Protein AF-A0A969PCF2-F1 (afdb_monomer_lite)

Radius of gyration: 27.13 Å; chains: 1; bounding box: 65×73×72 Å

Foldseek 3Di:
DWFKWKKKKFFQAWAAAFDPDPPPPPQEGDADADPQLLFHKAAQVLVLVQLLVLLLVVQVVVLVVVCVVVVHDQDDPPPPDPCVVVVVVVVVVCVVVPVPPDDDDDDDPDPPRVVVSVVVCVVVVPDRDPLSDSCAASWDQQDPPDPVSRTDDHLKTWGMWDFLWAWFDFVPADTATEDAQVSLVVVCVRQVPPADRDDALEAEPLATADQDPPQGGWTHHPVGIRGRPHYDHQVSCVSSDDALAPDGRRRYTYHYSVCSSVSNVSQKDKDWFFDADPVDRHGPPPPSGIHMYTTGGGRTMIMIMMIGNDPDHDSPDDPPPPPDPDDDDDDDDDDDDDDDDDDDDDDDDDDDDDDDPPDPDFDFDQRVNFTKTWTATHDPVVPPHRTIIMTMGGHDPPDD

Structure (mmCIF, N/CA/C/O backbone):
data_AF-A0A969PCF2-F1
#
_entry.id   AF-A0A969PCF2-F1
#
loop_
_atom_site.group_PDB
_atom_site.id
_atom_site.type_symbol
_atom_site.label_atom_id
_atom_site.label_alt_id
_atom_site.label_comp_id
_atom_site.label_asym_id
_atom_site.label_entity_id
_atom_site.label_seq_id
_atom_site.pdbx_PDB_ins_code
_atom_site.Cartn_x
_atom_site.Cartn_y
_atom_site.Cartn_z
_atom_site.occupancy
_atom_site.B_iso_or_equiv
_atom_site.auth_seq_id
_atom_site.auth_comp_id
_atom_site.auth_asym_id
_atom_site.auth_atom_id
_atom_site.pdbx_PDB_model_num
ATOM 1 N N . MET A 1 1 ? -12.867 10.859 -21.902 1.00 71.12 1 MET A N 1
ATOM 2 C CA . MET A 1 1 ? -13.531 10.529 -20.620 1.00 71.12 1 MET A CA 1
ATOM 3 C C . MET A 1 1 ? -12.805 9.313 -20.056 1.00 71.12 1 MET A C 1
ATOM 5 O O . MET A 1 1 ? -12.505 8.437 -20.852 1.00 71.12 1 MET A O 1
ATOM 9 N N . TYR A 1 2 ? -12.422 9.294 -18.775 1.00 83.25 2 TYR A N 1
ATOM 10 C CA . TYR A 1 2 ? -11.666 8.166 -18.201 1.00 83.25 2 TYR A CA 1
ATOM 11 C C . TYR A 1 2 ? -12.618 7.066 -17.725 1.00 83.25 2 TYR A C 1
ATOM 13 O O . TYR A 1 2 ? -13.633 7.374 -17.098 1.00 83.25 2 TYR A O 1
ATOM 21 N N . GLN A 1 3 ? -12.265 5.804 -17.963 1.00 88.81 3 GLN A N 1
ATOM 22 C CA . GLN A 1 3 ? -12.852 4.677 -17.244 1.00 88.81 3 GLN A CA 1
ATOM 23 C C . GLN A 1 3 ? -12.230 4.620 -15.844 1.00 88.81 3 GLN A C 1
ATOM 25 O O . GLN A 1 3 ? -11.012 4.747 -15.696 1.00 88.81 3 GLN A O 1
ATOM 30 N N . LYS A 1 4 ? -13.073 4.475 -14.819 1.00 90.81 4 LYS A N 1
ATOM 31 C CA . LYS A 1 4 ? -12.638 4.368 -13.424 1.00 90.81 4 LYS A CA 1
ATOM 32 C C . LYS A 1 4 ? -12.421 2.903 -13.064 1.00 90.81 4 LYS A C 1
ATOM 34 O O . LYS A 1 4 ? -13.279 2.060 -13.316 1.00 90.81 4 LYS A O 1
ATOM 39 N N . ALA A 1 5 ? -11.288 2.635 -12.446 1.00 92.81 5 ALA A N 1
ATOM 40 C CA . ALA A 1 5 ? -10.941 1.366 -11.835 1.00 92.81 5 ALA A CA 1
ATOM 41 C C . ALA A 1 5 ? -10.253 1.652 -10.495 1.00 92.81 5 ALA A C 1
ATOM 43 O O . ALA A 1 5 ? -9.959 2.803 -10.164 1.00 92.81 5 ALA A O 1
ATOM 44 N N . TYR A 1 6 ? -9.998 0.616 -9.713 1.00 95.56 6 TYR A N 1
ATOM 45 C CA . TYR A 1 6 ? -9.197 0.729 -8.506 1.00 95.56 6 TYR A CA 1
ATOM 46 C C . TYR A 1 6 ? -8.402 -0.542 -8.257 1.00 95.56 6 TYR A C 1
ATOM 48 O O . TYR A 1 6 ? -8.736 -1.609 -8.767 1.00 95.56 6 TYR A O 1
ATOM 56 N N . GLY A 1 7 ? -7.324 -0.414 -7.497 1.00 96.00 7 GLY A N 1
ATOM 57 C CA . GLY A 1 7 ? -6.547 -1.541 -7.018 1.00 96.00 7 GLY A CA 1
ATOM 58 C C . GLY A 1 7 ? -6.628 -1.664 -5.505 1.00 96.00 7 GLY A C 1
ATOM 59 O O . GLY A 1 7 ? -6.810 -0.671 -4.799 1.00 96.00 7 GLY A O 1
ATOM 60 N N . ILE A 1 8 ? -6.481 -2.894 -5.032 1.00 97.88 8 ILE A N 1
ATOM 61 C CA . ILE A 1 8 ? -6.312 -3.266 -3.629 1.00 97.88 8 ILE A CA 1
ATOM 62 C C . ILE A 1 8 ? -4.914 -3.858 -3.500 1.00 97.88 8 ILE A C 1
ATOM 64 O O . ILE A 1 8 ? -4.491 -4.611 -4.376 1.00 97.88 8 ILE A O 1
ATOM 68 N N . ILE A 1 9 ? -4.206 -3.490 -2.441 1.00 98.00 9 ILE A N 1
ATOM 69 C CA . ILE A 1 9 ? -2.883 -4.000 -2.095 1.00 98.00 9 ILE A CA 1
ATOM 70 C C . ILE A 1 9 ? -2.995 -4.619 -0.711 1.00 98.00 9 ILE A C 1
ATOM 72 O O . ILE A 1 9 ? -3.354 -3.924 0.234 1.00 98.00 9 ILE A O 1
ATOM 76 N N . GLU A 1 10 ? -2.666 -5.894 -0.603 1.00 98.00 10 GLU A N 1
ATOM 77 C CA . GLU A 1 10 ? -2.485 -6.602 0.659 1.00 98.00 10 GLU A CA 1
ATOM 78 C C . GLU A 1 10 ? -0.991 -6.855 0.851 1.00 98.00 10 GLU A C 1
ATOM 80 O O . GLU A 1 10 ? -0.334 -7.401 -0.039 1.00 98.00 10 GLU A O 1
ATOM 85 N N . THR A 1 11 ? -0.423 -6.416 1.973 1.00 98.00 11 THR A N 1
ATOM 86 C CA . THR A 1 11 ? 0.990 -6.667 2.274 1.00 98.00 11 THR A CA 1
ATOM 87 C C . THR A 1 11 ? 1.171 -8.110 2.745 1.00 98.00 11 THR A C 1
ATOM 89 O O . THR A 1 11 ? 0.604 -8.509 3.754 1.00 98.00 11 THR A O 1
ATOM 92 N N . LEU A 1 12 ? 1.983 -8.890 2.031 1.00 97.25 12 LEU A N 1
ATOM 93 C CA . LEU A 1 12 ? 2.349 -10.270 2.393 1.00 97.25 12 LEU A CA 1
ATOM 94 C C . LEU A 1 12 ? 3.708 -10.340 3.109 1.00 97.25 12 LEU A C 1
ATOM 96 O O . LEU A 1 12 ? 4.107 -11.376 3.622 1.00 97.25 12 LEU A O 1
ATOM 100 N N . ALA A 1 13 ? 4.426 -9.219 3.145 1.00 97.50 13 ALA A N 1
ATOM 101 C CA . ALA A 1 13 ? 5.626 -9.007 3.937 1.00 97.50 13 ALA A CA 1
ATOM 102 C C . ALA A 1 13 ? 5.688 -7.536 4.392 1.00 97.50 13 ALA A C 1
ATOM 104 O O . ALA A 1 13 ? 4.980 -6.692 3.827 1.00 97.50 13 ALA A O 1
ATOM 105 N N . PRO A 1 14 ? 6.548 -7.176 5.367 1.00 97.62 14 PRO A N 1
ATOM 106 C CA . PRO A 1 14 ? 6.712 -5.789 5.784 1.00 97.62 14 PRO A CA 1
ATOM 107 C C . PRO A 1 14 ? 7.012 -4.861 4.601 1.00 97.62 14 PRO A C 1
ATOM 109 O O . PRO A 1 14 ? 7.926 -5.105 3.811 1.00 97.62 14 PRO A O 1
ATOM 112 N N . LEU A 1 15 ? 6.254 -3.774 4.471 1.00 97.62 15 LEU A N 1
ATOM 113 C CA . LEU A 1 15 ? 6.334 -2.871 3.323 1.00 97.62 15 LEU A CA 1
ATOM 114 C C . LEU A 1 15 ? 7.005 -1.544 3.703 1.00 97.62 15 LEU A C 1
ATOM 116 O O . LEU A 1 15 ? 6.431 -0.719 4.417 1.00 97.62 15 LEU A O 1
ATOM 120 N N . HIS A 1 16 ? 8.211 -1.309 3.177 1.00 96.06 16 HIS A N 1
ATOM 121 C CA . HIS A 1 16 ? 8.941 -0.050 3.345 1.00 96.06 16 HIS A CA 1
ATOM 122 C C . HIS A 1 16 ? 8.883 0.802 2.072 1.00 96.06 16 HIS A C 1
ATOM 124 O O . HIS A 1 16 ? 9.672 0.617 1.143 1.00 96.06 16 HIS A O 1
ATOM 130 N N . VAL A 1 17 ? 7.986 1.787 2.039 1.00 93.44 17 VAL A N 1
ATOM 131 C CA . VAL A 1 17 ? 7.983 2.822 0.993 1.00 93.44 17 VAL A CA 1
ATOM 132 C C . VAL A 1 17 ? 8.642 4.075 1.545 1.00 93.44 17 VAL A C 1
ATOM 134 O O . VAL A 1 17 ? 7.987 4.884 2.199 1.00 93.44 17 VAL A O 1
ATOM 137 N N . GLY A 1 18 ? 9.947 4.202 1.306 1.00 84.75 18 GLY A N 1
ATOM 138 C CA . GLY A 1 18 ? 10.763 5.273 1.869 1.00 84.75 18 GLY A CA 1
ATOM 139 C C . GLY A 1 18 ? 10.246 6.664 1.509 1.00 84.75 18 GLY A C 1
ATOM 140 O O . GLY A 1 18 ? 10.034 6.982 0.335 1.00 84.75 18 GLY A O 1
ATOM 141 N N . ALA A 1 19 ? 10.064 7.503 2.525 1.00 77.69 19 ALA A N 1
ATOM 142 C CA . ALA A 1 19 ? 9.904 8.934 2.331 1.00 77.69 19 ALA A CA 1
ATOM 143 C C . ALA A 1 19 ? 11.278 9.574 2.125 1.00 77.69 19 ALA A C 1
ATOM 145 O O . ALA A 1 19 ? 12.226 9.261 2.843 1.00 77.69 19 ALA A O 1
ATOM 146 N N . SER A 1 20 ? 11.392 10.512 1.183 1.00 62.09 20 SER A N 1
ATOM 147 C CA . SER A 1 20 ? 12.516 11.449 1.185 1.00 62.09 20 SER A CA 1
ATOM 148 C C . SER A 1 20 ? 12.333 12.395 2.369 1.00 62.09 20 SER A C 1
ATOM 150 O O . SER A 1 20 ? 11.755 13.469 2.230 1.00 62.09 20 SER A O 1
ATOM 152 N N . ALA A 1 21 ? 12.741 11.965 3.557 1.00 51.62 21 ALA A N 1
ATOM 153 C CA . ALA A 1 21 ? 12.841 12.855 4.695 1.00 51.62 21 ALA A CA 1
ATOM 154 C C . ALA A 1 21 ? 14.102 13.715 4.534 1.00 51.62 21 ALA A C 1
ATOM 156 O O . ALA A 1 21 ? 15.166 13.205 4.179 1.00 51.62 21 ALA A O 1
ATOM 157 N N . GLY A 1 22 ? 13.968 15.027 4.747 1.00 50.69 22 GLY A N 1
ATOM 158 C CA . GLY A 1 22 ? 15.118 15.918 4.899 1.00 50.69 22 GLY A CA 1
ATOM 159 C C . GLY A 1 22 ? 15.973 15.519 6.106 1.00 50.69 22 GLY A C 1
ATOM 160 O O . GLY A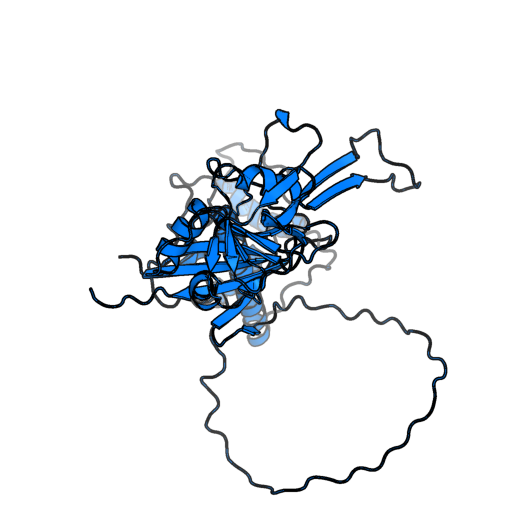 1 22 ? 15.618 14.613 6.855 1.00 50.69 22 GLY A O 1
ATOM 161 N N . GLU A 1 23 ? 17.083 16.222 6.319 1.00 44.00 23 GLU A N 1
ATOM 162 C CA . GLU A 1 23 ? 18.105 15.943 7.350 1.00 44.00 23 GLU A CA 1
ATOM 163 C C . GLU A 1 23 ? 17.573 15.821 8.805 1.00 44.00 23 GLU A C 1
ATOM 165 O O . GLU A 1 23 ? 18.310 15.422 9.704 1.00 44.00 23 GLU A O 1
ATOM 170 N N . GLU A 1 24 ? 16.294 16.119 9.054 1.00 50.03 24 GLU A N 1
ATOM 171 C CA . GLU A 1 24 ? 15.668 16.205 10.377 1.00 50.03 24 GLU A CA 1
ATOM 172 C C . GLU A 1 24 ? 15.258 14.859 11.011 1.00 50.03 24 GLU A C 1
ATOM 174 O O . GLU A 1 24 ? 14.998 14.818 12.212 1.00 50.03 24 GLU A O 1
ATOM 179 N N . THR A 1 25 ? 15.219 13.740 10.273 1.00 58.09 25 THR A N 1
ATOM 180 C CA . THR A 1 25 ? 14.770 12.435 10.825 1.00 58.09 25 THR A CA 1
ATOM 181 C C . THR A 1 25 ? 15.886 11.579 11.426 1.00 58.09 25 THR A C 1
ATOM 183 O O . THR A 1 25 ? 15.647 10.453 11.873 1.00 58.09 25 THR A O 1
ATOM 186 N N . GLY A 1 26 ? 17.113 12.105 11.480 1.00 68.75 26 GLY A N 1
ATOM 187 C CA . GLY A 1 26 ? 18.249 11.430 12.101 1.00 68.75 26 GLY A CA 1
ATOM 188 C C . GLY A 1 26 ? 18.544 10.067 11.465 1.00 68.75 26 GLY A C 1
ATOM 189 O O . GLY A 1 26 ? 18.739 9.965 10.259 1.00 68.75 26 GLY A O 1
ATOM 190 N N . ASN A 1 27 ? 18.602 9.008 12.282 1.00 75.88 27 ASN A N 1
ATOM 191 C CA . ASN A 1 27 ? 18.953 7.650 11.842 1.00 75.88 27 ASN A CA 1
ATOM 192 C C . ASN A 1 27 ? 17.745 6.772 11.463 1.00 75.88 27 ASN A C 1
ATOM 194 O O . ASN A 1 27 ? 17.910 5.559 11.316 1.00 75.88 27 ASN A O 1
ATOM 198 N N . LEU A 1 28 ? 16.544 7.348 11.370 1.00 81.12 28 LEU A N 1
ATOM 199 C CA . LEU A 1 28 ? 15.309 6.618 11.108 1.00 81.12 28 LEU A CA 1
ATOM 200 C C . LEU A 1 28 ? 14.849 6.823 9.661 1.00 81.12 28 LEU A C 1
ATOM 202 O O . LEU A 1 28 ? 14.496 7.927 9.247 1.00 81.12 28 LEU A O 1
ATOM 206 N N . ASN A 1 29 ? 14.800 5.723 8.914 1.00 86.50 29 ASN A N 1
ATOM 207 C CA . ASN A 1 29 ? 14.241 5.666 7.571 1.00 86.50 29 ASN A CA 1
ATOM 208 C C . ASN A 1 29 ? 12.726 5.467 7.665 1.00 86.50 29 ASN A C 1
ATOM 210 O O . ASN A 1 29 ? 12.238 4.341 7.813 1.00 86.50 29 ASN A O 1
ATOM 214 N N . LEU A 1 30 ? 12.001 6.581 7.592 1.00 90.50 30 LEU A N 1
ATOM 215 C CA . LEU A 1 30 ? 10.544 6.625 7.672 1.00 90.50 30 LEU A CA 1
ATOM 216 C C . LEU A 1 30 ? 9.871 6.116 6.393 1.00 90.50 30 LEU A C 1
ATOM 218 O O . LEU A 1 30 ? 10.401 6.240 5.283 1.00 90.50 30 LEU A O 1
ATOM 222 N N . ILE A 1 31 ? 8.646 5.622 6.555 1.00 93.25 31 ILE A N 1
ATOM 223 C CA . ILE A 1 31 ? 7.724 5.411 5.437 1.00 93.25 31 ILE A CA 1
ATOM 224 C C . ILE A 1 31 ? 7.018 6.711 5.033 1.00 93.25 31 ILE A C 1
ATOM 226 O O . ILE A 1 31 ? 6.886 7.644 5.826 1.00 93.25 31 ILE A O 1
ATOM 230 N N . PHE A 1 32 ? 6.520 6.761 3.800 1.00 92.81 32 PHE A N 1
ATOM 231 C CA . PHE A 1 32 ? 5.675 7.847 3.306 1.00 92.81 32 PHE A CA 1
ATOM 232 C C . PHE A 1 32 ? 4.315 7.856 4.020 1.00 92.81 32 PHE A C 1
ATOM 234 O O . PHE A 1 32 ? 3.691 6.805 4.155 1.00 92.81 32 PHE A O 1
ATOM 241 N N . ARG A 1 33 ? 3.841 9.032 4.460 1.00 93.12 33 ARG A N 1
ATOM 242 C CA . ARG A 1 33 ? 2.598 9.182 5.241 1.00 93.12 33 ARG A CA 1
ATOM 243 C C . ARG A 1 33 ? 1.642 10.212 4.640 1.00 93.12 33 ARG A C 1
ATOM 245 O O . ARG A 1 33 ? 2.066 11.204 4.048 1.00 93.12 33 ARG A O 1
ATOM 252 N N . ASP A 1 34 ? 0.348 9.969 4.807 1.00 91.31 34 ASP A N 1
ATOM 253 C CA . ASP A 1 34 ? -0.720 10.930 4.529 1.00 91.31 34 ASP A CA 1
ATOM 254 C C . ASP A 1 34 ? -0.709 12.043 5.584 1.00 91.31 34 ASP A C 1
ATOM 256 O O . ASP A 1 34 ? -0.636 11.772 6.780 1.00 91.31 34 ASP A O 1
ATOM 260 N N . GLN A 1 35 ? -0.794 13.305 5.161 1.00 89.25 35 GLN A N 1
ATOM 261 C CA . GLN A 1 35 ? -0.705 14.444 6.083 1.00 89.25 35 GLN A CA 1
ATOM 262 C C . GLN A 1 35 ? -1.914 14.586 7.019 1.00 89.25 35 GLN A C 1
ATOM 264 O O . GLN A 1 35 ? -1.790 15.204 8.074 1.00 89.25 35 GLN A O 1
ATOM 269 N N . PHE A 1 36 ? -3.075 14.042 6.658 1.00 88.88 36 PHE A N 1
ATOM 270 C CA . PHE A 1 36 ? -4.301 14.182 7.441 1.00 88.88 36 PHE A CA 1
ATOM 271 C C . PHE A 1 36 ? -4.467 13.034 8.431 1.00 88.88 36 PHE A C 1
ATOM 273 O O . PHE A 1 36 ? -4.750 13.276 9.598 1.00 88.88 36 PHE A O 1
ATOM 280 N N . THR A 1 37 ? -4.277 11.792 7.983 1.00 92.50 37 THR A N 1
ATOM 281 C CA . THR A 1 37 ? -4.427 10.606 8.843 1.00 92.50 37 THR A CA 1
ATOM 282 C C . THR A 1 37 ? -3.128 10.203 9.536 1.00 92.50 37 THR A C 1
ATOM 284 O O . THR A 1 37 ? -3.167 9.397 10.459 1.00 92.50 37 THR A O 1
ATOM 287 N N . GLN A 1 38 ? -1.975 10.729 9.100 1.00 94.56 38 GLN A N 1
ATOM 288 C CA . GLN A 1 38 ? -0.633 10.347 9.578 1.00 94.56 38 GLN A CA 1
ATOM 289 C C . GLN A 1 38 ? -0.306 8.851 9.382 1.00 94.56 38 GLN A C 1
ATOM 291 O O . GLN A 1 38 ? 0.649 8.319 9.960 1.00 94.56 38 GLN A O 1
ATOM 296 N N . THR A 1 39 ? -1.074 8.178 8.520 1.00 96.19 39 THR A N 1
ATOM 297 C CA . THR A 1 39 ? -0.927 6.760 8.176 1.00 96.19 39 THR A CA 1
ATOM 298 C C . THR A 1 39 ? -0.051 6.571 6.948 1.00 96.19 39 THR A C 1
ATOM 300 O O . THR A 1 39 ? -0.003 7.435 6.072 1.00 96.19 39 THR A O 1
ATOM 303 N N . GLY A 1 40 ? 0.592 5.412 6.844 1.00 95.75 40 GLY A N 1
ATOM 304 C CA . GLY A 1 40 ? 1.404 5.017 5.704 1.00 95.75 40 GLY A CA 1
ATOM 305 C C . GLY A 1 40 ? 0.611 4.998 4.399 1.00 95.75 40 GLY A C 1
ATOM 306 O O . GLY A 1 40 ? -0.556 4.602 4.370 1.00 95.75 40 GLY A O 1
ATOM 307 N N . ILE A 1 41 ? 1.253 5.438 3.320 1.00 96.25 41 ILE A N 1
ATOM 308 C CA . ILE A 1 41 ? 0.695 5.447 1.965 1.00 96.25 41 ILE A CA 1
ATOM 309 C C . ILE A 1 41 ? 1.744 5.021 0.941 1.00 96.25 41 ILE A C 1
ATOM 311 O O . ILE A 1 41 ? 2.947 5.149 1.164 1.00 96.25 41 ILE A O 1
ATOM 315 N N . ILE A 1 42 ? 1.282 4.577 -0.227 1.00 97.50 42 ILE A N 1
ATOM 316 C CA . ILE A 1 42 ? 2.151 4.333 -1.383 1.00 97.50 42 ILE A CA 1
ATOM 317 C C . ILE A 1 42 ? 1.877 5.424 -2.421 1.00 97.50 42 ILE A C 1
ATOM 319 O O . ILE A 1 42 ? 0.759 5.497 -2.938 1.00 97.50 42 ILE A O 1
ATOM 323 N N . PRO A 1 43 ? 2.863 6.270 -2.767 1.00 96.44 43 PRO A N 1
ATOM 324 C CA . PRO A 1 43 ? 2.686 7.268 -3.813 1.00 96.44 43 PRO A CA 1
ATOM 325 C C . PRO A 1 43 ? 2.327 6.629 -5.159 1.00 96.44 43 PRO A C 1
ATOM 327 O O . PRO A 1 43 ? 2.885 5.600 -5.546 1.00 96.44 43 PRO A O 1
ATOM 330 N N . GLY A 1 44 ? 1.457 7.289 -5.928 1.00 95.56 44 GLY A N 1
ATOM 331 C CA . GLY A 1 44 ? 1.048 6.810 -7.256 1.00 95.56 44 GLY A CA 1
ATOM 332 C C . GLY A 1 44 ? 2.220 6.668 -8.238 1.00 95.56 44 GLY A C 1
ATOM 333 O O . GLY A 1 44 ? 2.190 5.825 -9.133 1.00 95.56 44 GLY A O 1
ATOM 334 N N . SER A 1 45 ? 3.300 7.434 -8.042 1.00 93.25 45 SER A N 1
ATOM 335 C CA . SER A 1 45 ? 4.558 7.289 -8.784 1.00 93.25 45 SER A CA 1
ATOM 336 C C . SER A 1 45 ? 5.255 5.953 -8.511 1.00 93.25 45 SER A C 1
ATOM 338 O O . SER A 1 45 ? 5.740 5.332 -9.456 1.00 93.25 45 SER A O 1
ATOM 340 N N . SER A 1 46 ? 5.264 5.483 -7.260 1.00 95.00 46 SER A N 1
ATOM 341 C CA . SER A 1 46 ? 5.816 4.179 -6.875 1.00 95.00 46 SER A CA 1
ATOM 342 C C . SER A 1 46 ? 4.992 3.037 -7.469 1.00 95.00 46 SER A C 1
ATOM 344 O O . SER A 1 46 ? 5.558 2.103 -8.037 1.00 95.00 46 SER A O 1
ATOM 346 N N . ILE A 1 47 ? 3.658 3.156 -7.432 1.00 97.06 47 ILE A N 1
ATOM 347 C CA . ILE A 1 47 ? 2.742 2.187 -8.055 1.00 97.06 47 ILE A CA 1
ATOM 348 C C . ILE A 1 47 ? 2.989 2.131 -9.567 1.00 97.06 47 ILE A C 1
ATOM 350 O O . ILE A 1 47 ? 3.304 1.072 -10.109 1.00 97.06 47 ILE A O 1
ATOM 354 N N . ARG A 1 48 ? 2.954 3.285 -10.248 1.00 95.50 48 ARG A N 1
ATOM 355 C CA . ARG A 1 48 ? 3.249 3.389 -11.686 1.00 95.50 48 ARG A CA 1
ATOM 356 C C . ARG A 1 48 ? 4.615 2.803 -12.027 1.00 95.50 48 ARG A C 1
ATOM 358 O O . ARG A 1 48 ? 4.735 2.092 -13.021 1.00 95.50 48 ARG A O 1
ATOM 365 N N . GLY A 1 49 ? 5.639 3.113 -11.233 1.00 93.25 49 GLY A N 1
ATOM 366 C CA . GLY A 1 49 ? 7.001 2.625 -11.428 1.00 93.25 49 GLY A CA 1
ATOM 367 C C . GLY A 1 49 ? 7.068 1.100 -11.423 1.00 93.25 49 GLY A C 1
ATOM 368 O O . GLY A 1 49 ? 7.631 0.515 -12.350 1.00 93.25 49 GLY A O 1
ATOM 369 N N . ARG A 1 50 ? 6.423 0.457 -10.442 1.00 95.00 50 ARG A N 1
ATOM 370 C CA . ARG A 1 50 ? 6.386 -1.006 -10.328 1.00 95.00 50 ARG A CA 1
ATOM 371 C C . ARG A 1 50 ? 5.611 -1.667 -11.467 1.00 95.00 50 ARG A C 1
ATOM 373 O O . ARG A 1 50 ? 6.138 -2.587 -12.091 1.00 95.00 50 ARG A O 1
ATOM 380 N N . PHE A 1 51 ? 4.414 -1.169 -11.782 1.00 94.75 51 PHE A N 1
ATOM 381 C CA . PHE A 1 51 ? 3.588 -1.667 -12.891 1.00 94.75 51 PHE A CA 1
ATOM 382 C C . PHE A 1 51 ? 4.291 -1.521 -14.249 1.00 94.75 51 PHE A C 1
ATOM 384 O O . PHE A 1 51 ? 4.250 -2.420 -15.091 1.00 94.75 51 PHE A O 1
ATOM 391 N N . ARG A 1 52 ? 4.985 -0.397 -14.464 1.00 93.00 52 ARG A N 1
ATOM 392 C CA . ARG A 1 52 ? 5.802 -0.165 -15.660 1.00 93.00 52 ARG A CA 1
ATOM 393 C C . ARG A 1 52 ? 6.982 -1.134 -15.737 1.00 93.00 52 ARG A C 1
ATOM 395 O O . ARG A 1 52 ? 7.278 -1.633 -16.821 1.00 93.00 52 ARG A O 1
ATOM 402 N N . ALA A 1 53 ? 7.675 -1.365 -14.622 1.00 90.19 53 ALA A N 1
ATOM 403 C CA . ALA A 1 53 ? 8.823 -2.266 -14.566 1.00 90.19 53 ALA A CA 1
ATOM 404 C C . ALA A 1 53 ? 8.425 -3.717 -14.867 1.00 90.19 53 ALA A C 1
ATOM 406 O O . ALA A 1 53 ? 9.125 -4.387 -15.621 1.00 90.19 53 ALA A O 1
ATOM 407 N N . ASP A 1 54 ? 7.282 -4.167 -14.349 1.00 89.75 54 ASP A N 1
ATOM 408 C CA . ASP A 1 54 ? 6.738 -5.492 -14.654 1.00 89.75 54 ASP A CA 1
ATOM 409 C C . ASP A 1 54 ? 6.389 -5.662 -16.146 1.00 89.75 54 ASP A C 1
ATOM 411 O O . ASP A 1 54 ? 6.849 -6.587 -16.814 1.00 89.75 54 ASP A O 1
ATOM 415 N N . MET A 1 55 ? 5.654 -4.708 -16.728 1.00 88.62 55 MET A N 1
ATOM 416 C CA . MET A 1 55 ? 5.333 -4.749 -18.160 1.00 88.62 55 MET A CA 1
ATOM 417 C C . MET A 1 55 ? 6.595 -4.724 -19.036 1.00 88.62 55 MET A C 1
ATOM 419 O O . MET A 1 55 ? 6.679 -5.426 -20.044 1.00 88.62 55 MET A O 1
ATOM 423 N N . ARG A 1 56 ? 7.617 -3.962 -18.627 1.00 86.44 56 ARG A N 1
ATOM 424 C CA . ARG A 1 56 ? 8.921 -3.944 -19.299 1.00 86.44 56 ARG A CA 1
ATOM 425 C C . ARG A 1 56 ? 9.603 -5.314 -19.267 1.00 86.44 56 ARG A C 1
ATOM 427 O O . ARG A 1 56 ? 10.226 -5.668 -20.267 1.00 86.44 56 ARG A O 1
ATOM 434 N N . LEU A 1 57 ? 9.499 -6.062 -18.167 1.00 85.12 57 LEU A N 1
ATOM 435 C CA . LEU A 1 57 ? 10.060 -7.411 -18.057 1.00 85.12 57 LEU A CA 1
ATOM 436 C C . LEU A 1 57 ? 9.385 -8.367 -19.050 1.00 85.12 57 LEU A C 1
ATOM 438 O O . LEU A 1 57 ? 10.074 -9.021 -19.831 1.00 85.12 57 LEU A O 1
ATOM 442 N N . ARG A 1 58 ? 8.048 -8.363 -19.119 1.00 85.00 58 ARG A N 1
ATOM 443 C CA . ARG A 1 58 ? 7.297 -9.146 -20.122 1.00 85.00 58 ARG A CA 1
ATOM 444 C C . ARG A 1 58 ? 7.683 -8.781 -21.552 1.00 85.00 58 ARG A C 1
ATOM 446 O O . ARG A 1 58 ? 7.873 -9.657 -22.395 1.00 85.00 58 ARG A O 1
ATOM 453 N N . ARG A 1 59 ? 7.898 -7.492 -21.828 1.00 83.56 59 ARG A N 1
ATOM 454 C CA . ARG A 1 59 ? 8.412 -7.042 -23.127 1.00 83.56 59 ARG A CA 1
ATOM 455 C C . ARG A 1 59 ? 9.796 -7.606 -23.444 1.00 83.56 59 ARG A C 1
ATOM 457 O O . ARG A 1 59 ? 10.057 -7.975 -24.585 1.00 83.56 59 ARG A O 1
ATOM 464 N N . GLN A 1 60 ? 10.696 -7.658 -22.462 1.00 80.56 60 GLN A N 1
ATOM 465 C CA . GLN A 1 60 ? 12.034 -8.233 -22.638 1.00 80.56 60 GLN A CA 1
ATOM 466 C C . GLN A 1 60 ? 11.968 -9.736 -22.931 1.00 80.56 60 GLN A C 1
ATOM 468 O O . GLN A 1 60 ? 12.636 -10.200 -23.852 1.00 80.56 60 GLN A O 1
ATOM 473 N N . GLN A 1 61 ? 11.121 -10.475 -22.212 1.00 81.81 61 GLN A N 1
ATOM 474 C CA . GLN A 1 61 ? 10.879 -11.899 -22.467 1.00 81.81 61 GLN A CA 1
ATOM 475 C C . GLN A 1 61 ? 10.329 -12.132 -23.882 1.00 81.81 61 GLN A C 1
ATOM 477 O O . GLN A 1 61 ? 10.799 -13.019 -24.594 1.00 81.81 61 GLN A O 1
ATOM 482 N N . TRP A 1 62 ? 9.395 -11.289 -24.330 1.00 84.06 62 TRP A N 1
ATOM 483 C CA . TRP A 1 62 ? 8.872 -11.342 -25.694 1.00 84.06 62 TRP A CA 1
ATOM 484 C C . TRP A 1 62 ? 9.959 -11.115 -26.752 1.00 84.06 62 TRP A C 1
ATOM 486 O O . TRP A 1 62 ? 10.026 -11.866 -27.726 1.00 84.06 62 TRP A O 1
ATOM 496 N N . PHE A 1 63 ? 10.846 -10.132 -26.552 1.00 77.56 63 PHE A N 1
ATOM 497 C CA . PHE A 1 63 ? 11.981 -9.914 -27.454 1.00 77.56 63 PHE A CA 1
ATOM 498 C C . PHE A 1 63 ? 12.919 -11.114 -27.504 1.00 77.56 63 PHE A C 1
ATOM 500 O O . PHE A 1 63 ? 13.301 -11.524 -28.597 1.00 77.56 63 PHE A O 1
ATOM 507 N N . LYS A 1 64 ? 13.249 -11.697 -26.345 1.00 77.38 64 LYS A N 1
ATOM 508 C CA . LYS A 1 64 ? 14.096 -12.892 -26.268 1.00 77.38 64 LYS A CA 1
ATOM 509 C C . LYS A 1 64 ? 13.512 -14.025 -27.116 1.00 77.38 64 LYS A C 1
ATOM 511 O O . LYS A 1 64 ? 14.190 -14.516 -28.013 1.00 77.38 64 LYS A O 1
ATOM 516 N N . LYS A 1 65 ? 12.222 -14.326 -26.935 1.00 81.88 65 LYS A N 1
ATOM 517 C CA . LYS A 1 65 ? 11.507 -15.334 -27.729 1.00 81.88 65 LYS A CA 1
ATOM 518 C C . LYS A 1 65 ? 11.531 -15.021 -29.229 1.00 81.88 65 LYS A C 1
ATOM 520 O O . LYS A 1 65 ? 11.784 -15.899 -30.045 1.00 81.88 65 LYS A O 1
ATOM 525 N N . LYS A 1 66 ? 11.292 -13.763 -29.618 1.00 79.44 66 LYS A N 1
ATOM 526 C CA . LYS A 1 66 ? 11.311 -13.358 -31.033 1.00 79.44 66 LYS A CA 1
ATOM 527 C C . LYS A 1 66 ? 12.695 -13.472 -31.662 1.00 79.44 66 LYS A C 1
ATOM 529 O O . LYS A 1 66 ? 12.788 -13.812 -32.837 1.00 79.44 66 LYS A O 1
ATOM 534 N N . PHE A 1 67 ? 13.758 -13.188 -30.921 1.00 77.00 67 PHE A N 1
ATOM 535 C CA . PHE A 1 67 ? 15.119 -13.345 -31.426 1.00 77.00 67 PHE A CA 1
ATOM 536 C C . PHE A 1 67 ? 15.515 -14.814 -31.560 1.00 77.00 67 PHE A C 1
ATOM 538 O O . PHE A 1 67 ? 16.065 -15.173 -32.598 1.00 77.00 67 PHE A O 1
ATOM 545 N N . GLU A 1 68 ? 15.137 -15.663 -30.602 1.00 76.94 68 GLU A N 1
ATOM 546 C CA . GLU A 1 68 ? 15.289 -17.121 -30.703 1.00 76.94 68 GLU A CA 1
ATOM 547 C C . GLU A 1 68 ? 14.563 -17.676 -31.943 1.00 76.94 68 GLU A C 1
ATOM 549 O O . GLU A 1 68 ? 15.174 -18.369 -32.751 1.00 76.94 68 GLU A O 1
ATOM 554 N N . GLU A 1 69 ? 13.305 -17.281 -32.179 1.00 82.38 69 GLU A N 1
ATOM 555 C CA . GLU A 1 69 ? 12.528 -17.666 -33.375 1.00 82.38 69 GLU A CA 1
ATOM 556 C C . GLU A 1 69 ? 13.188 -17.236 -34.702 1.00 82.38 69 GLU A C 1
ATOM 558 O O . GLU A 1 69 ? 12.949 -17.850 -35.742 1.00 82.38 69 GLU A O 1
ATOM 563 N N . ASN A 1 70 ? 14.009 -16.181 -34.685 1.00 75.12 70 ASN A N 1
ATOM 564 C CA . ASN A 1 70 ? 14.707 -15.652 -35.861 1.00 75.12 70 ASN A CA 1
ATOM 565 C C . ASN A 1 70 ? 16.191 -16.066 -35.924 1.00 75.12 70 ASN A C 1
ATOM 567 O O . ASN A 1 70 ? 16.922 -15.531 -36.760 1.00 75.12 70 ASN A O 1
ATOM 571 N N . ASN A 1 71 ? 16.639 -17.002 -35.075 1.00 75.88 71 ASN A N 1
ATOM 572 C CA . ASN A 1 71 ? 18.039 -17.433 -34.951 1.00 75.88 71 ASN A CA 1
ATOM 573 C C . ASN A 1 71 ? 19.018 -16.263 -34.732 1.00 75.88 71 ASN A C 1
ATOM 575 O O . ASN A 1 71 ? 20.098 -16.211 -35.324 1.00 75.88 71 ASN A O 1
ATOM 579 N N . ILE A 1 72 ? 18.623 -15.287 -33.914 1.00 68.06 72 ILE A N 1
ATOM 580 C CA . ILE A 1 72 ? 19.470 -14.160 -33.519 1.00 68.06 72 ILE A CA 1
ATOM 581 C C . ILE A 1 72 ? 19.978 -14.429 -32.110 1.00 68.06 72 ILE A C 1
ATOM 583 O O . ILE A 1 72 ? 19.232 -14.323 -31.139 1.00 68.06 72 ILE A O 1
ATOM 587 N N . GLU A 1 73 ? 21.264 -14.741 -31.999 1.00 59.78 73 GLU A N 1
ATOM 588 C CA . GLU A 1 73 ? 21.937 -14.854 -30.710 1.00 59.78 73 GLU A CA 1
ATOM 589 C C . GLU A 1 73 ? 22.247 -13.456 -30.162 1.00 59.78 73 GLU A C 1
ATOM 591 O O . GLU A 1 73 ? 22.962 -12.661 -30.780 1.00 59.78 73 GLU A O 1
ATOM 596 N N . LEU A 1 74 ? 21.686 -13.138 -28.994 1.00 59.12 74 LEU A N 1
ATOM 597 C CA . LEU A 1 74 ? 22.111 -11.978 -28.218 1.00 59.12 74 LEU A CA 1
ATOM 598 C C . LEU A 1 74 ? 23.400 -12.334 -27.457 1.00 59.12 74 LEU A C 1
ATOM 600 O O . LEU A 1 74 ? 23.482 -13.433 -26.910 1.00 59.12 74 LEU A O 1
ATOM 604 N N . PRO A 1 75 ? 24.396 -11.434 -27.387 1.00 50.81 75 PRO A N 1
ATOM 605 C CA . PRO A 1 75 ? 25.636 -11.709 -26.669 1.00 50.81 75 PRO A CA 1
ATOM 606 C C . PRO A 1 75 ? 25.368 -11.979 -25.180 1.00 50.81 75 PRO A C 1
ATOM 608 O O . PRO A 1 75 ? 24.638 -11.232 -24.526 1.00 50.81 75 PRO A O 1
ATOM 611 N N . GLU A 1 76 ? 25.971 -13.038 -24.634 1.00 47.25 76 GLU A N 1
ATOM 612 C CA . GLU A 1 76 ? 25.836 -13.377 -23.216 1.00 47.25 76 GLU A CA 1
ATOM 613 C C . GLU A 1 76 ? 26.482 -12.318 -22.308 1.00 47.25 76 GLU A C 1
ATOM 615 O O . GLU A 1 76 ? 27.572 -11.805 -22.572 1.00 47.25 76 GLU A O 1
ATOM 620 N N . ARG A 1 77 ? 25.834 -12.049 -21.167 1.00 44.34 77 ARG A N 1
ATOM 621 C CA . ARG A 1 77 ? 26.236 -11.047 -20.160 1.00 44.34 77 ARG A CA 1
ATOM 622 C C . ARG A 1 77 ? 27.665 -11.230 -19.616 1.00 44.34 77 ARG A C 1
ATOM 624 O O . ARG A 1 77 ? 28.222 -10.275 -19.081 1.00 44.34 77 ARG A O 1
ATOM 631 N N . ASN A 1 78 ? 28.245 -12.423 -19.755 1.00 43.12 78 ASN A N 1
ATOM 632 C CA . ASN A 1 78 ? 29.536 -12.803 -19.175 1.00 43.12 78 ASN A CA 1
ATOM 633 C C . ASN A 1 78 ? 30.687 -12.921 -20.180 1.00 43.12 78 ASN A C 1
ATOM 635 O O . ASN A 1 78 ? 31.774 -13.344 -19.789 1.00 43.12 78 AS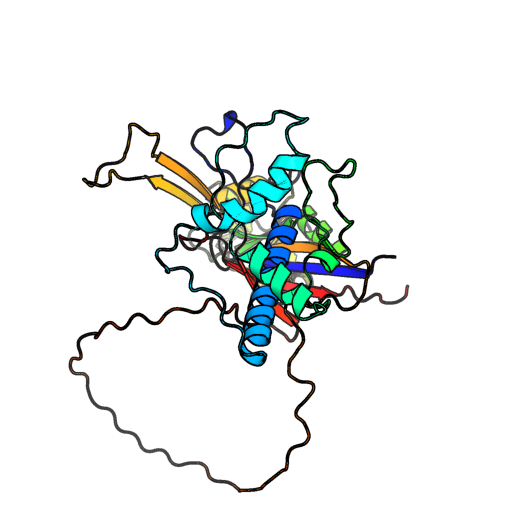N A O 1
ATOM 639 N N . SER A 1 79 ? 30.517 -12.542 -21.448 1.00 39.09 79 SER A N 1
ATOM 640 C CA . SER A 1 79 ? 31.691 -12.453 -22.316 1.00 39.09 79 SER A CA 1
ATOM 641 C C . SER A 1 79 ? 32.603 -11.337 -21.790 1.00 39.09 79 SER A C 1
ATOM 643 O O . SER A 1 79 ? 32.131 -10.210 -21.629 1.00 39.09 79 SER A O 1
ATOM 645 N N . GLU A 1 80 ? 33.878 -11.654 -21.533 1.00 37.75 80 GLU A N 1
ATOM 646 C CA . GLU A 1 80 ? 35.039 -10.773 -21.278 1.00 37.75 80 GLU A CA 1
ATOM 647 C C . GLU A 1 80 ? 35.274 -9.753 -22.419 1.00 37.75 80 GLU A C 1
ATOM 649 O O . GLU A 1 80 ? 36.376 -9.538 -22.916 1.00 37.75 80 GLU A O 1
ATOM 654 N N . VAL A 1 81 ? 34.214 -9.122 -22.902 1.00 39.25 81 VAL A N 1
ATOM 655 C CA . VAL A 1 81 ? 34.252 -8.140 -23.967 1.00 39.25 81 VAL A CA 1
ATOM 656 C C . VAL A 1 81 ? 34.287 -6.781 -23.292 1.00 39.25 81 VAL A C 1
ATOM 658 O O . VAL A 1 81 ? 33.313 -6.326 -22.691 1.00 39.25 81 VAL A O 1
ATOM 661 N N . ASP A 1 82 ? 35.442 -6.124 -23.387 1.00 41.06 82 ASP A N 1
ATOM 662 C CA . ASP A 1 82 ? 35.558 -4.700 -23.099 1.00 41.06 82 ASP A CA 1
ATOM 663 C C . ASP A 1 82 ? 34.779 -3.920 -24.167 1.00 41.06 82 ASP A C 1
ATOM 665 O O . ASP A 1 82 ? 35.293 -3.525 -25.217 1.00 41.06 82 ASP A O 1
ATOM 669 N N . TRP A 1 83 ? 33.489 -3.716 -23.901 1.00 38.41 83 TRP A N 1
ATOM 670 C CA . TRP A 1 83 ? 32.555 -3.012 -24.779 1.00 38.41 83 TRP A CA 1
ATOM 671 C C . TRP A 1 83 ? 32.929 -1.538 -25.026 1.00 38.41 83 TRP A C 1
ATOM 673 O O . TRP A 1 83 ? 32.301 -0.896 -25.866 1.00 38.41 83 TRP A O 1
ATOM 683 N N . ARG A 1 84 ? 33.985 -1.009 -24.381 1.00 34.81 84 ARG A N 1
ATOM 684 C CA . ARG A 1 84 ? 34.597 0.285 -24.734 1.00 34.81 84 ARG A CA 1
ATOM 685 C C . ARG A 1 84 ? 35.265 0.274 -26.113 1.00 34.81 84 ARG A C 1
ATOM 687 O O . ARG A 1 84 ? 35.377 1.327 -26.733 1.00 34.81 84 ARG A O 1
ATOM 694 N N . ALA A 1 85 ? 35.683 -0.890 -26.618 1.00 38.03 85 ALA A N 1
ATOM 695 C CA . ALA A 1 85 ? 36.345 -1.006 -27.921 1.00 38.03 85 ALA A CA 1
ATOM 696 C C . ALA A 1 85 ? 35.362 -1.041 -29.107 1.00 38.03 85 ALA A C 1
ATOM 698 O O . ALA A 1 85 ? 35.695 -0.587 -30.201 1.00 38.03 85 ALA A O 1
ATOM 699 N N . VAL A 1 86 ? 34.132 -1.523 -28.896 1.00 39.00 86 VAL A N 1
ATOM 700 C CA . VAL A 1 86 ? 33.092 -1.593 -29.946 1.00 39.00 86 VAL A CA 1
ATOM 701 C C . VAL A 1 86 ? 32.453 -0.219 -30.200 1.00 39.00 86 VAL A C 1
ATOM 703 O O . VAL A 1 86 ? 31.863 0.018 -31.253 1.00 39.00 86 VAL A O 1
ATOM 706 N N . ASP A 1 87 ? 32.642 0.718 -29.270 1.00 42.09 87 ASP A N 1
ATOM 707 C CA . ASP A 1 87 ? 32.109 2.078 -29.339 1.00 42.09 87 ASP A CA 1
ATOM 708 C C . ASP A 1 87 ? 32.955 3.008 -30.240 1.00 42.09 87 ASP A C 1
ATOM 710 O O . ASP A 1 87 ? 32.438 3.962 -30.817 1.00 42.09 87 ASP A O 1
ATOM 714 N N . GLN A 1 88 ? 34.247 2.725 -30.465 1.00 39.88 88 GLN A N 1
ATOM 715 C CA . GLN A 1 88 ? 35.150 3.696 -31.109 1.00 39.88 88 GLN A CA 1
ATOM 716 C C . GLN A 1 88 ? 34.920 3.927 -32.613 1.00 39.88 88 GLN A C 1
ATOM 718 O O . GLN A 1 88 ? 35.206 5.014 -33.111 1.00 39.88 88 GLN A O 1
ATOM 723 N N . ALA A 1 89 ? 34.382 2.960 -33.362 1.00 39.31 89 ALA A N 1
ATOM 724 C CA . ALA A 1 89 ? 34.166 3.131 -34.806 1.00 39.31 89 ALA A CA 1
ATOM 725 C C . ALA A 1 89 ? 32.913 3.966 -35.137 1.00 39.31 89 ALA A C 1
ATOM 727 O O . ALA A 1 89 ? 32.861 4.609 -36.185 1.00 39.31 89 ALA A O 1
ATOM 728 N N . TRP A 1 90 ? 31.921 3.979 -34.240 1.00 40.88 90 TRP A N 1
ATOM 729 C CA . TRP A 1 90 ? 30.685 4.751 -34.396 1.00 40.88 90 TRP A CA 1
ATOM 730 C C . TRP A 1 90 ? 30.744 6.084 -33.635 1.00 40.88 90 TRP A C 1
ATOM 732 O O . TRP A 1 90 ? 30.259 7.090 -34.153 1.00 40.88 90 TRP A O 1
ATOM 742 N N . LEU A 1 91 ? 31.451 6.139 -32.493 1.00 35.00 91 LEU A N 1
ATOM 743 C CA . LEU A 1 91 ? 31.811 7.394 -31.821 1.00 35.00 91 LEU A CA 1
ATOM 744 C C . LEU A 1 91 ? 32.605 8.315 -32.744 1.00 35.00 91 LEU A C 1
ATOM 746 O O . LEU A 1 91 ? 32.259 9.480 -32.832 1.00 35.00 91 LEU A O 1
ATOM 750 N N . LYS A 1 92 ? 33.547 7.807 -33.548 1.00 42.59 92 LYS A N 1
ATOM 751 C CA . LYS A 1 92 ? 34.305 8.645 -34.495 1.00 42.59 92 LYS A CA 1
ATOM 752 C C . LYS A 1 92 ? 33.427 9.311 -35.568 1.00 42.59 92 LYS A C 1
ATOM 754 O O . LYS A 1 92 ? 33.776 10.370 -36.078 1.00 42.59 92 LYS A O 1
ATOM 759 N N . HIS A 1 93 ? 32.282 8.707 -35.902 1.00 41.78 93 HIS A N 1
ATOM 760 C CA . HIS A 1 93 ? 31.309 9.254 -36.856 1.00 41.78 93 HIS A CA 1
ATOM 761 C C . HIS A 1 93 ? 30.382 10.309 -36.220 1.00 41.78 93 HIS A C 1
ATOM 763 O O . HIS A 1 93 ? 29.922 11.214 -36.911 1.00 41.78 93 HIS A O 1
ATOM 769 N N . LEU A 1 94 ? 30.150 10.226 -34.905 1.00 33.94 94 LEU A N 1
ATOM 770 C CA . LEU A 1 94 ? 29.364 11.187 -34.118 1.00 33.94 94 LEU A CA 1
ATOM 771 C C . LEU A 1 94 ? 30.210 12.315 -33.506 1.00 33.94 94 LEU A C 1
ATOM 773 O O . LEU A 1 94 ? 29.727 13.436 -33.383 1.00 33.94 94 LEU A O 1
ATOM 777 N N . GLU A 1 95 ? 31.480 12.060 -33.190 1.00 35.78 95 GLU A N 1
ATOM 778 C CA . GLU A 1 95 ? 32.475 13.044 -32.742 1.00 35.78 95 GLU A CA 1
ATOM 779 C C . GLU A 1 95 ? 32.717 14.107 -33.817 1.00 35.78 95 GLU A C 1
ATOM 781 O O . GLU A 1 95 ? 32.836 15.283 -33.491 1.00 35.78 95 GLU A O 1
ATOM 786 N N . THR A 1 96 ? 32.631 13.737 -35.104 1.00 40.41 96 THR A N 1
ATOM 787 C CA . THR A 1 96 ? 32.695 14.706 -36.217 1.00 40.41 96 THR A CA 1
ATOM 788 C C . THR A 1 96 ? 31.492 15.671 -36.236 1.00 40.41 96 THR A C 1
ATOM 790 O O . THR A 1 96 ? 31.520 16.666 -36.953 1.00 40.41 96 THR A O 1
ATOM 793 N N . GLN A 1 97 ? 30.428 15.407 -35.463 1.00 39.09 97 GLN A N 1
ATOM 794 C CA . GLN A 1 97 ? 29.247 16.277 -35.348 1.00 39.09 97 GLN A CA 1
ATOM 795 C C . GLN A 1 97 ? 29.073 16.938 -33.969 1.00 39.09 97 GLN A C 1
ATOM 797 O O . GLN A 1 97 ? 28.188 17.775 -33.819 1.00 39.09 97 GLN A O 1
ATOM 802 N N . LEU A 1 98 ? 29.889 16.597 -32.965 1.00 37.22 98 LEU A N 1
ATOM 803 C CA . LEU A 1 98 ? 29.723 17.073 -31.581 1.00 37.22 98 LEU A CA 1
ATOM 804 C C . LEU A 1 98 ? 30.917 17.883 -31.037 1.00 37.22 98 LEU A C 1
ATOM 806 O O . LEU A 1 98 ? 30.847 18.384 -29.914 1.00 37.22 98 LEU A O 1
ATOM 810 N N . GLU A 1 99 ? 31.963 18.108 -31.840 1.00 36.12 99 GLU A N 1
ATOM 811 C CA . GLU A 1 99 ? 33.080 19.017 -31.512 1.00 36.12 99 GLU A CA 1
ATOM 812 C C . GLU A 1 99 ? 32.668 20.498 -31.340 1.00 36.12 99 GLU A C 1
ATOM 814 O O . GLU A 1 99 ? 33.460 21.298 -30.847 1.00 36.12 99 GLU A O 1
ATOM 819 N N . GLU A 1 100 ? 31.424 20.883 -31.648 1.00 40.88 100 GLU A N 1
ATOM 820 C CA . GLU A 1 100 ? 30.956 22.270 -31.491 1.00 40.88 100 GLU A CA 1
ATOM 821 C C . GLU A 1 100 ? 30.456 22.638 -30.076 1.00 40.88 100 GLU A C 1
ATOM 823 O O . GLU A 1 100 ? 30.213 23.818 -29.829 1.00 40.88 100 GLU A O 1
ATOM 828 N N . GLN A 1 101 ? 30.298 21.698 -29.126 1.00 36.62 101 GLN A N 1
ATOM 829 C CA . GLN A 1 101 ? 29.592 22.008 -27.859 1.00 36.62 101 GLN A CA 1
ATOM 830 C C . GLN A 1 101 ? 30.255 21.594 -26.532 1.00 36.62 101 GLN A C 1
ATOM 832 O O . GLN A 1 101 ? 29.674 21.835 -25.482 1.00 36.62 101 GLN A O 1
ATOM 837 N N . ASN A 1 102 ? 31.484 21.072 -26.534 1.00 35.50 102 ASN A N 1
ATOM 838 C CA . ASN A 1 102 ? 32.381 20.999 -25.362 1.00 35.50 102 ASN A CA 1
ATOM 839 C C . ASN A 1 102 ? 31.750 20.556 -24.009 1.00 35.50 102 ASN A C 1
ATOM 841 O O . ASN A 1 102 ? 31.889 21.243 -22.993 1.00 35.50 102 ASN A O 1
ATOM 845 N N . ILE A 1 103 ? 31.077 19.397 -23.966 1.00 32.44 103 ILE A N 1
ATOM 846 C CA . ILE A 1 103 ? 30.542 18.798 -22.725 1.00 32.44 103 ILE A CA 1
ATOM 847 C C . ILE A 1 103 ? 31.252 17.470 -22.433 1.00 32.44 103 ILE A C 1
ATOM 849 O O . ILE A 1 103 ? 31.334 16.591 -23.286 1.00 32.44 103 ILE A O 1
ATOM 853 N N . ASN A 1 104 ? 31.740 17.319 -21.199 1.00 30.06 104 ASN A N 1
ATOM 854 C CA . ASN A 1 104 ? 32.475 16.150 -20.715 1.00 30.06 104 ASN A CA 1
ATOM 855 C C . ASN A 1 104 ? 31.536 15.234 -19.906 1.00 30.06 104 ASN A C 1
ATOM 857 O O . ASN A 1 104 ? 30.904 15.688 -18.952 1.00 30.06 104 ASN A O 1
ATOM 861 N N . LEU A 1 105 ? 31.431 13.954 -20.276 1.00 33.97 105 LEU A N 1
ATOM 862 C CA . LEU A 1 105 ? 30.540 12.974 -19.642 1.00 33.97 105 LEU A CA 1
ATOM 863 C C . LEU A 1 105 ? 31.354 11.792 -19.110 1.00 33.97 105 LEU A C 1
ATOM 865 O O . LEU A 1 105 ? 31.580 10.801 -19.800 1.00 33.97 105 LEU A O 1
ATOM 869 N N . SER A 1 106 ? 31.774 11.888 -17.850 1.00 31.31 106 SER A N 1
ATOM 870 C CA . SER A 1 106 ? 32.311 10.758 -17.099 1.00 31.31 106 SER A CA 1
ATOM 871 C C . SER A 1 106 ? 31.215 10.102 -16.251 1.00 31.31 106 SER A C 1
ATOM 873 O O . SER A 1 106 ? 30.415 10.766 -15.595 1.00 31.31 106 SER A O 1
ATOM 875 N N . SER A 1 107 ? 31.236 8.765 -16.247 1.00 36.34 107 SER A N 1
ATOM 876 C CA . SER A 1 107 ? 30.445 7.819 -15.439 1.00 36.34 107 SER A CA 1
ATOM 877 C C . SER A 1 107 ? 28.999 7.529 -15.886 1.00 36.34 107 SER A C 1
ATOM 879 O O . SER A 1 107 ? 28.085 8.310 -15.647 1.00 36.34 107 SER A O 1
ATOM 881 N N . ARG A 1 108 ? 28.789 6.337 -16.481 1.00 33.41 108 ARG A N 1
ATOM 882 C CA . ARG A 1 108 ? 27.574 5.492 -16.366 1.00 33.41 108 ARG A CA 1
ATOM 883 C C . ARG A 1 108 ? 27.760 4.160 -17.118 1.00 33.41 108 ARG A C 1
ATOM 885 O O . ARG A 1 108 ? 27.560 4.082 -18.325 1.00 33.41 108 ARG A O 1
ATOM 892 N N . ASN A 1 109 ? 28.117 3.106 -16.384 1.00 39.53 109 ASN A N 1
ATOM 893 C CA . ASN A 1 109 ? 27.942 1.716 -16.823 1.00 39.53 109 ASN A CA 1
ATOM 894 C C . ASN A 1 109 ? 26.452 1.332 -16.687 1.00 39.53 109 ASN A C 1
ATOM 896 O O . ASN A 1 109 ? 25.814 1.813 -15.751 1.00 39.53 109 ASN A O 1
ATOM 900 N N . ASN A 1 110 ? 25.935 0.490 -17.604 1.00 42.28 110 ASN A N 1
ATOM 901 C CA . ASN A 1 110 ? 24.655 -0.275 -17.591 1.00 42.28 110 ASN A CA 1
ATOM 902 C C . ASN A 1 110 ? 23.707 -0.062 -18.801 1.00 42.28 110 ASN A C 1
ATOM 904 O O . ASN A 1 110 ? 22.665 -0.708 -18.867 1.00 42.28 110 ASN A O 1
ATOM 908 N N . ALA A 1 111 ? 24.029 0.792 -19.781 1.00 40.94 111 ALA A N 1
ATOM 909 C CA . ALA A 1 111 ? 23.121 1.116 -20.902 1.00 40.94 111 ALA A CA 1
ATOM 910 C C . ALA A 1 111 ? 23.300 0.256 -22.178 1.00 40.94 111 ALA A C 1
ATOM 912 O O . ALA A 1 111 ? 22.678 0.543 -23.205 1.00 40.94 111 ALA A O 1
ATOM 913 N N . THR A 1 112 ? 24.169 -0.754 -22.144 1.00 47.06 112 THR A N 1
ATOM 914 C CA . THR A 1 112 ? 24.758 -1.343 -23.359 1.00 47.06 112 THR A CA 1
ATOM 915 C C . THR A 1 112 ? 23.917 -2.461 -23.993 1.00 47.06 112 THR A C 1
ATOM 917 O O . THR A 1 112 ? 23.960 -2.629 -25.205 1.00 47.06 112 THR A O 1
ATOM 920 N N . ASP A 1 113 ? 23.069 -3.152 -23.226 1.00 57.81 113 ASP A N 1
ATOM 921 C CA . ASP A 1 113 ? 22.283 -4.305 -23.709 1.00 57.81 113 ASP A CA 1
ATOM 922 C C . ASP A 1 113 ? 20.986 -3.876 -24.440 1.00 57.81 113 ASP A C 1
ATOM 924 O O . ASP A 1 113 ? 20.697 -4.238 -25.581 1.00 57.81 113 ASP A O 1
ATOM 928 N N . TRP A 1 114 ? 20.231 -2.943 -23.853 1.00 57.81 114 TRP A N 1
ATOM 929 C CA . TRP A 1 114 ? 18.913 -2.567 -24.379 1.00 57.81 114 TRP A CA 1
ATOM 930 C C . TRP A 1 114 ? 18.947 -1.756 -25.685 1.00 57.81 114 TRP A C 1
ATOM 932 O O . TRP A 1 114 ? 18.009 -1.804 -26.488 1.00 57.81 114 TRP A O 1
ATOM 942 N N . LYS A 1 115 ? 20.027 -1.003 -25.929 1.00 62.41 115 LYS A N 1
ATOM 943 C CA . LYS A 1 115 ? 20.213 -0.288 -27.202 1.00 62.41 115 LYS A CA 1
ATOM 944 C C . LYS A 1 115 ? 20.371 -1.268 -28.368 1.00 62.41 115 LYS A C 1
ATOM 946 O O . LYS A 1 115 ? 19.839 -1.003 -29.446 1.00 62.41 115 LYS A O 1
ATOM 951 N N . LEU A 1 116 ? 21.048 -2.397 -28.140 1.00 63.56 116 LEU A N 1
ATOM 952 C CA . LEU A 1 116 ? 21.218 -3.463 -29.127 1.00 63.56 116 LEU A CA 1
ATOM 953 C C . LEU A 1 116 ? 19.887 -4.162 -29.402 1.00 63.56 116 LEU A C 1
ATOM 955 O O . LEU A 1 116 ? 19.488 -4.247 -30.561 1.00 63.56 116 LEU A O 1
ATOM 959 N N . VAL A 1 117 ? 19.146 -4.531 -28.352 1.00 63.97 117 VAL A N 1
ATOM 960 C CA . VAL A 1 117 ? 17.798 -5.112 -28.483 1.00 63.97 117 VAL A CA 1
ATOM 961 C C . VAL A 1 117 ? 16.870 -4.202 -29.295 1.00 63.97 117 VAL A C 1
ATOM 963 O O . VAL A 1 117 ? 16.231 -4.658 -30.241 1.00 63.97 117 VAL A O 1
ATOM 966 N N . ARG A 1 118 ? 16.839 -2.892 -29.004 1.00 66.50 118 ARG A N 1
ATOM 967 C CA . ARG A 1 118 ? 16.045 -1.922 -29.784 1.00 66.50 118 ARG A CA 1
ATOM 968 C C . ARG A 1 118 ? 16.484 -1.842 -31.249 1.00 66.50 118 ARG A C 1
ATOM 970 O O . ARG A 1 118 ? 15.637 -1.699 -32.129 1.00 66.50 118 ARG A O 1
ATOM 977 N N . ARG A 1 119 ? 17.792 -1.903 -31.519 1.00 67.56 119 ARG A N 1
ATOM 978 C CA . ARG A 1 119 ? 18.338 -1.855 -32.882 1.00 67.56 119 ARG A CA 1
ATOM 979 C C . ARG A 1 119 ? 17.939 -3.091 -33.682 1.00 67.56 119 ARG A C 1
ATOM 981 O O . ARG A 1 119 ? 17.471 -2.941 -34.807 1.00 67.56 119 ARG A O 1
ATOM 988 N N . GLU A 1 120 ? 18.076 -4.279 -33.101 1.00 67.44 120 GLU A N 1
ATOM 989 C CA . GLU A 1 120 ? 17.702 -5.534 -33.760 1.00 67.44 120 GLU A CA 1
ATOM 990 C C . GLU A 1 120 ? 16.191 -5.649 -33.957 1.00 67.44 120 GLU A C 1
ATOM 992 O O . GLU A 1 120 ? 15.744 -5.990 -35.049 1.00 67.44 120 GLU A O 1
ATOM 997 N N . ALA A 1 121 ? 15.394 -5.243 -32.966 1.00 67.75 121 ALA A N 1
ATOM 998 C CA . ALA A 1 121 ? 13.945 -5.142 -33.111 1.00 67.75 121 ALA A CA 1
ATOM 999 C C . ALA A 1 121 ? 13.542 -4.243 -34.290 1.00 67.75 121 ALA A C 1
ATOM 1001 O O . ALA A 1 121 ? 12.678 -4.609 -35.086 1.00 67.75 121 ALA A O 1
ATOM 1002 N N . LYS A 1 122 ? 14.213 -3.093 -34.446 1.00 72.94 122 LYS A N 1
ATOM 1003 C CA . LYS A 1 122 ? 13.994 -2.182 -35.575 1.00 72.94 122 LYS A CA 1
ATOM 1004 C C . LYS A 1 122 ? 14.448 -2.790 -36.905 1.00 72.94 122 LYS A C 1
ATOM 1006 O O . LYS A 1 122 ? 13.753 -2.615 -37.901 1.00 72.94 122 LYS A O 1
ATOM 1011 N N . ARG A 1 123 ? 15.574 -3.517 -36.935 1.00 72.56 123 ARG A N 1
ATOM 1012 C CA . ARG A 1 123 ? 16.050 -4.233 -38.136 1.00 72.56 123 ARG A CA 1
ATOM 1013 C C . ARG A 1 123 ? 15.043 -5.286 -38.598 1.00 72.56 123 ARG A C 1
ATOM 1015 O O . ARG A 1 123 ? 14.824 -5.430 -39.794 1.00 72.56 123 ARG A O 1
ATOM 1022 N N . LEU A 1 124 ? 14.428 -5.987 -37.651 1.00 71.12 124 LEU A N 1
ATOM 1023 C CA . LEU A 1 124 ? 13.398 -6.995 -37.899 1.00 71.12 124 LEU A CA 1
ATOM 1024 C C . LEU A 1 124 ? 11.998 -6.409 -38.112 1.00 71.12 124 LEU A C 1
ATOM 1026 O O . LEU A 1 124 ? 11.058 -7.165 -38.339 1.00 71.12 124 LEU A O 1
ATOM 1030 N N . ASN A 1 125 ? 11.850 -5.081 -38.039 1.00 77.19 125 ASN A N 1
ATOM 1031 C CA . ASN A 1 125 ? 10.567 -4.388 -38.124 1.00 77.19 125 ASN A CA 1
ATOM 1032 C C . ASN A 1 125 ? 9.510 -4.967 -37.158 1.00 77.19 125 ASN A C 1
ATOM 1034 O O . ASN A 1 125 ? 8.342 -5.119 -37.513 1.00 77.19 125 ASN A O 1
ATOM 1038 N N . LEU A 1 126 ? 9.943 -5.333 -35.946 1.00 77.56 126 LEU A N 1
ATOM 1039 C CA . LEU A 1 126 ? 9.064 -5.862 -34.909 1.00 77.56 126 LEU A CA 1
ATOM 1040 C C . LEU A 1 126 ? 8.215 -4.731 -34.330 1.00 77.56 126 LEU A C 1
ATOM 1042 O O . LEU A 1 126 ? 8.743 -3.820 -33.689 1.00 77.56 126 LEU A O 1
ATOM 1046 N N . ASP A 1 127 ? 6.903 -4.824 -34.520 1.00 82.56 127 ASP A N 1
ATOM 1047 C CA . ASP A 1 127 ? 5.947 -3.968 -33.828 1.00 82.56 127 ASP A CA 1
ATOM 1048 C C . ASP A 1 127 ? 5.649 -4.547 -32.443 1.00 82.56 127 ASP A C 1
ATOM 1050 O O . ASP A 1 127 ? 5.377 -5.742 -32.305 1.00 82.56 127 ASP A O 1
ATOM 1054 N N . ILE A 1 128 ? 5.768 -3.719 -31.407 1.00 83.06 128 ILE A N 1
ATOM 1055 C CA . ILE A 1 128 ? 5.637 -4.165 -30.018 1.00 83.06 128 ILE A CA 1
ATOM 1056 C C . ILE A 1 128 ? 4.146 -4.188 -29.677 1.00 83.06 128 ILE A C 1
ATOM 1058 O O . ILE A 1 128 ? 3.530 -3.120 -29.665 1.00 83.06 128 ILE A O 1
ATOM 1062 N N . PRO A 1 129 ? 3.571 -5.352 -29.326 1.00 86.75 129 PRO A N 1
ATOM 1063 C CA . PRO A 1 129 ? 2.174 -5.438 -28.927 1.00 86.75 129 PRO A CA 1
ATOM 1064 C C . PRO A 1 129 ? 1.846 -4.491 -27.763 1.00 86.75 129 PRO A C 1
ATOM 1066 O O . PRO A 1 129 ? 2.614 -4.363 -26.804 1.00 86.75 129 PRO A O 1
ATOM 1069 N N . ASN A 1 130 ? 0.703 -3.802 -27.847 1.00 87.31 130 ASN A N 1
ATOM 1070 C CA . ASN A 1 130 ? 0.325 -2.780 -26.867 1.00 87.31 130 ASN A CA 1
ATOM 1071 C C . ASN A 1 130 ? 0.186 -3.340 -25.444 1.00 87.31 130 ASN A C 1
ATOM 1073 O O . ASN A 1 130 ? 0.494 -2.635 -24.489 1.00 87.31 130 ASN A O 1
ATOM 1077 N N . ASP A 1 131 ? -0.235 -4.591 -25.275 1.00 86.44 131 ASP A N 1
ATOM 1078 C CA . ASP A 1 131 ? -0.378 -5.276 -23.982 1.00 86.44 131 ASP A CA 1
ATOM 1079 C C . ASP A 1 131 ? 0.949 -5.435 -23.217 1.00 86.44 131 ASP A C 1
ATOM 1081 O O . ASP A 1 131 ? 0.942 -5.524 -21.987 1.00 86.44 131 ASP A O 1
ATOM 1085 N N . ILE A 1 132 ? 2.085 -5.381 -23.919 1.00 86.88 132 ILE A N 1
ATOM 1086 C CA . ILE A 1 132 ? 3.437 -5.411 -23.339 1.00 86.88 132 ILE A CA 1
ATOM 1087 C C . ILE A 1 132 ? 4.232 -4.122 -23.600 1.00 86.88 132 ILE A C 1
ATOM 1089 O O . ILE A 1 132 ? 5.432 -4.059 -23.331 1.00 86.88 132 ILE A O 1
ATOM 1093 N N . ASN A 1 133 ? 3.597 -3.070 -24.121 1.00 89.00 133 ASN A N 1
ATOM 1094 C CA . ASN A 1 133 ? 4.257 -1.801 -24.411 1.00 89.00 133 ASN A CA 1
ATOM 1095 C C . ASN A 1 133 ? 4.106 -0.817 -23.240 1.00 89.00 133 ASN A C 1
ATOM 1097 O O . ASN A 1 133 ? 3.138 -0.060 -23.141 1.00 89.00 133 ASN A O 1
ATOM 1101 N N . GLU A 1 134 ? 5.106 -0.770 -22.358 1.00 89.69 134 GLU A N 1
ATOM 1102 C CA . GLU A 1 134 ? 5.054 0.075 -21.164 1.00 89.69 134 GLU A CA 1
ATOM 1103 C C . GLU A 1 134 ? 5.107 1.574 -21.481 1.00 89.69 134 GLU A C 1
ATOM 1105 O O . GLU A 1 134 ? 4.609 2.383 -20.698 1.00 89.69 134 GLU A O 1
ATOM 1110 N N . ASN A 1 135 ? 5.690 1.965 -22.619 1.00 88.88 135 ASN A N 1
ATOM 1111 C CA . ASN A 1 135 ? 5.727 3.367 -23.038 1.00 88.88 135 ASN A CA 1
ATOM 1112 C C . ASN A 1 135 ? 4.367 3.839 -23.561 1.00 88.88 135 ASN A C 1
ATOM 1114 O O . ASN A 1 135 ? 4.007 4.993 -23.342 1.00 88.88 135 ASN A O 1
ATOM 1118 N N . TYR A 1 136 ? 3.609 2.953 -24.209 1.00 90.19 136 TYR A N 1
ATOM 1119 C CA . TYR A 1 136 ? 2.250 3.248 -24.658 1.00 90.19 136 TYR A CA 1
ATOM 1120 C C . TYR A 1 136 ? 1.320 3.505 -23.461 1.00 90.19 136 TYR A C 1
ATOM 1122 O O . TYR A 1 136 ? 0.676 4.550 -23.390 1.00 90.19 136 TYR A O 1
ATOM 1130 N N . TRP A 1 137 ? 1.317 2.618 -22.459 1.00 92.31 137 TRP A N 1
ATOM 1131 C CA . TRP A 1 137 ? 0.429 2.760 -21.297 1.00 92.31 137 TRP A CA 1
ATOM 1132 C C . TRP A 1 137 ? 0.899 3.788 -20.269 1.00 92.31 137 TRP A C 1
ATOM 1134 O O . TRP A 1 137 ? 0.090 4.553 -19.735 1.00 92.31 137 TRP A O 1
ATOM 1144 N N . TYR A 1 138 ? 2.201 3.815 -19.976 1.00 92.56 138 TYR A N 1
ATOM 1145 C CA . TYR A 1 138 ? 2.763 4.592 -18.870 1.00 92.56 138 TYR A CA 1
ATOM 1146 C C . TYR A 1 138 ? 3.633 5.764 -19.330 1.00 92.56 138 TYR A C 1
ATOM 1148 O O . TYR A 1 138 ? 4.332 6.335 -18.494 1.00 92.56 138 TYR A O 1
ATOM 1156 N N . GLY A 1 139 ? 3.624 6.123 -20.613 1.00 88.38 139 GLY A N 1
ATOM 1157 C CA . GLY A 1 139 ? 4.347 7.266 -21.183 1.00 88.38 139 GLY A CA 1
ATOM 1158 C C . GLY A 1 139 ? 5.854 7.052 -21.379 1.00 88.38 139 GLY A C 1
ATOM 1159 O O . GLY A 1 139 ? 6.424 6.067 -20.908 1.00 88.38 139 GLY A O 1
ATOM 1160 N N . TYR A 1 140 ? 6.538 7.969 -22.059 1.00 81.50 140 TYR A N 1
ATOM 1161 C CA . TYR A 1 140 ? 7.996 7.893 -22.261 1.00 81.50 140 TYR A CA 1
ATOM 1162 C C . TYR A 1 140 ? 8.802 8.424 -21.067 1.00 81.50 140 TYR A C 1
ATOM 1164 O O . TYR A 1 140 ? 8.313 9.207 -20.253 1.00 81.50 140 TYR A O 1
ATOM 1172 N N . GLU A 1 141 ? 10.044 7.946 -20.954 1.00 75.44 141 GLU A N 1
ATOM 1173 C CA . GLU A 1 141 ? 11.034 8.511 -20.034 1.00 75.44 141 GLU A CA 1
ATOM 1174 C C . GLU A 1 141 ? 11.515 9.872 -20.540 1.00 75.44 141 GLU A C 1
ATOM 1176 O O . GLU A 1 141 ? 11.507 10.117 -21.745 1.00 75.44 141 GLU A O 1
ATOM 1181 N N . ALA A 1 142 ? 11.935 10.745 -19.624 1.00 72.81 142 ALA A N 1
ATOM 1182 C CA . ALA A 1 142 ? 12.471 12.036 -20.019 1.00 72.81 142 ALA A CA 1
ATOM 1183 C C . ALA A 1 142 ? 13.802 11.858 -20.770 1.00 72.81 142 ALA A C 1
ATOM 1185 O O . ALA A 1 142 ? 14.722 11.199 -20.278 1.00 72.81 142 ALA A O 1
ATOM 1186 N N . VAL A 1 143 ? 13.905 12.459 -21.950 1.00 71.19 143 VAL A N 1
ATOM 1187 C CA . VAL A 1 143 ? 15.097 12.477 -22.793 1.00 71.19 143 VAL A CA 1
ATOM 1188 C C . VAL A 1 143 ? 15.838 13.789 -22.556 1.00 71.19 143 VAL A C 1
ATOM 1190 O O . VAL A 1 143 ? 15.316 14.875 -22.809 1.00 71.19 143 VAL A O 1
ATOM 1193 N N . ALA A 1 144 ? 17.071 13.691 -22.056 1.00 70.06 144 ALA A N 1
ATOM 1194 C CA . ALA A 1 144 ? 17.914 14.858 -21.823 1.00 70.06 144 ALA A CA 1
ATOM 1195 C C . ALA A 1 144 ? 18.182 15.610 -23.140 1.00 70.06 144 ALA A C 1
ATOM 1197 O O . ALA A 1 144 ? 18.553 14.995 -24.139 1.00 70.06 144 ALA A O 1
ATOM 1198 N N . GLY A 1 145 ? 18.017 16.935 -23.124 1.00 69.81 145 GLY A N 1
ATOM 1199 C CA . GLY A 1 145 ? 18.285 17.802 -24.276 1.00 69.81 145 GLY A CA 1
ATOM 1200 C C . GLY A 1 145 ? 17.106 18.033 -25.230 1.00 69.81 145 GLY A C 1
ATOM 1201 O O . GLY A 1 145 ? 17.294 18.712 -26.232 1.00 69.81 145 GLY A O 1
ATOM 1202 N N . GLN A 1 146 ? 15.906 17.514 -24.939 1.00 73.00 146 GLN A N 1
ATOM 1203 C CA . GLN A 1 146 ? 14.675 17.882 -25.658 1.00 73.00 146 GLN A CA 1
ATOM 1204 C C . GLN A 1 146 ? 13.896 18.964 -24.894 1.00 73.00 146 GLN A C 1
ATOM 1206 O O . GLN A 1 146 ? 13.792 18.886 -23.670 1.00 73.00 146 GLN A O 1
ATOM 1211 N N . GLU A 1 147 ? 13.350 19.963 -25.601 1.00 65.38 147 GLU A N 1
ATOM 1212 C CA . GLU A 1 147 ? 12.654 21.120 -24.997 1.00 65.38 147 GLU A CA 1
ATOM 1213 C C . GLU A 1 147 ? 11.426 20.725 -24.157 1.00 65.38 147 GLU A C 1
ATOM 1215 O O . GLU A 1 147 ? 11.162 21.342 -23.128 1.00 65.38 147 GLU A O 1
ATOM 1220 N N . ASP A 1 148 ? 10.711 19.669 -24.545 1.00 66.19 148 ASP A N 1
ATOM 1221 C CA . ASP A 1 148 ? 9.566 19.095 -23.820 1.00 66.19 148 ASP A CA 1
ATOM 1222 C C . ASP A 1 148 ? 9.946 17.859 -22.977 1.00 66.19 148 ASP A C 1
ATOM 1224 O O . ASP A 1 148 ? 9.091 17.148 -22.435 1.00 66.19 148 ASP A O 1
ATOM 1228 N N . GLY A 1 149 ? 11.249 17.573 -22.885 1.00 62.59 149 GLY A N 1
ATOM 1229 C CA . GLY A 1 149 ? 11.794 16.378 -22.261 1.00 62.59 149 GLY A CA 1
ATOM 1230 C C . GLY A 1 149 ? 11.433 15.073 -22.976 1.00 62.59 149 GLY A C 1
ATOM 1231 O O . GLY A 1 149 ? 11.692 14.022 -22.403 1.00 62.59 149 GLY A O 1
ATOM 1232 N N . GLY A 1 150 ? 10.822 15.081 -24.167 1.00 66.25 150 GLY A N 1
ATOM 1233 C CA . GLY A 1 150 ? 10.468 13.866 -24.918 1.00 66.25 150 GLY A CA 1
ATOM 1234 C C . GLY A 1 150 ? 9.442 12.952 -24.241 1.00 66.25 150 GLY A C 1
ATOM 1235 O O . GLY A 1 150 ? 9.301 11.783 -24.611 1.00 66.25 150 GLY A O 1
ATOM 1236 N N . THR A 1 151 ? 8.755 13.447 -23.208 1.00 73.69 151 THR A N 1
ATOM 1237 C CA . THR A 1 151 ? 7.791 12.655 -22.438 1.00 73.69 151 THR A CA 1
ATOM 1238 C C . THR A 1 151 ? 6.427 12.638 -23.118 1.00 73.69 151 THR A C 1
ATOM 1240 O O . THR A 1 151 ? 6.020 13.599 -23.762 1.00 73.69 151 THR A O 1
ATOM 1243 N N . THR A 1 152 ? 5.681 11.549 -22.945 1.00 83.50 152 THR A N 1
ATOM 1244 C CA . THR A 1 152 ? 4.281 11.482 -23.380 1.00 83.50 152 THR A CA 1
ATOM 1245 C C . THR A 1 152 ? 3.364 11.296 -22.185 1.00 83.50 152 THR A C 1
ATOM 1247 O O . THR A 1 152 ? 3.749 10.739 -21.150 1.00 83.50 152 THR A O 1
ATOM 1250 N N . GLU A 1 153 ? 2.125 11.757 -22.327 1.00 86.19 153 GLU A N 1
ATOM 1251 C CA . GLU A 1 153 ? 1.118 11.554 -21.298 1.00 86.19 153 GLU A CA 1
ATOM 1252 C C . GLU A 1 153 ? 0.774 10.063 -21.170 1.00 86.19 153 GLU A C 1
ATOM 1254 O O . GLU A 1 153 ? 0.494 9.385 -22.158 1.00 86.19 153 GLU A O 1
ATOM 1259 N N . ALA A 1 154 ? 0.766 9.556 -19.937 1.00 91.69 154 ALA A N 1
ATOM 1260 C CA . ALA A 1 154 ? 0.342 8.191 -19.659 1.00 91.69 154 ALA A CA 1
ATOM 1261 C C . ALA A 1 154 ? -1.172 8.021 -19.885 1.00 91.69 154 ALA A C 1
ATOM 1263 O O . ALA A 1 154 ? -1.981 8.870 -19.488 1.00 91.69 154 ALA A O 1
ATOM 1264 N N . LEU A 1 155 ? -1.554 6.884 -20.472 1.00 93.75 155 LEU A N 1
ATOM 1265 C CA . LEU A 1 155 ? -2.951 6.473 -20.620 1.00 93.75 155 LEU A CA 1
ATOM 1266 C C . LEU A 1 155 ? -3.543 5.985 -19.295 1.00 93.75 155 LEU A C 1
ATOM 1268 O O . LEU A 1 155 ? -4.750 6.110 -19.087 1.00 93.75 155 LEU A O 1
ATOM 1272 N N . ILE A 1 156 ? -2.694 5.468 -18.403 1.00 94.81 156 ILE A N 1
ATOM 1273 C CA . ILE A 1 156 ? -3.069 5.013 -17.063 1.00 94.81 156 ILE A CA 1
ATOM 1274 C C . ILE A 1 156 ? -2.533 5.982 -16.021 1.00 94.81 156 ILE A C 1
ATOM 1276 O O . ILE A 1 156 ? -1.339 6.297 -15.993 1.00 94.81 156 ILE A O 1
ATOM 1280 N N . LYS A 1 157 ? -3.423 6.439 -15.143 1.00 95.12 157 LYS A N 1
ATOM 1281 C CA . LYS A 1 157 ? -3.090 7.327 -14.030 1.00 95.12 157 LYS A CA 1
ATOM 1282 C C . LYS A 1 157 ? -3.408 6.627 -12.720 1.00 95.12 157 LYS A C 1
ATOM 1284 O O . LYS A 1 157 ? -4.531 6.176 -12.526 1.00 95.12 157 LYS A O 1
ATOM 1289 N N . PHE A 1 158 ? -2.409 6.565 -11.848 1.00 96.06 158 PHE A N 1
ATOM 1290 C CA . PHE A 1 158 ? -2.516 6.024 -10.499 1.00 96.06 158 PHE A CA 1
ATOM 1291 C C . PHE A 1 158 ? -2.489 7.176 -9.507 1.00 96.06 158 PHE A C 1
ATOM 1293 O O . PHE A 1 158 ? -1.593 8.023 -9.586 1.00 96.06 158 PHE A O 1
ATOM 1300 N N . GLU A 1 159 ? -3.429 7.194 -8.570 1.00 95.81 159 GLU A N 1
ATOM 1301 C CA . GLU A 1 159 ? -3.294 8.040 -7.383 1.00 95.81 159 GLU A CA 1
ATOM 1302 C C . GLU A 1 159 ? -2.674 7.235 -6.236 1.00 95.81 159 GLU A C 1
ATOM 1304 O O . GLU A 1 159 ? -2.135 6.145 -6.433 1.00 95.81 159 GLU A O 1
ATOM 1309 N N . TYR A 1 160 ? -2.664 7.812 -5.040 1.00 96.38 160 TYR A N 1
ATOM 1310 C CA . TYR A 1 160 ? -1.956 7.241 -3.903 1.00 96.38 160 TYR A CA 1
ATOM 1311 C C . TYR A 1 160 ? -2.748 6.062 -3.334 1.00 96.38 160 TYR A C 1
ATOM 1313 O O . TYR A 1 160 ? -3.970 6.151 -3.195 1.00 96.38 160 TYR A O 1
ATOM 1321 N N . ALA A 1 161 ? -2.059 4.983 -2.956 1.00 98.12 161 ALA A N 1
ATOM 1322 C CA . ALA A 1 161 ? -2.679 3.933 -2.160 1.00 98.12 161 ALA A CA 1
ATOM 1323 C C . ALA A 1 161 ? -2.794 4.403 -0.715 1.00 98.12 161 ALA A C 1
ATOM 1325 O O . ALA A 1 161 ? -1.781 4.621 -0.048 1.00 98.12 161 ALA A O 1
ATOM 1326 N N . SER A 1 162 ? -4.034 4.579 -0.264 1.00 97.12 162 SER A N 1
ATOM 1327 C CA . SER A 1 162 ? -4.359 4.888 1.127 1.00 97.12 162 SER A CA 1
ATOM 1328 C C . SER A 1 162 ? -4.663 3.601 1.877 1.00 97.12 162 SER A C 1
ATOM 1330 O O . SER A 1 162 ? -5.281 2.696 1.318 1.00 97.12 162 SER A O 1
ATOM 1332 N N . LEU A 1 163 ? -4.266 3.545 3.145 1.00 97.94 163 LEU A N 1
ATOM 1333 C CA . LEU A 1 163 ? -4.646 2.472 4.056 1.00 97.94 163 LEU A CA 1
ATOM 1334 C C . LEU A 1 163 ? -6.178 2.360 4.146 1.00 97.94 163 LEU A C 1
ATOM 1336 O O . LEU A 1 163 ? -6.879 3.369 4.184 1.00 97.94 163 LEU A O 1
ATOM 1340 N N . VAL A 1 164 ? -6.689 1.135 4.164 1.00 98.31 164 VAL A N 1
ATOM 1341 C CA . VAL A 1 164 ? -8.096 0.813 4.433 1.00 98.31 164 VAL A CA 1
ATOM 1342 C C . VAL A 1 164 ? -8.190 0.097 5.770 1.00 98.31 164 VAL A C 1
ATOM 1344 O O . VAL A 1 164 ? -8.969 0.524 6.615 1.00 98.31 164 VAL A O 1
ATOM 1347 N N . TRP A 1 165 ? -7.349 -0.917 5.982 1.00 98.56 165 TRP A N 1
ATOM 1348 C CA . TRP A 1 165 ? -7.291 -1.699 7.214 1.00 98.56 165 TRP A CA 1
ATOM 1349 C C . TRP A 1 165 ? -5.843 -1.918 7.636 1.00 98.56 165 TRP A C 1
ATOM 1351 O O . TRP A 1 165 ? -4.991 -2.235 6.805 1.00 98.56 165 TRP A O 1
ATOM 1361 N N . LEU A 1 166 ? -5.572 -1.749 8.928 1.00 98.25 166 LEU A N 1
ATOM 1362 C CA . LEU A 1 166 ? -4.251 -1.922 9.516 1.00 98.25 166 LEU A CA 1
ATOM 1363 C C . LEU A 1 166 ? -4.281 -3.001 10.595 1.00 98.25 166 LEU A C 1
ATOM 1365 O O . LEU A 1 166 ? -5.007 -2.816 11.569 1.00 98.25 166 LEU A O 1
ATOM 1369 N N . PRO A 1 167 ? -3.478 -4.065 10.501 1.00 97.31 167 PRO A N 1
ATOM 1370 C CA . PRO A 1 167 ? -3.372 -5.024 11.584 1.00 97.31 167 PRO A CA 1
ATOM 1371 C C . PRO A 1 167 ? -2.645 -4.393 12.767 1.00 97.31 167 PRO A C 1
ATOM 1373 O O . PRO A 1 167 ? -1.565 -3.814 12.633 1.00 97.31 167 PRO A O 1
ATOM 1376 N N . VAL A 1 168 ? -3.247 -4.521 13.943 1.00 95.31 168 VAL A N 1
ATOM 1377 C CA . VAL A 1 168 ? -2.732 -4.002 15.202 1.00 95.31 168 VAL A CA 1
ATOM 1378 C C . VAL A 1 168 ? -2.711 -5.129 16.221 1.00 95.31 168 VAL A C 1
ATOM 1380 O O . VAL A 1 168 ? -3.716 -5.789 16.485 1.00 95.31 168 VAL A O 1
ATOM 1383 N N . PHE A 1 169 ? -1.541 -5.347 16.814 1.00 91.62 169 PHE A N 1
ATOM 1384 C CA . PHE A 1 169 ? -1.383 -6.311 17.890 1.00 91.62 169 PHE A CA 1
ATOM 1385 C C . PHE A 1 169 ? -2.028 -5.800 19.185 1.00 91.62 169 PHE A C 1
ATOM 1387 O O . PHE A 1 169 ? -1.701 -4.710 19.664 1.00 91.62 169 PHE A O 1
ATOM 1394 N N . CYS A 1 170 ? -2.881 -6.630 19.785 1.00 89.19 170 CYS A N 1
ATOM 1395 C CA . CYS A 1 170 ? -3.491 -6.390 21.089 1.00 89.19 170 CYS A CA 1
ATOM 1396 C C . CYS A 1 170 ? -2.933 -7.387 22.121 1.00 89.19 170 CYS A C 1
ATOM 1398 O O . CYS A 1 170 ? -3.186 -8.588 22.010 1.00 89.19 170 CYS A O 1
ATOM 1400 N N . PRO A 1 171 ? -2.187 -6.954 23.157 1.00 85.75 171 PRO A N 1
ATOM 1401 C CA . PRO A 1 171 ? -1.604 -7.885 24.118 1.00 85.75 171 PRO A CA 1
ATOM 1402 C C . PRO A 1 171 ? -2.645 -8.773 24.818 1.00 85.75 171 PRO A C 1
ATOM 1404 O O . PRO A 1 171 ? -3.563 -8.299 25.494 1.00 85.75 171 PRO A O 1
ATOM 1407 N N . GLY A 1 172 ? -2.457 -10.090 24.694 1.00 81.31 172 GLY A N 1
ATOM 1408 C CA . GLY A 1 172 ? -3.346 -11.097 25.278 1.00 81.31 172 GLY A CA 1
ATOM 1409 C C . GLY A 1 172 ? -4.712 -11.206 24.592 1.00 81.31 172 GLY A C 1
ATOM 1410 O O . GLY A 1 172 ? -5.646 -11.695 25.226 1.00 81.31 172 GLY A O 1
ATOM 1411 N N . GLN A 1 173 ? -4.829 -10.719 23.354 1.00 87.00 173 GLN A N 1
ATOM 1412 C CA . GLN A 1 173 ? -6.008 -10.784 22.487 1.00 87.00 173 GLN A CA 1
ATOM 1413 C C . GLN A 1 173 ? -5.549 -11.111 21.049 1.00 87.00 173 GLN A C 1
ATOM 1415 O O . GLN A 1 173 ? -4.355 -10.984 20.754 1.00 87.00 173 GLN A O 1
ATOM 1420 N N . PRO A 1 174 ? -6.442 -11.575 20.158 1.00 88.56 174 PRO A N 1
ATOM 1421 C CA . PRO A 1 174 ? -6.122 -11.710 18.739 1.00 88.56 174 PRO A CA 1
ATOM 1422 C C . PRO A 1 174 ? -5.692 -10.378 18.106 1.00 88.56 174 PRO A C 1
ATOM 1424 O O . PRO A 1 174 ? -5.949 -9.301 18.647 1.00 88.56 174 PRO A O 1
ATOM 1427 N N . VAL A 1 175 ? -5.017 -10.459 16.957 1.00 93.31 175 VAL A N 1
ATOM 1428 C CA . VAL A 1 175 ? -4.756 -9.280 16.120 1.00 93.31 175 VAL A CA 1
ATOM 1429 C C . VAL A 1 175 ? -6.089 -8.768 15.588 1.00 93.31 175 VAL A C 1
ATOM 1431 O O . VAL A 1 175 ? -6.937 -9.560 15.190 1.00 93.31 175 VAL A O 1
ATOM 1434 N N . VAL A 1 176 ? -6.251 -7.450 15.581 1.00 95.75 176 VAL A N 1
ATOM 1435 C CA . VAL A 1 176 ? -7.430 -6.780 15.026 1.00 95.75 176 VAL A CA 1
ATOM 1436 C C . VAL A 1 176 ? -7.014 -5.868 13.884 1.00 95.75 176 VAL A C 1
ATOM 1438 O O . VAL A 1 176 ? -5.906 -5.331 13.881 1.00 95.75 176 VAL A O 1
ATOM 1441 N N . TRP A 1 177 ? -7.910 -5.647 12.933 1.00 97.94 177 TRP A N 1
ATOM 1442 C CA . TRP A 1 177 ? -7.716 -4.712 11.838 1.00 97.94 177 TRP A CA 1
ATOM 1443 C C . TRP A 1 177 ? -8.439 -3.413 12.137 1.00 97.94 177 TRP A C 1
ATOM 1445 O O . TRP A 1 177 ? -9.661 -3.353 12.248 1.00 97.94 177 TRP A O 1
ATOM 1455 N N . VAL A 1 178 ? -7.656 -2.350 12.254 1.00 97.69 178 VAL A N 1
ATOM 1456 C CA . VAL A 1 178 ? -8.121 -1.026 12.635 1.00 97.69 178 VAL A CA 1
ATOM 1457 C C . VAL A 1 178 ? -8.276 -0.135 11.407 1.00 97.69 178 VAL A C 1
ATOM 1459 O O . VAL A 1 178 ? -7.429 -0.117 10.511 1.00 97.69 178 VAL A O 1
ATOM 1462 N N . THR A 1 179 ? -9.348 0.652 11.392 1.00 98.44 179 THR A N 1
ATOM 1463 C CA . THR A 1 179 ? -9.584 1.741 10.436 1.00 98.44 179 THR A CA 1
ATOM 1464 C C . THR A 1 179 ? -10.230 2.940 11.129 1.00 98.44 179 THR A C 1
ATOM 1466 O O . THR A 1 179 ? -10.488 2.905 12.327 1.00 98.44 179 THR A O 1
ATOM 1469 N N . CYS A 1 180 ? -10.539 4.000 10.384 1.00 98.00 180 CYS A N 1
ATOM 1470 C CA . CYS A 1 180 ? -11.341 5.120 10.877 1.00 98.00 180 CYS A CA 1
ATOM 1471 C C . CYS A 1 180 ? -12.334 5.626 9.814 1.00 98.00 180 CYS A C 1
ATOM 1473 O O . CYS A 1 180 ? -12.162 5.348 8.617 1.00 98.00 180 CYS A O 1
ATOM 1475 N N . PRO A 1 181 ? -13.360 6.413 10.198 1.00 98.12 181 PRO A N 1
ATOM 1476 C CA . PRO A 1 181 ? -14.356 6.939 9.267 1.00 98.12 181 PRO A CA 1
ATOM 1477 C C . PRO A 1 181 ? -13.778 7.688 8.056 1.00 98.12 181 PRO A C 1
ATOM 1479 O O . PRO A 1 181 ? -14.355 7.626 6.970 1.00 98.12 181 PRO A O 1
ATOM 1482 N N . TRP A 1 182 ? -12.644 8.386 8.187 1.00 97.38 182 TRP A N 1
ATOM 1483 C CA . TRP A 1 182 ? -11.988 9.052 7.055 1.00 97.38 182 TRP A CA 1
ATOM 1484 C C . TRP A 1 182 ? -11.452 8.071 6.013 1.00 97.38 182 TRP A C 1
ATOM 1486 O O . TRP A 1 182 ? -11.666 8.292 4.817 1.00 97.38 182 TRP A O 1
ATOM 1496 N N . LEU A 1 183 ? -10.792 6.992 6.440 1.00 98.00 183 LEU A N 1
ATOM 1497 C CA . LEU A 1 183 ? -10.282 5.960 5.533 1.00 98.00 183 LEU A CA 1
ATOM 1498 C C . LEU A 1 183 ? -11.440 5.201 4.877 1.00 98.00 183 LEU A C 1
ATOM 1500 O O . LEU A 1 183 ? -11.475 5.071 3.650 1.00 98.00 183 LEU A O 1
ATOM 1504 N N . LEU A 1 184 ? -12.460 4.833 5.659 1.00 98.19 184 LEU A N 1
ATOM 1505 C CA . LEU A 1 184 ? -13.675 4.207 5.135 1.00 98.19 184 LEU A CA 1
ATOM 1506 C C . LEU A 1 184 ? -14.416 5.116 4.154 1.00 98.19 184 LEU A C 1
ATOM 1508 O O . LEU A 1 184 ? -14.896 4.642 3.132 1.00 98.19 184 LEU A O 1
ATOM 1512 N N . LYS A 1 185 ? -14.462 6.434 4.375 1.00 97.69 185 LYS A N 1
ATOM 1513 C CA . LYS A 1 185 ? -15.045 7.380 3.410 1.00 97.69 185 LYS A CA 1
ATOM 1514 C C . LYS A 1 185 ? -14.298 7.382 2.074 1.00 97.69 185 LYS A C 1
ATOM 1516 O O . LYS A 1 185 ? -14.940 7.443 1.024 1.00 97.69 185 LYS A O 1
ATOM 1521 N N . ARG A 1 186 ? -12.960 7.325 2.092 1.00 96.38 186 ARG A N 1
ATOM 1522 C CA . ARG A 1 186 ? -12.150 7.221 0.863 1.00 96.38 186 ARG A CA 1
ATOM 1523 C C . ARG A 1 186 ? -12.463 5.913 0.139 1.00 96.38 186 ARG A C 1
ATOM 1525 O O . ARG A 1 186 ? -12.761 5.941 -1.054 1.00 96.38 186 ARG A O 1
ATOM 1532 N N . TYR A 1 187 ? -12.486 4.802 0.874 1.00 97.31 187 TYR A N 1
ATOM 1533 C CA . TYR A 1 187 ? -12.802 3.491 0.316 1.00 97.31 187 TYR A CA 1
ATOM 1534 C C . TYR A 1 187 ? -14.243 3.402 -0.216 1.00 97.31 187 TYR A C 1
ATOM 1536 O O . TYR A 1 187 ? -14.459 2.915 -1.322 1.00 97.31 187 TYR A O 1
ATOM 1544 N N . LYS A 1 188 ? -15.219 3.989 0.491 1.00 97.06 188 LYS A N 1
ATOM 1545 C CA . LYS A 1 188 ? -16.623 4.108 0.064 1.00 97.06 188 LYS A CA 1
ATOM 1546 C C . LYS A 1 188 ? -16.742 4.719 -1.325 1.00 97.06 188 LYS A C 1
ATOM 1548 O O . LYS A 1 188 ? -17.437 4.179 -2.181 1.00 97.06 188 LYS A O 1
ATOM 1553 N N . ASN A 1 189 ? -16.064 5.846 -1.541 1.00 95.06 189 ASN A N 1
ATOM 1554 C CA . ASN A 1 189 ? -16.090 6.560 -2.816 1.00 95.06 189 ASN A CA 1
ATOM 1555 C C . ASN A 1 189 ? -15.398 5.768 -3.932 1.00 95.06 189 ASN A C 1
ATOM 1557 O O . ASN A 1 189 ? -15.816 5.843 -5.085 1.00 95.06 189 ASN A O 1
ATOM 1561 N N . LEU A 1 190 ? -14.347 5.024 -3.585 1.00 94.38 190 LEU A N 1
ATOM 1562 C CA . LEU A 1 190 ? -13.568 4.214 -4.511 1.00 94.38 190 LEU A CA 1
ATOM 1563 C C . LEU A 1 190 ? -14.346 2.986 -5.003 1.00 94.38 190 LEU A C 1
ATOM 1565 O O . LEU A 1 190 ? -14.431 2.748 -6.205 1.00 94.38 190 LEU A O 1
ATOM 1569 N N . ALA A 1 191 ? -14.932 2.241 -4.066 1.00 94.00 191 ALA A N 1
ATOM 1570 C CA . ALA A 1 191 ? -15.648 0.992 -4.305 1.00 94.00 191 ALA A CA 1
ATOM 1571 C C . ALA A 1 191 ? -17.164 1.182 -4.530 1.00 94.00 191 ALA A C 1
ATOM 1573 O O . ALA A 1 191 ? -17.890 0.203 -4.663 1.00 94.00 191 ALA A O 1
ATOM 1574 N N . ASN A 1 192 ? -17.654 2.430 -4.574 1.00 94.19 192 ASN A N 1
ATOM 1575 C CA . ASN A 1 192 ? -19.075 2.782 -4.729 1.00 94.19 192 ASN A CA 1
ATOM 1576 C C . ASN A 1 192 ? -20.002 2.115 -3.685 1.00 94.19 192 ASN A C 1
ATOM 1578 O O . ASN A 1 192 ? -21.144 1.755 -3.977 1.00 94.19 192 ASN A O 1
ATOM 1582 N N . ILE A 1 193 ? -19.519 1.965 -2.448 1.00 95.06 193 ILE A N 1
ATOM 1583 C CA . ILE A 1 193 ? -20.279 1.349 -1.351 1.00 95.06 193 ILE A CA 1
ATOM 1584 C C . ILE A 1 193 ? -21.466 2.251 -0.989 1.00 95.06 193 ILE A C 1
ATOM 1586 O O . ILE A 1 193 ? -21.313 3.462 -0.813 1.00 95.06 193 ILE A O 1
ATOM 1590 N N . LYS A 1 194 ? -22.666 1.675 -0.854 1.00 94.81 194 LYS A N 1
ATOM 1591 C CA . LYS A 1 194 ? -23.886 2.427 -0.500 1.00 94.81 194 LYS A CA 1
ATOM 1592 C C . LYS A 1 194 ? -24.136 2.503 1.007 1.00 94.81 194 LYS A C 1
ATOM 1594 O O . LYS A 1 194 ? -24.718 3.487 1.466 1.00 94.81 194 LYS A O 1
ATOM 1599 N N . SER A 1 195 ? -23.633 1.534 1.770 1.00 95.25 195 SER A N 1
ATOM 1600 C CA . SER A 1 195 ? -23.794 1.435 3.224 1.00 95.25 195 SER A CA 1
ATOM 1601 C C . SER A 1 195 ? -23.349 2.700 3.969 1.00 95.25 195 SER A C 1
ATOM 1603 O O . SER A 1 195 ? -22.458 3.443 3.527 1.00 95.25 195 SER A O 1
ATOM 1605 N N . LYS A 1 196 ? -23.997 2.990 5.105 1.00 96.75 196 LYS A N 1
ATOM 1606 C CA . LYS A 1 196 ? -23.611 4.102 5.985 1.00 96.75 196 LYS A CA 1
ATOM 1607 C C . LYS A 1 196 ? -22.233 3.802 6.580 1.00 96.75 196 LYS A C 1
ATOM 1609 O O . LYS A 1 196 ? -21.974 2.669 6.961 1.00 96.75 196 LYS A O 1
ATOM 1614 N N . ILE A 1 197 ? -21.361 4.811 6.626 1.00 98.00 197 ILE A N 1
ATOM 1615 C CA . ILE A 1 197 ? -20.047 4.675 7.268 1.00 98.00 197 ILE A CA 1
ATOM 1616 C C . ILE A 1 197 ? -20.285 4.364 8.756 1.00 98.00 197 ILE A C 1
ATOM 1618 O O . ILE A 1 197 ? -21.082 5.088 9.363 1.00 98.00 197 ILE A O 1
ATOM 1622 N N . PRO A 1 198 ? -19.648 3.321 9.319 1.00 97.75 198 PRO A N 1
ATOM 1623 C CA . PRO A 1 198 ? -19.727 3.020 10.741 1.00 97.75 198 PRO A CA 1
ATOM 1624 C C . PRO A 1 198 ? -19.275 4.207 11.595 1.00 97.75 198 PRO A C 1
ATOM 1626 O O . PRO A 1 198 ? -18.385 4.966 11.203 1.00 97.75 198 PRO A O 1
ATOM 1629 N N . GLU A 1 199 ? -19.900 4.365 12.757 1.00 97.69 199 GLU A N 1
ATOM 1630 C CA . GLU A 1 199 ? -19.497 5.379 13.732 1.00 97.69 199 GLU A CA 1
ATOM 1631 C C . GLU A 1 199 ? -18.142 4.985 14.371 1.00 97.69 199 GLU A C 1
ATOM 1633 O O . GLU A 1 199 ? -17.743 3.815 14.304 1.00 97.69 199 GLU A O 1
ATOM 1638 N N . PRO A 1 200 ? -17.395 5.930 14.967 1.00 97.38 200 PRO A N 1
ATOM 1639 C CA . PRO A 1 200 ? -16.209 5.609 15.760 1.00 97.38 200 PRO A CA 1
ATOM 1640 C C . PRO A 1 200 ? -16.478 4.545 16.834 1.00 97.38 200 PRO A C 1
ATOM 1642 O O . PRO A 1 200 ? -17.590 4.428 17.335 1.00 97.38 200 PRO A O 1
ATOM 1645 N N . TYR A 1 201 ? -15.449 3.776 17.181 1.00 96.56 201 TYR A N 1
ATOM 1646 C CA . TYR A 1 201 ? -15.485 2.691 18.172 1.00 96.56 201 TYR A CA 1
ATOM 1647 C C . TYR A 1 201 ? -16.544 1.612 17.882 1.00 96.56 201 TYR A C 1
ATOM 1649 O O . TYR A 1 201 ? -17.193 1.092 18.791 1.00 96.56 201 TYR A O 1
ATOM 1657 N N . THR A 1 202 ? -16.691 1.265 16.598 1.00 97.38 202 THR A N 1
ATOM 1658 C CA . THR A 1 202 ? -17.575 0.190 16.122 1.00 97.38 202 THR A CA 1
ATOM 1659 C C . THR A 1 202 ? -16.802 -1.107 15.893 1.00 97.38 202 THR A C 1
ATOM 1661 O O . THR A 1 202 ? -15.745 -1.086 15.259 1.00 97.38 202 THR A O 1
ATOM 1664 N N . ALA A 1 203 ? -17.362 -2.239 16.319 1.00 96.38 203 ALA A N 1
ATOM 1665 C CA . ALA A 1 203 ? -16.884 -3.578 15.968 1.00 96.38 203 ALA A CA 1
ATOM 1666 C C . ALA A 1 203 ? -18.046 -4.570 15.795 1.00 96.38 203 ALA A C 1
ATOM 1668 O O . ALA A 1 203 ? -19.172 -4.305 16.221 1.00 96.38 203 ALA A O 1
ATOM 1669 N N . SER A 1 204 ? -17.784 -5.720 15.167 1.00 94.12 204 SER A N 1
ATOM 1670 C CA . SER A 1 204 ? -18.769 -6.808 15.106 1.00 94.12 204 SER A CA 1
ATOM 1671 C C . SER A 1 204 ? -18.981 -7.426 16.493 1.00 94.12 204 SER A C 1
ATOM 1673 O O . SER A 1 204 ? -18.034 -7.556 17.268 1.00 94.12 204 SER A O 1
ATOM 1675 N N . LYS A 1 205 ? -20.197 -7.909 16.776 1.00 90.56 205 LYS A N 1
ATOM 1676 C CA . LYS A 1 205 ? -20.509 -8.748 17.956 1.00 90.56 205 LYS A CA 1
ATOM 1677 C C . LYS A 1 205 ? -19.639 -10.010 18.055 1.00 90.56 205 LYS A C 1
ATOM 1679 O O . LYS A 1 205 ? -19.549 -10.616 19.118 1.00 90.56 205 LYS A O 1
ATOM 1684 N N . GLY A 1 206 ? -19.027 -10.433 16.947 1.00 88.69 206 GLY A N 1
ATOM 1685 C CA . GLY A 1 206 ? -18.074 -11.544 16.908 1.00 88.69 206 GLY A CA 1
ATOM 1686 C C . GLY A 1 206 ? -16.666 -11.198 17.405 1.00 88.69 206 GLY A C 1
ATOM 1687 O O . GLY A 1 206 ? -15.833 -12.100 17.475 1.00 88.69 206 GLY A O 1
ATOM 1688 N N . LEU A 1 207 ? -16.382 -9.930 17.731 1.00 91.56 207 LEU A N 1
ATOM 1689 C CA . LEU A 1 207 ? -15.058 -9.488 18.163 1.00 91.56 207 LEU A CA 1
ATOM 1690 C C . LEU A 1 207 ? -14.629 -10.173 19.464 1.00 91.56 207 LEU A C 1
ATOM 1692 O O . LEU A 1 207 ? -15.296 -10.101 20.497 1.00 91.56 207 LEU A O 1
ATOM 1696 N N . ILE A 1 208 ? -13.451 -10.791 19.430 1.00 87.12 208 ILE A N 1
ATOM 1697 C CA . ILE A 1 208 ? -12.846 -11.417 20.603 1.00 87.12 208 ILE A CA 1
ATOM 1698 C C . ILE A 1 208 ? -12.001 -10.372 21.334 1.00 87.12 208 ILE A C 1
ATOM 1700 O O . ILE A 1 208 ? -10.865 -10.097 20.951 1.00 87.12 208 ILE A O 1
ATOM 1704 N N . GLY A 1 209 ? -12.538 -9.822 22.422 1.00 83.69 209 GLY A N 1
ATOM 1705 C CA . GLY A 1 209 ? -11.806 -8.918 23.310 1.00 83.69 209 GLY A CA 1
ATOM 1706 C C . GLY A 1 209 ? -11.965 -9.257 24.789 1.00 83.69 209 GLY A C 1
ATOM 1707 O O . GLY A 1 209 ? -12.592 -10.253 25.162 1.00 83.69 209 GLY A O 1
ATOM 1708 N N . ARG A 1 210 ? -11.389 -8.434 25.675 1.00 80.88 210 ARG A N 1
ATOM 1709 C CA . ARG A 1 210 ? -11.601 -8.611 27.119 1.00 80.88 210 ARG A CA 1
ATOM 1710 C C . ARG A 1 210 ? -12.969 -8.067 27.508 1.00 80.88 210 ARG A C 1
ATOM 1712 O O . ARG A 1 210 ? -13.198 -6.864 27.451 1.00 80.88 210 ARG A O 1
ATOM 1719 N N . GLY A 1 211 ? -13.857 -8.953 27.947 1.00 74.50 211 GLY A N 1
ATOM 1720 C CA . GLY A 1 211 ? -15.135 -8.551 28.525 1.00 74.50 211 GLY A CA 1
ATOM 1721 C C . GLY A 1 211 ? -14.939 -7.848 29.868 1.00 74.50 211 GLY A C 1
ATOM 1722 O O . GLY A 1 211 ? -14.240 -8.355 30.747 1.00 74.50 211 GLY A O 1
ATOM 1723 N N . SER A 1 212 ? -15.570 -6.689 30.036 1.00 65.06 212 SER A N 1
ATOM 1724 C CA . SER A 1 212 ? -15.742 -6.041 31.335 1.00 65.06 212 SER A CA 1
ATOM 1725 C C . SER A 1 212 ? -17.200 -6.154 31.770 1.00 65.06 212 SER A C 1
ATOM 1727 O O . SER A 1 212 ? -18.092 -5.774 31.016 1.00 65.06 212 SER A O 1
ATOM 1729 N N . GLU A 1 213 ? -17.452 -6.603 33.006 1.00 60.47 213 GLU A N 1
ATOM 1730 C CA . GLU A 1 213 ? -18.810 -6.754 33.567 1.00 60.47 213 GLU A CA 1
ATOM 1731 C C . GLU A 1 213 ? -19.642 -5.455 33.538 1.00 60.47 213 GLU A C 1
ATOM 1733 O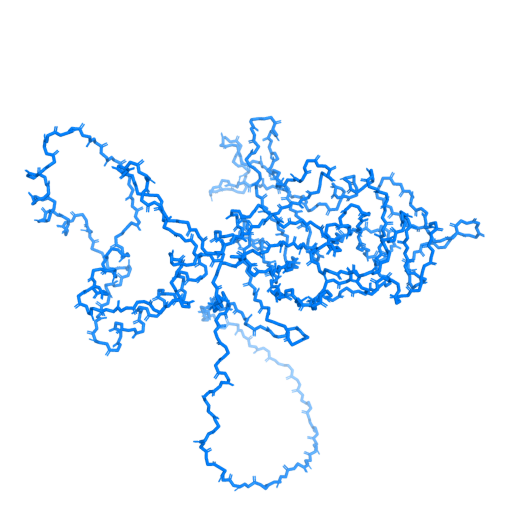 O . GLU A 1 213 ? -20.863 -5.510 33.656 1.00 60.47 213 GLU A O 1
ATOM 1738 N N . SER A 1 214 ? -19.003 -4.288 33.369 1.00 62.59 214 SER A N 1
ATOM 1739 C CA . SER A 1 214 ? -19.676 -2.980 33.329 1.00 62.59 214 SER A CA 1
ATOM 1740 C C . SER A 1 214 ? -19.450 -2.150 32.059 1.00 62.59 214 SER A C 1
ATOM 1742 O O . SER A 1 214 ? -20.108 -1.121 31.922 1.00 62.59 214 SER A O 1
ATOM 1744 N N . ARG A 1 215 ? -18.543 -2.544 31.147 1.00 62.22 215 ARG A N 1
ATOM 1745 C CA . ARG A 1 215 ? -18.083 -1.675 30.035 1.00 62.22 215 ARG A CA 1
ATOM 1746 C C . ARG A 1 215 ? -18.012 -2.330 28.651 1.00 62.22 215 ARG A C 1
ATOM 1748 O O . ARG A 1 215 ? -17.373 -1.790 27.759 1.00 62.22 215 ARG A O 1
ATOM 1755 N N . GLY A 1 216 ? -18.653 -3.482 28.462 1.00 79.00 216 GLY A N 1
ATOM 1756 C CA . GLY A 1 216 ? -18.646 -4.169 27.166 1.00 79.00 216 GLY A CA 1
ATOM 1757 C C . GLY A 1 216 ? -17.271 -4.738 26.799 1.00 79.00 216 GLY A C 1
ATOM 1758 O O . GLY A 1 216 ? -16.484 -5.105 27.682 1.00 79.00 216 GLY A O 1
ATOM 1759 N N . ILE A 1 217 ? -17.008 -4.863 25.495 1.00 83.44 217 ILE A N 1
ATOM 1760 C CA . ILE A 1 217 ? -15.745 -5.379 24.953 1.00 83.44 217 ILE A CA 1
ATOM 1761 C C . ILE A 1 217 ? -14.669 -4.292 25.041 1.00 83.44 217 ILE A C 1
ATOM 1763 O O . ILE A 1 217 ? -14.847 -3.178 24.549 1.00 83.44 217 ILE A O 1
ATOM 1767 N N . VAL A 1 218 ? -13.528 -4.634 25.642 1.00 86.94 218 VAL A N 1
ATOM 1768 C CA . VAL A 1 218 ? -12.378 -3.738 25.784 1.00 86.94 218 VAL A CA 1
ATOM 1769 C C . VAL A 1 218 ? -11.161 -4.331 25.086 1.00 86.94 218 VAL A C 1
ATOM 1771 O O . VAL A 1 218 ? -10.688 -5.420 25.429 1.00 86.94 218 VAL A O 1
ATOM 1774 N N . LEU A 1 219 ? -10.610 -3.569 24.147 1.00 87.81 219 LEU A N 1
ATOM 1775 C CA . LEU A 1 219 ? -9.331 -3.849 23.514 1.00 87.81 219 LEU A CA 1
ATOM 1776 C C . LEU A 1 219 ? -8.208 -3.192 24.309 1.00 87.81 219 LEU A C 1
ATOM 1778 O O . LEU A 1 219 ? -8.347 -2.098 24.858 1.00 87.81 219 LEU A O 1
ATOM 1782 N N . PHE A 1 220 ? -7.074 -3.879 24.383 1.00 87.19 220 PHE A N 1
ATOM 1783 C CA . PHE A 1 220 ? -5.879 -3.345 25.017 1.00 87.19 220 PHE A CA 1
ATOM 1784 C C . PHE A 1 220 ? -4.840 -3.071 23.942 1.00 87.19 220 PHE A C 1
ATOM 1786 O O . PHE A 1 220 ? -4.434 -3.976 23.217 1.00 87.19 220 PHE A O 1
ATOM 1793 N N . PHE A 1 221 ? -4.415 -1.820 23.868 1.00 85.12 221 PHE A N 1
ATOM 1794 C CA . PHE A 1 221 ? -3.307 -1.365 23.047 1.00 85.12 221 PHE A CA 1
ATOM 1795 C C . PHE A 1 221 ? -2.154 -0.963 23.968 1.00 85.12 221 PHE A C 1
ATOM 1797 O O . PHE A 1 221 ? -2.356 -0.689 25.150 1.00 85.12 221 PHE A O 1
ATOM 1804 N N . ASN A 1 222 ? -0.929 -0.876 23.447 1.00 73.81 222 ASN A N 1
ATOM 1805 C CA . ASN A 1 222 ? 0.244 -0.562 24.277 1.00 73.81 222 ASN A CA 1
ATOM 1806 C C . ASN A 1 222 ? 0.136 0.788 25.013 1.00 73.81 222 ASN A C 1
ATOM 1808 O O . ASN A 1 222 ? 0.831 1.000 26.003 1.00 73.81 222 ASN A O 1
ATOM 1812 N N . LEU A 1 223 ? -0.724 1.692 24.535 1.00 69.25 223 LEU A N 1
ATOM 1813 C CA . LEU A 1 223 ? -0.914 3.035 25.083 1.00 69.25 223 LEU A CA 1
ATOM 1814 C C . LEU A 1 223 ? -2.176 3.181 25.949 1.00 69.25 223 LEU A C 1
ATOM 1816 O O . LEU A 1 223 ? -2.361 4.232 26.558 1.00 69.25 223 LEU A O 1
ATOM 1820 N N . GLY A 1 224 ? -3.030 2.155 26.041 1.00 82.50 224 GLY A N 1
ATOM 1821 C CA . GLY A 1 224 ? -4.243 2.232 26.853 1.00 82.50 224 GLY A CA 1
ATOM 1822 C C . GLY A 1 224 ? -5.344 1.244 26.477 1.00 82.50 224 GLY A C 1
ATOM 1823 O O . GLY A 1 224 ? -5.160 0.321 25.684 1.00 82.50 224 GLY A O 1
ATOM 1824 N N . PHE A 1 225 ? -6.505 1.457 27.090 1.00 87.06 225 PHE A N 1
ATOM 1825 C CA . PHE A 1 225 ? -7.725 0.700 26.833 1.00 87.06 225 PHE A CA 1
ATOM 1826 C C . PHE A 1 225 ? -8.573 1.426 25.791 1.00 87.06 225 PHE A C 1
ATOM 1828 O O . PHE A 1 225 ? -8.711 2.646 25.863 1.00 87.06 225 PHE A O 1
ATOM 1835 N N . LEU A 1 226 ? -9.153 0.670 24.865 1.00 89.69 226 LEU A N 1
ATOM 1836 C CA . LEU A 1 226 ? -10.167 1.145 23.933 1.00 89.69 226 LEU A CA 1
ATOM 1837 C C . LEU A 1 226 ? -11.449 0.358 24.191 1.00 89.69 226 LEU A C 1
ATOM 1839 O O . LEU A 1 226 ? -11.456 -0.869 24.098 1.00 89.69 226 LEU A O 1
ATOM 1843 N N . GLU A 1 227 ? -12.508 1.065 24.563 1.00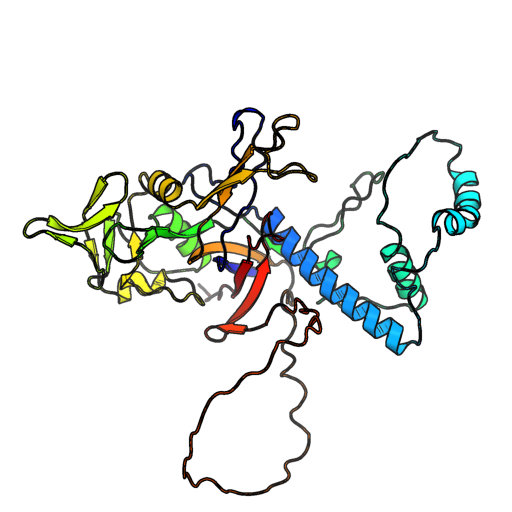 91.94 227 GLU A N 1
ATOM 1844 C CA . GLU A 1 227 ? -13.825 0.487 24.824 1.00 91.94 227 GLU A CA 1
ATOM 1845 C C . GLU A 1 227 ? -14.642 0.535 23.522 1.00 91.94 227 GLU A C 1
ATOM 1847 O O . GLU A 1 227 ? -14.611 1.538 22.809 1.00 91.94 227 GLU A O 1
ATOM 1852 N N . ILE A 1 228 ? -15.325 -0.560 23.178 1.00 93.94 228 ILE A N 1
ATOM 1853 C CA . ILE A 1 228 ? -16.222 -0.601 22.016 1.00 93.94 228 ILE A CA 1
ATOM 1854 C C . ILE A 1 228 ? -17.558 0.034 22.411 1.00 93.94 228 ILE A C 1
ATOM 1856 O O . ILE A 1 228 ? -18.232 -0.441 23.324 1.00 93.94 228 ILE A O 1
ATOM 1860 N N . GLU A 1 229 ? -17.946 1.105 21.718 1.00 94.44 229 GLU A N 1
ATOM 1861 C CA . GLU A 1 229 ? -19.191 1.842 21.983 1.00 94.44 229 GLU A CA 1
ATOM 1862 C C . GLU A 1 229 ? -20.368 1.308 21.156 1.00 94.44 229 GLU A C 1
ATOM 1864 O O . GLU A 1 229 ? -21.536 1.455 21.537 1.00 94.44 229 GLU A O 1
ATOM 1869 N N . HIS A 1 230 ? -20.069 0.688 20.012 1.00 94.81 230 HIS A N 1
ATOM 1870 C CA . HIS A 1 230 ? -21.062 0.222 19.055 1.00 94.81 230 HIS A CA 1
ATOM 1871 C C . HIS A 1 230 ? -20.756 -1.207 18.594 1.00 94.81 230 HIS A C 1
ATOM 1873 O O . HIS A 1 230 ? -19.800 -1.456 17.863 1.00 94.81 230 HIS A O 1
ATOM 1879 N N . GLU A 1 231 ? -21.607 -2.151 18.988 1.00 94.81 231 GLU A N 1
ATOM 1880 C CA . GLU A 1 231 ? -21.566 -3.527 18.494 1.00 94.81 231 GLU A CA 1
ATOM 1881 C C . GLU A 1 231 ? -22.589 -3.708 17.367 1.00 94.81 231 GLU A C 1
ATOM 1883 O O . GLU A 1 231 ? -23.792 -3.514 17.568 1.00 94.81 231 GLU A O 1
ATOM 1888 N N . VAL A 1 232 ? -22.112 -4.082 16.181 1.00 95.56 232 VAL A N 1
ATOM 1889 C CA . VAL A 1 232 ? -22.937 -4.285 14.979 1.00 95.56 232 VAL A CA 1
ATOM 1890 C C . VAL A 1 232 ? -22.936 -5.746 14.542 1.00 95.56 232 VAL A C 1
ATOM 1892 O O . VAL A 1 232 ? -22.115 -6.546 14.999 1.00 95.56 232 VAL A O 1
ATOM 1895 N N . ASP A 1 233 ? -23.879 -6.118 13.682 1.00 95.75 233 ASP A N 1
ATOM 1896 C CA . ASP A 1 233 ? -23.887 -7.453 13.091 1.00 95.75 233 ASP A CA 1
ATOM 1897 C C . ASP A 1 233 ? -22.804 -7.553 11.999 1.00 95.75 233 ASP A C 1
ATOM 1899 O O . ASP A 1 233 ? -22.389 -6.552 11.407 1.00 95.75 233 ASP A O 1
ATOM 1903 N N . SER A 1 234 ? -22.295 -8.761 11.739 1.00 93.94 234 SER A N 1
ATOM 1904 C CA . SER A 1 234 ? -21.201 -8.968 10.775 1.00 93.94 234 SER A CA 1
ATOM 1905 C C . SER A 1 234 ? -21.565 -8.485 9.365 1.00 93.94 234 SER A C 1
ATOM 1907 O O . SER A 1 234 ? -20.708 -7.984 8.636 1.00 93.94 234 SER A O 1
ATOM 1909 N N . GLU A 1 235 ? -22.845 -8.556 9.001 1.00 94.25 235 GLU A N 1
ATOM 1910 C CA . GLU A 1 235 ? -23.396 -8.075 7.735 1.00 94.25 235 GLU A CA 1
ATOM 1911 C C . GLU A 1 235 ? -23.228 -6.559 7.538 1.00 94.25 235 GLU A C 1
ATOM 1913 O O . GLU A 1 235 ? -23.128 -6.106 6.396 1.00 94.25 235 GLU A O 1
ATOM 1918 N N . ASP A 1 236 ? -23.152 -5.774 8.618 1.00 95.06 236 ASP A N 1
ATOM 1919 C CA . ASP A 1 236 ? -22.953 -4.320 8.548 1.00 95.06 236 ASP A CA 1
ATOM 1920 C C . ASP A 1 236 ? -21.499 -3.953 8.212 1.00 95.06 236 ASP A C 1
ATOM 1922 O O . ASP A 1 236 ? -21.238 -2.918 7.581 1.00 95.06 236 ASP A O 1
ATOM 1926 N N . LEU A 1 237 ? -20.547 -4.808 8.609 1.00 96.44 237 LEU A N 1
ATOM 1927 C CA . LEU A 1 237 ? -19.118 -4.627 8.349 1.00 96.44 237 LEU A CA 1
ATOM 1928 C C . LEU A 1 237 ? -18.648 -5.301 7.053 1.00 96.44 237 LEU A C 1
ATOM 1930 O O . LEU A 1 237 ? -17.687 -4.829 6.442 1.00 96.44 237 LEU A O 1
ATOM 1934 N N . GLN A 1 238 ? -19.366 -6.319 6.570 1.00 95.69 238 GLN A N 1
ATOM 1935 C CA . GLN A 1 238 ? -19.042 -7.045 5.337 1.00 95.69 238 GLN A CA 1
ATOM 1936 C C . GLN A 1 238 ? -18.765 -6.146 4.113 1.00 95.69 238 GLN A C 1
ATOM 1938 O O . GLN A 1 238 ? -17.796 -6.405 3.397 1.00 95.69 238 GLN A O 1
ATOM 1943 N N . PRO A 1 239 ? -19.534 -5.066 3.842 1.00 95.94 239 PRO A N 1
ATOM 1944 C CA . PRO A 1 239 ? -19.297 -4.205 2.679 1.00 95.94 239 PRO A CA 1
ATOM 1945 C C . PRO A 1 239 ? -17.961 -3.452 2.715 1.00 95.94 239 PRO A C 1
ATOM 1947 O O . PRO A 1 239 ? -17.545 -2.904 1.695 1.00 95.94 239 PRO A O 1
ATOM 1950 N N . TRP A 1 240 ? -17.314 -3.379 3.880 1.00 97.25 240 TRP A N 1
ATOM 1951 C CA . TRP A 1 240 ? -16.063 -2.654 4.100 1.00 97.25 240 TRP A CA 1
ATOM 1952 C C . TRP A 1 240 ? -14.823 -3.536 3.953 1.00 97.25 240 TRP A C 1
ATOM 1954 O O . TRP A 1 240 ? -13.709 -3.012 4.013 1.00 97.25 240 TRP A O 1
ATOM 1964 N N . ILE A 1 241 ? -15.001 -4.841 3.735 1.00 96.81 241 ILE A N 1
ATOM 1965 C CA . ILE A 1 241 ? -13.920 -5.790 3.469 1.00 96.81 241 ILE A CA 1
ATOM 1966 C C . ILE A 1 241 ? -13.540 -5.711 1.988 1.00 96.81 241 ILE A C 1
ATOM 1968 O O . ILE A 1 241 ? -14.380 -5.980 1.118 1.00 96.81 241 ILE A O 1
ATOM 1972 N N . PRO A 1 242 ? -12.290 -5.341 1.656 1.00 95.56 242 PRO A N 1
ATOM 1973 C CA . PRO A 1 242 ? -11.880 -5.271 0.268 1.00 95.56 242 PRO A CA 1
ATOM 1974 C C . PRO A 1 242 ? -11.890 -6.647 -0.409 1.00 95.56 242 PRO A C 1
ATOM 1976 O O . PRO A 1 242 ? -11.438 -7.635 0.159 1.00 95.56 242 PRO A O 1
ATOM 1979 N N . PRO A 1 243 ? -12.398 -6.761 -1.647 1.00 91.62 243 PRO A N 1
ATOM 1980 C CA . PRO A 1 243 ? -12.470 -8.052 -2.309 1.00 91.62 243 PRO A CA 1
ATOM 1981 C C . PRO A 1 243 ? -11.082 -8.649 -2.558 1.00 91.62 243 PRO A C 1
ATOM 1983 O O . PRO A 1 243 ? -10.213 -7.993 -3.131 1.00 91.62 243 PRO A O 1
ATOM 1986 N N . GLY A 1 244 ? -10.937 -9.930 -2.224 1.00 86.00 244 GLY A N 1
ATOM 1987 C CA . GLY A 1 244 ? -9.694 -10.679 -2.408 1.00 86.00 244 GLY A CA 1
ATOM 1988 C C . GLY A 1 244 ? -8.751 -10.644 -1.205 1.00 86.00 244 GLY A C 1
ATOM 1989 O O . GLY A 1 244 ? -7.640 -11.135 -1.344 1.00 86.00 244 GLY A O 1
ATOM 1990 N N . THR A 1 245 ? -9.184 -10.071 -0.077 1.00 92.12 245 THR A N 1
ATOM 1991 C CA . THR A 1 245 ? -8.511 -10.184 1.226 1.00 92.12 245 THR A CA 1
ATOM 1992 C C . THR A 1 245 ? -9.170 -11.266 2.073 1.00 92.12 245 THR A C 1
ATOM 1994 O O . THR A 1 245 ? -10.382 -11.457 1.951 1.00 92.12 245 THR A O 1
ATOM 1997 N N . ASP A 1 246 ? -8.421 -11.849 3.003 1.00 89.69 246 ASP A N 1
ATOM 1998 C CA . ASP A 1 246 ? -8.907 -12.882 3.931 1.00 89.69 246 ASP A CA 1
ATOM 1999 C C . ASP A 1 246 ? -9.395 -12.295 5.277 1.00 89.69 246 ASP A C 1
ATOM 2001 O O . ASP A 1 246 ? -9.329 -12.943 6.318 1.00 89.69 246 ASP A O 1
ATOM 2005 N N . LEU A 1 247 ? -9.854 -11.035 5.272 1.00 94.19 247 LEU A N 1
ATOM 2006 C CA . LEU A 1 247 ? -10.393 -10.370 6.462 1.00 94.19 247 LEU A CA 1
ATOM 2007 C C . LEU A 1 247 ? -11.791 -10.879 6.806 1.00 94.19 247 LEU A C 1
ATOM 2009 O O . LEU A 1 247 ? -12.654 -10.965 5.932 1.00 94.19 247 LEU A O 1
ATOM 2013 N N . GLU A 1 248 ? -12.037 -11.074 8.099 1.00 94.56 248 GLU A N 1
ATOM 2014 C CA . GLU A 1 248 ? -13.346 -11.426 8.645 1.00 94.56 248 GLU A CA 1
ATOM 2015 C C . GLU A 1 248 ? -13.952 -10.254 9.436 1.00 94.56 248 GLU A C 1
ATOM 2017 O O . GLU A 1 248 ? -13.225 -9.543 10.136 1.00 94.56 248 GLU A O 1
ATOM 2022 N N . PRO A 1 249 ? -15.285 -10.045 9.401 1.00 95.81 249 PRO A N 1
ATOM 2023 C CA . PRO A 1 249 ? -15.943 -8.966 10.145 1.00 95.81 249 PRO A CA 1
ATOM 2024 C C . PRO A 1 249 ? -15.667 -8.966 11.652 1.00 95.81 249 PRO A C 1
ATOM 2026 O O . PRO A 1 249 ? -15.709 -7.906 12.276 1.00 95.81 249 PRO A O 1
ATOM 2029 N N . SER A 1 250 ? -15.406 -10.140 12.238 1.00 94.50 250 SER A N 1
ATOM 2030 C CA . SER A 1 250 ? -15.088 -10.302 13.662 1.00 94.50 250 SER A CA 1
ATOM 2031 C C . SER A 1 250 ? -13.774 -9.651 14.067 1.00 94.50 250 SER A C 1
ATOM 2033 O O . SER A 1 250 ? -13.588 -9.374 15.246 1.00 94.50 250 SER A O 1
ATOM 2035 N N . ASP A 1 251 ? -12.883 -9.378 13.119 1.00 94.44 251 ASP A N 1
ATOM 2036 C CA . ASP A 1 251 ? -11.543 -8.878 13.422 1.00 94.44 251 ASP A CA 1
ATOM 2037 C C . ASP A 1 251 ? -11.441 -7.363 13.194 1.00 94.44 251 ASP A C 1
ATOM 2039 O O . ASP A 1 251 ? -10.399 -6.756 13.440 1.00 94.44 251 ASP A O 1
ATOM 2043 N N . LEU A 1 252 ? -12.521 -6.735 12.720 1.00 97.38 252 LEU A N 1
ATOM 2044 C CA . LEU A 1 252 ? -12.549 -5.342 12.288 1.00 97.38 252 LEU A CA 1
ATOM 2045 C C . LEU A 1 252 ? -12.954 -4.393 13.415 1.00 97.38 252 LEU A C 1
ATOM 2047 O O . LEU A 1 252 ? -13.962 -4.590 14.096 1.00 97.38 252 LEU A O 1
ATOM 2051 N N . VAL A 1 253 ? -12.204 -3.300 13.543 1.00 97.56 253 VAL A N 1
ATOM 2052 C CA . VAL A 1 253 ? -12.436 -2.249 14.535 1.00 97.56 253 VAL A CA 1
ATOM 2053 C C . VAL A 1 253 ? -12.345 -0.882 13.865 1.00 97.56 253 VAL A C 1
ATOM 2055 O O . VAL A 1 253 ? -11.323 -0.504 13.290 1.00 97.56 253 VAL A O 1
ATOM 2058 N N . VAL A 1 254 ? -13.416 -0.103 13.954 1.00 98.25 254 VAL A N 1
ATOM 2059 C CA . VAL A 1 254 ? -13.445 1.291 13.502 1.00 98.25 254 VAL A CA 1
ATOM 2060 C C . VAL A 1 254 ? -13.162 2.175 14.705 1.00 98.25 254 VAL A C 1
ATOM 2062 O O . VAL A 1 254 ? -13.902 2.119 15.674 1.00 98.25 254 VAL A O 1
ATOM 2065 N N . VAL A 1 255 ? -12.116 2.996 14.661 1.00 97.12 255 VAL A N 1
ATOM 2066 C CA . VAL A 1 255 ? -11.755 3.940 15.734 1.00 97.12 255 VAL A CA 1
ATOM 2067 C C . VAL A 1 255 ? -12.050 5.381 15.331 1.00 97.12 255 VAL A C 1
ATOM 2069 O O . VAL A 1 255 ? -12.379 5.659 14.174 1.00 97.12 255 VAL A O 1
ATOM 2072 N N . ASP A 1 256 ? -11.905 6.321 16.265 1.00 96.50 256 ASP A N 1
ATOM 2073 C CA . ASP A 1 256 ? -11.989 7.740 15.934 1.00 96.50 256 ASP A CA 1
ATOM 2074 C C . ASP A 1 256 ? -10.874 8.179 14.969 1.00 96.50 256 ASP A C 1
ATOM 2076 O O . ASP A 1 256 ? -9.762 7.642 14.942 1.00 96.50 256 ASP A O 1
ATOM 2080 N N . ASN A 1 257 ? -11.166 9.199 14.159 1.00 96.94 257 ASN A N 1
ATOM 2081 C CA . ASN A 1 257 ? -10.203 9.739 13.201 1.00 96.94 257 ASN A CA 1
ATOM 2082 C C . ASN A 1 257 ? -8.943 10.296 13.875 1.00 96.94 257 ASN A C 1
ATOM 2084 O O . ASN A 1 257 ? -7.886 10.287 13.250 1.00 96.94 257 ASN A O 1
ATOM 2088 N N . ASN A 1 258 ? -9.039 10.783 15.114 1.00 94.75 258 ASN A N 1
ATOM 2089 C CA . ASN A 1 258 ? -7.894 11.323 15.843 1.00 94.75 258 ASN A CA 1
ATOM 2090 C C . ASN A 1 258 ? -6.972 10.222 16.391 1.00 94.75 258 ASN A C 1
ATOM 2092 O O . ASN A 1 258 ? -5.781 10.465 16.580 1.00 94.75 258 ASN A O 1
ATOM 2096 N N . ASP A 1 259 ? -7.490 9.006 16.579 1.00 94.69 259 ASP A N 1
ATOM 2097 C CA . ASP A 1 259 ? -6.737 7.896 17.170 1.00 94.69 259 ASP A CA 1
ATOM 2098 C C . ASP A 1 259 ? -5.951 7.091 16.127 1.00 94.69 259 ASP A C 1
ATOM 2100 O O . ASP A 1 259 ? -4.937 6.465 16.454 1.00 94.69 259 ASP A O 1
ATOM 2104 N N . ILE A 1 260 ? -6.372 7.127 14.854 1.00 95.75 260 ILE A N 1
ATOM 2105 C CA . ILE A 1 260 ? -5.781 6.296 13.792 1.00 95.75 260 ILE A CA 1
ATOM 2106 C C . ILE A 1 260 ? -4.281 6.537 13.615 1.00 95.75 260 ILE A C 1
ATOM 2108 O O . ILE A 1 260 ? -3.538 5.587 13.390 1.00 95.75 260 ILE A O 1
ATOM 2112 N N . GLY A 1 261 ? -3.817 7.783 13.744 1.00 95.19 261 GLY A N 1
ATOM 2113 C CA . GLY A 1 261 ? -2.404 8.122 13.580 1.00 95.19 261 GLY A CA 1
ATOM 2114 C C . GLY A 1 261 ? -1.534 7.496 14.670 1.00 95.19 261 GLY A C 1
ATOM 2115 O O . GLY A 1 261 ? -0.463 6.962 14.380 1.00 95.19 261 GLY A O 1
ATOM 2116 N N . MET A 1 262 ? -2.023 7.501 15.913 1.00 94.31 262 MET A N 1
ATOM 2117 C CA . MET A 1 262 ? -1.335 6.909 17.060 1.00 94.31 262 MET A CA 1
ATOM 2118 C C . MET A 1 262 ? -1.337 5.377 16.991 1.00 94.31 262 MET A C 1
ATOM 2120 O O . MET A 1 262 ? -0.294 4.753 17.186 1.00 94.31 262 MET A O 1
ATOM 2124 N N . LEU A 1 263 ? -2.485 4.766 16.674 1.00 94.88 263 LEU A N 1
ATOM 2125 C CA . LEU A 1 263 ? -2.587 3.313 16.497 1.00 94.88 263 LEU A CA 1
ATOM 2126 C C . LEU A 1 263 ? -1.730 2.832 15.329 1.00 94.88 263 LEU A C 1
ATOM 2128 O O . LEU A 1 263 ? -1.053 1.811 15.440 1.00 94.88 263 LEU A O 1
ATOM 2132 N N . HIS A 1 264 ? -1.699 3.608 14.246 1.00 96.06 264 HIS A N 1
ATOM 2133 C CA . HIS A 1 264 ? -0.810 3.351 13.133 1.00 96.06 264 HIS A CA 1
ATOM 2134 C C . HIS A 1 264 ? 0.646 3.363 13.564 1.00 96.06 264 HIS A C 1
ATOM 2136 O O . HIS A 1 264 ? 1.363 2.405 13.294 1.00 96.06 264 HIS A O 1
ATOM 2142 N N . ASP A 1 265 ? 1.077 4.406 14.272 1.00 93.19 265 ASP A N 1
ATOM 2143 C CA . ASP A 1 265 ? 2.458 4.504 14.719 1.00 93.19 265 ASP A CA 1
ATOM 2144 C C . ASP A 1 265 ? 2.867 3.347 15.641 1.00 93.19 265 ASP A C 1
ATOM 2146 O O . ASP A 1 265 ? 3.969 2.819 15.521 1.00 93.19 265 ASP A O 1
ATOM 2150 N N . MET A 1 266 ? 1.963 2.885 16.502 1.00 91.94 266 MET A N 1
ATOM 2151 C CA . MET A 1 266 ? 2.187 1.729 17.371 1.00 91.94 266 MET A CA 1
ATOM 2152 C C . MET A 1 266 ? 2.297 0.401 16.604 1.00 91.94 266 MET A C 1
ATOM 2154 O O . MET A 1 266 ? 3.025 -0.488 17.044 1.00 91.94 266 MET A O 1
ATOM 2158 N N . ALA A 1 267 ? 1.586 0.254 15.486 1.00 94.81 267 ALA A N 1
ATOM 2159 C CA . ALA A 1 267 ? 1.539 -0.985 14.710 1.00 94.81 267 ALA A CA 1
ATOM 2160 C C . ALA A 1 267 ? 2.713 -1.156 13.733 1.00 94.81 267 ALA A C 1
ATOM 2162 O O . ALA A 1 267 ? 2.911 -2.243 13.190 1.00 94.81 267 ALA A O 1
ATOM 2163 N N . LEU A 1 268 ? 3.491 -0.097 13.485 1.00 95.06 268 LEU A N 1
ATOM 2164 C CA . LEU A 1 268 ? 4.588 -0.151 12.525 1.00 95.06 268 LEU A CA 1
ATOM 2165 C C . LEU A 1 268 ? 5.662 -1.160 12.914 1.00 95.06 268 LEU A C 1
ATOM 2167 O O . LEU A 1 268 ? 6.156 -1.196 14.044 1.00 95.06 268 LEU A O 1
ATOM 2171 N N . TYR A 1 269 ? 6.114 -1.901 11.907 1.00 93.25 269 TYR A N 1
ATOM 2172 C CA . TYR A 1 269 ? 7.320 -2.695 12.004 1.00 93.25 269 TYR A CA 1
ATOM 2173 C C . TYR A 1 269 ? 8.521 -1.754 12.123 1.00 93.25 269 TYR A C 1
ATOM 2175 O O . TYR A 1 269 ? 8.750 -0.915 11.249 1.00 93.25 269 TYR A O 1
ATOM 2183 N N . ARG A 1 270 ? 9.308 -1.903 13.192 1.00 92.25 270 ARG A N 1
ATOM 2184 C CA . ARG A 1 270 ? 10.544 -1.145 13.401 1.00 92.25 270 ARG A CA 1
ATOM 2185 C C . ARG A 1 270 ? 11.703 -2.077 13.674 1.00 92.25 270 ARG A C 1
ATOM 2187 O O . ARG A 1 270 ? 11.631 -2.921 14.564 1.00 92.25 270 ARG A O 1
ATOM 2194 N N . GLN A 1 271 ? 12.788 -1.894 12.932 1.00 90.31 271 GLN A N 1
ATOM 2195 C CA . GLN A 1 271 ? 13.984 -2.710 13.093 1.00 90.31 271 GLN A CA 1
ATOM 2196 C C . GLN A 1 271 ? 15.245 -1.859 13.016 1.00 90.31 271 GLN A C 1
ATOM 2198 O O . GLN A 1 271 ? 15.454 -1.116 12.056 1.00 90.31 271 GLN A O 1
ATOM 2203 N N . SER A 1 272 ? 16.112 -2.024 14.013 1.00 90.75 272 SER A N 1
ATOM 2204 C CA . SER A 1 272 ? 17.481 -1.526 13.960 1.00 90.75 272 SER A CA 1
ATOM 2205 C C . SER A 1 272 ? 18.329 -2.427 13.078 1.00 90.75 272 SER A C 1
ATOM 2207 O O . SER A 1 272 ? 18.305 -3.653 13.198 1.00 90.75 272 SER A O 1
ATOM 2209 N N . ARG A 1 273 ? 19.105 -1.812 12.197 1.00 87.12 273 ARG A N 1
ATOM 2210 C CA . ARG A 1 273 ? 19.990 -2.490 11.260 1.00 87.12 273 ARG A CA 1
ATOM 2211 C C . ARG A 1 273 ? 21.405 -1.981 11.441 1.00 87.12 273 ARG A C 1
ATOM 2213 O O . ARG A 1 273 ? 21.631 -0.800 11.700 1.00 87.12 273 ARG A O 1
ATOM 2220 N N . VAL A 1 274 ? 22.346 -2.912 11.309 1.00 88.62 274 VAL A N 1
ATOM 2221 C CA . VAL A 1 274 ? 23.778 -2.643 11.378 1.00 88.62 274 VAL A CA 1
ATOM 2222 C C . VAL A 1 274 ? 24.491 -3.201 10.162 1.00 88.62 274 VAL A C 1
ATOM 2224 O O . VAL A 1 274 ? 24.235 -4.332 9.751 1.00 88.62 274 VAL A O 1
ATOM 2227 N N . LYS A 1 275 ? 25.435 -2.434 9.625 1.00 87.31 275 LYS A N 1
ATOM 2228 C CA . LYS A 1 275 ? 26.495 -2.976 8.778 1.00 87.31 275 LYS A CA 1
ATOM 2229 C C . LYS A 1 275 ? 27.671 -3.418 9.656 1.00 87.31 275 LYS A C 1
ATOM 2231 O O . LYS A 1 275 ? 28.165 -2.656 10.488 1.00 87.31 275 LYS A O 1
ATOM 2236 N N . LEU A 1 276 ? 28.098 -4.665 9.484 1.00 87.56 276 LEU A N 1
ATOM 2237 C CA . LEU A 1 276 ? 29.307 -5.190 10.114 1.00 87.56 276 LEU A CA 1
ATOM 2238 C C . LEU A 1 276 ? 30.524 -4.906 9.226 1.00 87.56 276 LEU A C 1
ATOM 2240 O O . LEU A 1 276 ? 30.383 -4.748 8.014 1.00 87.56 276 LEU A O 1
ATOM 2244 N N . LEU A 1 277 ? 31.702 -4.837 9.840 1.00 87.38 277 LEU A N 1
ATOM 2245 C CA . LEU A 1 277 ? 32.972 -4.839 9.121 1.00 87.38 277 LEU A CA 1
ATOM 2246 C C . LEU A 1 277 ? 33.150 -6.178 8.397 1.00 87.38 277 LEU A C 1
ATOM 2248 O O . LEU A 1 277 ? 32.806 -7.227 8.941 1.00 87.38 277 LEU A O 1
ATOM 2252 N N . ASP A 1 278 ? 33.726 -6.139 7.197 1.00 87.94 278 ASP A N 1
ATOM 2253 C CA . ASP A 1 278 ? 33.840 -7.326 6.340 1.00 87.94 278 ASP A CA 1
ATOM 2254 C C . ASP A 1 278 ? 34.717 -8.417 6.991 1.00 87.94 278 ASP A C 1
ATOM 2256 O O . ASP A 1 278 ? 34.390 -9.600 6.946 1.00 87.94 278 ASP A O 1
ATOM 2260 N N . GLU A 1 279 ? 35.782 -8.011 7.690 1.00 93.81 279 GLU A N 1
ATOM 2261 C CA . GLU A 1 279 ? 36.790 -8.924 8.252 1.00 93.81 279 GLU A CA 1
ATOM 2262 C C . GLU A 1 279 ? 36.526 -9.355 9.706 1.00 93.81 279 GLU A C 1
ATOM 2264 O O . GLU A 1 279 ? 37.231 -10.205 10.253 1.00 93.81 279 GLU A O 1
ATOM 2269 N N . MET A 1 280 ? 35.552 -8.753 10.396 1.00 89.69 280 MET A N 1
ATOM 2270 C CA . MET A 1 280 ? 35.298 -9.057 11.808 1.00 89.69 280 MET A CA 1
ATOM 2271 C C . MET A 1 280 ? 33.857 -8.770 12.220 1.00 89.69 280 MET A C 1
ATOM 2273 O O . MET A 1 280 ? 33.246 -7.808 11.770 1.00 89.69 280 MET A O 1
ATOM 2277 N N . LYS A 1 281 ? 33.328 -9.555 13.168 1.00 88.25 281 LYS A N 1
ATOM 2278 C CA . LYS A 1 281 ? 31.966 -9.410 13.722 1.00 88.25 281 LYS A CA 1
ATOM 2279 C C . LYS A 1 281 ? 31.822 -8.184 14.642 1.00 88.25 281 LYS A C 1
ATOM 2281 O O . LYS A 1 281 ? 31.476 -8.309 15.814 1.00 88.25 281 LYS A O 1
ATOM 2286 N N . LYS A 1 282 ? 32.112 -6.996 14.120 1.00 87.44 282 LYS A N 1
ATOM 2287 C CA . LYS A 1 282 ? 32.011 -5.699 14.793 1.00 87.44 282 LYS A CA 1
ATOM 2288 C C . LYS A 1 282 ? 31.264 -4.729 13.880 1.00 87.44 282 LYS A C 1
ATOM 2290 O O . LYS A 1 282 ? 31.463 -4.748 12.671 1.00 87.44 282 LYS A O 1
ATOM 2295 N N . VAL A 1 283 ? 30.407 -3.891 14.459 1.00 84.81 283 VAL A N 1
ATOM 2296 C CA . VAL A 1 283 ? 29.673 -2.849 13.724 1.00 84.81 283 VAL A CA 1
ATOM 2297 C C . VAL A 1 283 ? 30.652 -1.826 13.139 1.00 84.81 283 VAL A C 1
ATOM 2299 O O . VAL A 1 283 ? 31.573 -1.389 13.830 1.00 84.81 283 VAL A O 1
ATOM 2302 N N . ASP A 1 284 ? 30.434 -1.431 11.884 1.00 82.81 284 ASP A N 1
ATOM 2303 C CA . ASP A 1 284 ? 31.207 -0.391 11.196 1.00 82.81 284 ASP A CA 1
ATOM 2304 C C . ASP A 1 284 ? 30.802 1.008 11.706 1.00 82.81 284 ASP A C 1
ATOM 2306 O O . ASP A 1 284 ? 29.978 1.727 11.141 1.00 82.81 284 ASP A O 1
ATOM 2310 N N . THR A 1 285 ? 31.357 1.396 12.852 1.00 78.75 285 THR A N 1
ATOM 2311 C CA . THR A 1 285 ? 31.057 2.686 13.490 1.00 78.75 285 THR A CA 1
ATOM 2312 C C . THR A 1 285 ? 31.663 3.887 12.761 1.00 78.75 285 THR A C 1
ATOM 2314 O O . THR A 1 285 ? 31.286 5.014 13.066 1.00 78.75 285 THR A O 1
ATOM 2317 N N . GLU A 1 286 ? 32.588 3.681 11.818 1.00 74.25 286 GLU A N 1
ATOM 2318 C CA . GLU A 1 286 ? 33.288 4.767 11.116 1.00 74.25 286 GLU A CA 1
ATOM 2319 C C . GLU A 1 286 ? 32.462 5.335 9.958 1.00 74.25 286 GLU A C 1
ATOM 2321 O O . GLU A 1 286 ? 32.518 6.533 9.690 1.00 74.25 286 GLU A O 1
ATOM 2326 N N . ARG A 1 287 ? 31.662 4.494 9.289 1.00 68.88 287 ARG A N 1
ATOM 2327 C CA . ARG A 1 287 ? 30.860 4.891 8.118 1.00 68.88 287 ARG A CA 1
ATOM 2328 C C . ARG A 1 287 ? 29.379 5.137 8.409 1.00 68.88 287 ARG A C 1
ATOM 2330 O O . ARG A 1 287 ? 28.606 5.302 7.471 1.00 68.88 287 ARG A O 1
ATOM 2337 N N . GLY A 1 288 ? 28.971 5.160 9.680 1.00 64.19 288 GLY A N 1
ATOM 2338 C CA . GLY A 1 288 ? 27.562 5.324 10.053 1.00 64.19 288 GLY A CA 1
ATOM 2339 C C . GLY A 1 288 ? 26.727 4.088 9.705 1.00 64.19 288 GLY A C 1
ATOM 2340 O O . GLY A 1 288 ? 25.798 4.152 8.908 1.00 64.19 288 GLY A O 1
ATOM 2341 N N . ALA A 1 289 ? 27.071 2.939 10.288 1.00 71.31 289 ALA A N 1
ATOM 2342 C CA . ALA A 1 289 ? 26.441 1.661 9.965 1.00 71.31 289 ALA A CA 1
ATOM 2343 C C . ALA A 1 289 ? 25.140 1.345 10.707 1.00 71.31 289 ALA A C 1
ATOM 2345 O O . ALA A 1 289 ? 24.561 0.304 10.418 1.00 71.31 289 ALA A O 1
ATOM 2346 N N . PHE A 1 290 ? 24.708 2.164 11.670 1.00 81.19 290 PHE A N 1
ATOM 2347 C CA . PHE A 1 290 ? 23.506 1.916 12.470 1.00 81.19 290 PHE A CA 1
ATOM 2348 C C . PHE A 1 290 ? 22.352 2.798 11.990 1.00 81.19 290 PHE A C 1
ATOM 2350 O O . PHE A 1 290 ? 22.425 4.022 12.094 1.00 81.19 290 PHE A O 1
ATOM 2357 N N . PHE A 1 291 ? 21.278 2.180 11.510 1.00 84.38 291 PHE A N 1
ATOM 2358 C CA . PHE A 1 291 ? 20.075 2.882 11.072 1.00 84.38 291 PHE A CA 1
ATOM 2359 C C . PHE A 1 291 ? 18.826 2.077 11.415 1.00 84.38 291 PHE A C 1
ATOM 2361 O O . PHE A 1 291 ? 18.855 0.851 11.496 1.00 84.38 291 PHE A O 1
ATOM 2368 N N . ASN A 1 292 ? 17.718 2.771 11.620 1.00 88.81 292 ASN A N 1
ATOM 2369 C CA . ASN A 1 292 ? 16.422 2.172 11.883 1.00 88.81 292 ASN A CA 1
ATOM 2370 C C . ASN A 1 292 ? 15.565 2.244 10.624 1.00 88.81 292 ASN A C 1
ATOM 2372 O O . ASN A 1 292 ? 15.633 3.218 9.878 1.00 88.81 292 ASN A O 1
ATOM 2376 N N . VAL A 1 293 ? 14.747 1.226 10.394 1.00 91.31 293 VAL A N 1
ATOM 2377 C CA . VAL A 1 293 ? 13.763 1.219 9.308 1.00 91.31 293 VAL A CA 1
ATOM 2378 C C . VAL A 1 293 ? 12.363 1.093 9.885 1.00 91.31 293 VAL A C 1
ATOM 2380 O O . VAL A 1 293 ? 12.152 0.303 10.806 1.00 91.31 293 VAL A O 1
ATOM 2383 N N . GLU A 1 294 ? 11.424 1.862 9.338 1.00 94.25 294 GLU A N 1
ATOM 2384 C CA . GLU A 1 294 ? 9.990 1.660 9.549 1.00 94.25 294 GLU A CA 1
ATOM 2385 C C . GLU A 1 294 ? 9.378 0.924 8.357 1.00 94.25 294 GLU A C 1
ATOM 2387 O O . GLU A 1 294 ? 9.781 1.145 7.216 1.00 94.25 294 GLU A O 1
ATOM 2392 N N . ALA A 1 295 ? 8.376 0.087 8.591 1.00 96.75 295 ALA A N 1
ATOM 2393 C CA . ALA A 1 295 ? 7.580 -0.527 7.537 1.00 96.75 295 ALA A CA 1
ATOM 2394 C C . ALA A 1 295 ? 6.136 -0.741 7.997 1.00 96.75 295 ALA A C 1
ATOM 2396 O O . ALA A 1 295 ? 5.873 -0.921 9.188 1.00 96.75 295 ALA A O 1
ATOM 2397 N N . LEU A 1 296 ? 5.205 -0.744 7.044 1.00 97.81 296 LEU A N 1
ATOM 2398 C CA . LEU A 1 296 ? 3.857 -1.244 7.298 1.00 97.81 296 LEU A CA 1
ATOM 2399 C C . LEU A 1 296 ? 3.934 -2.749 7.601 1.00 97.81 296 LEU A C 1
ATOM 2401 O O . LEU A 1 296 ? 4.696 -3.446 6.922 1.00 97.81 296 LEU A O 1
ATOM 2405 N N . PRO A 1 297 ? 3.185 -3.253 8.595 1.00 97.44 297 PRO A N 1
ATOM 2406 C CA . PRO A 1 297 ? 3.153 -4.678 8.905 1.00 97.44 297 PRO A CA 1
ATOM 2407 C C . PRO A 1 297 ? 2.521 -5.496 7.769 1.00 97.44 297 PRO A C 1
ATOM 2409 O O . PRO A 1 297 ? 1.785 -4.965 6.932 1.00 97.44 297 PRO A O 1
ATOM 2412 N N . GLU A 1 298 ? 2.807 -6.796 7.751 1.00 96.81 298 GLU A N 1
ATOM 2413 C CA . GLU A 1 298 ? 2.071 -7.790 6.957 1.00 96.81 298 GLU A CA 1
ATOM 2414 C C . GLU A 1 298 ? 0.578 -7.778 7.327 1.00 96.81 298 GLU A C 1
ATOM 2416 O O . GLU A 1 298 ? 0.240 -7.523 8.481 1.00 96.81 298 GLU A O 1
ATOM 2421 N N . GLY A 1 299 ? -0.302 -8.008 6.352 1.00 97.06 299 GLY A N 1
ATOM 2422 C CA . GLY A 1 299 ? -1.759 -7.940 6.491 1.00 97.06 299 GLY A CA 1
ATOM 2423 C C . GLY A 1 299 ? -2.339 -6.524 6.400 1.00 97.06 299 GLY A C 1
ATOM 2424 O O . GLY A 1 299 ? -3.540 -6.337 6.593 1.00 97.06 299 GLY A O 1
ATOM 2425 N N . SER A 1 300 ? -1.517 -5.505 6.124 1.00 98.38 300 SER A N 1
ATOM 2426 C CA . SER A 1 300 ? -1.994 -4.144 5.852 1.00 98.38 300 SER A CA 1
ATOM 2427 C C . SER A 1 300 ? -2.707 -4.106 4.507 1.00 98.38 300 SER A C 1
ATOM 2429 O O . SER A 1 300 ? -2.142 -4.502 3.486 1.00 98.38 300 SER A O 1
ATOM 2431 N N . ILE A 1 301 ? -3.923 -3.563 4.490 1.00 98.62 301 ILE A N 1
ATOM 2432 C CA . ILE A 1 301 ? -4.727 -3.439 3.277 1.00 98.62 301 ILE A CA 1
ATOM 2433 C C . ILE A 1 301 ? -4.772 -1.981 2.846 1.00 98.62 301 ILE A C 1
ATOM 2435 O O . ILE A 1 301 ? -5.202 -1.112 3.605 1.00 98.62 301 ILE A O 1
ATOM 2439 N N . LEU A 1 302 ? -4.368 -1.705 1.611 1.00 98.62 302 LEU A N 1
ATOM 2440 C CA . LEU A 1 302 ? -4.420 -0.389 0.987 1.00 98.62 302 LEU A CA 1
ATOM 2441 C C . LEU A 1 302 ? -5.272 -0.430 -0.280 1.00 98.62 302 LEU A C 1
ATOM 2443 O O . LEU A 1 302 ? -5.419 -1.471 -0.917 1.00 98.62 302 LEU A O 1
ATOM 2447 N N . ALA A 1 303 ? -5.796 0.720 -0.692 1.00 98.06 303 ALA A N 1
ATOM 2448 C CA . ALA A 1 303 ? -6.517 0.850 -1.950 1.00 98.06 303 ALA A CA 1
ATOM 2449 C C . ALA A 1 303 ? -6.159 2.148 -2.679 1.00 98.06 303 ALA A C 1
ATOM 2451 O O . ALA A 1 303 ? -5.920 3.182 -2.051 1.00 98.06 303 ALA A O 1
ATOM 2452 N N . PHE A 1 304 ? -6.129 2.094 -4.011 1.00 97.62 304 PHE A N 1
ATOM 2453 C CA . PHE A 1 304 ? -5.781 3.226 -4.874 1.00 97.62 304 PHE A CA 1
ATOM 2454 C C . PHE A 1 304 ? -6.715 3.323 -6.087 1.00 97.62 304 PHE A C 1
ATOM 2456 O O . PHE A 1 304 ? -7.043 2.299 -6.688 1.00 97.62 304 PHE A O 1
ATOM 2463 N N . PRO A 1 305 ? -7.128 4.532 -6.500 1.00 96.75 305 PRO A N 1
ATOM 2464 C CA . PRO A 1 305 ? -7.873 4.725 -7.736 1.00 96.75 305 PRO A CA 1
ATOM 2465 C C . PRO A 1 305 ? -6.964 4.674 -8.962 1.00 96.75 305 PRO A C 1
ATOM 2467 O O . PRO A 1 305 ? -5.779 5.024 -8.934 1.00 96.75 305 PRO A O 1
ATOM 2470 N N . ILE A 1 306 ? -7.578 4.259 -10.063 1.00 95.69 306 ILE A N 1
ATOM 2471 C CA . ILE A 1 306 ? -6.976 4.146 -11.380 1.00 95.69 306 ILE A CA 1
ATOM 2472 C C . ILE A 1 306 ? -7.902 4.838 -12.379 1.00 95.69 306 ILE A C 1
ATOM 2474 O O . ILE A 1 306 ? -9.101 4.557 -12.446 1.00 95.69 306 ILE A O 1
ATOM 2478 N N . ALA A 1 307 ? -7.340 5.734 -13.184 1.00 94.38 307 ALA A N 1
ATOM 2479 C CA . ALA A 1 307 ? -8.040 6.332 -14.311 1.00 94.38 307 ALA A CA 1
ATOM 2480 C C . ALA A 1 307 ? -7.426 5.840 -15.625 1.00 94.38 307 ALA A C 1
ATOM 2482 O O . ALA A 1 307 ? -6.251 6.094 -15.905 1.00 94.38 307 ALA A O 1
ATOM 2483 N N . CYS A 1 308 ? -8.240 5.171 -16.442 1.00 92.12 308 CYS A N 1
ATOM 2484 C CA . CYS A 1 308 ? -7.842 4.608 -17.730 1.00 92.12 308 CYS A CA 1
ATOM 2485 C C . CYS A 1 308 ? -8.393 5.467 -18.873 1.00 92.12 308 CYS A C 1
ATOM 2487 O O . CYS A 1 308 ? -9.604 5.675 -18.972 1.00 92.12 308 CYS A O 1
ATOM 2489 N N . LYS A 1 309 ? -7.519 5.989 -19.741 1.00 90.00 309 LYS A N 1
ATOM 2490 C CA . LYS A 1 309 ? -7.929 6.723 -20.953 1.00 90.00 309 LYS A CA 1
ATOM 2491 C C . LYS A 1 309 ? -8.400 5.817 -22.082 1.00 90.00 309 LYS A C 1
ATOM 2493 O O . LYS A 1 309 ? -9.199 6.266 -22.898 1.00 90.00 309 LYS A O 1
ATOM 2498 N N . ASP A 1 310 ? -7.877 4.598 -22.132 1.00 84.88 310 ASP A N 1
ATOM 2499 C CA . ASP A 1 310 ? -8.113 3.645 -23.210 1.00 84.88 310 ASP A CA 1
ATOM 2500 C C . ASP A 1 310 ? -8.457 2.260 -22.646 1.00 84.88 310 ASP A C 1
ATOM 2502 O O . ASP A 1 310 ? -8.151 1.952 -21.488 1.00 84.88 310 ASP A O 1
ATOM 2506 N N . LYS A 1 311 ? -9.119 1.440 -23.464 1.00 83.81 311 LYS A N 1
ATOM 2507 C CA . LYS A 1 311 ? -9.523 0.071 -23.132 1.00 83.81 311 LYS A CA 1
ATOM 2508 C C . LYS A 1 311 ? -8.404 -0.914 -23.460 1.00 83.81 311 LYS A C 1
ATOM 2510 O O . LYS A 1 311 ? -7.595 -0.683 -24.347 1.00 83.81 311 LYS A O 1
ATOM 2515 N N . GLY A 1 312 ? -8.404 -2.059 -22.780 1.00 84.12 312 GLY A N 1
ATOM 2516 C CA . GLY A 1 312 ? -7.453 -3.143 -23.057 1.00 84.12 312 GLY A CA 1
ATOM 2517 C C . GLY A 1 312 ? -6.168 -3.090 -22.232 1.00 84.12 312 GLY A C 1
ATOM 2518 O O . GLY A 1 312 ? -5.254 -3.869 -22.486 1.00 84.12 312 GLY A O 1
ATOM 2519 N N . TRP A 1 313 ? -6.096 -2.222 -21.220 1.00 89.50 313 TRP A N 1
ATOM 2520 C CA . TRP A 1 313 ? -5.004 -2.259 -20.255 1.00 89.50 313 TRP A CA 1
ATOM 2521 C C . TRP A 1 313 ? -5.075 -3.544 -19.421 1.00 89.50 313 TRP A C 1
ATOM 2523 O O . TRP A 1 313 ? -5.969 -3.713 -18.595 1.00 89.50 313 TRP A O 1
ATOM 2533 N N . GLN A 1 314 ? -4.132 -4.458 -19.657 1.00 88.12 314 GLN A N 1
ATOM 2534 C CA . GLN A 1 314 ? -4.034 -5.751 -18.974 1.00 88.12 314 GLN A CA 1
ATOM 2535 C C . GLN A 1 314 ? -2.652 -5.891 -18.324 1.00 88.12 314 GLN A C 1
ATOM 2537 O O . GLN A 1 314 ? -1.768 -6.597 -18.821 1.00 88.12 314 GLN A O 1
ATOM 2542 N N . PRO A 1 315 ? -2.424 -5.200 -17.196 1.00 87.25 315 PRO A N 1
ATOM 2543 C CA . PRO A 1 315 ? -1.120 -5.163 -16.549 1.00 87.25 315 PRO A CA 1
ATOM 2544 C C . PRO A 1 315 ? -0.714 -6.501 -15.938 1.00 87.25 315 PRO A C 1
ATOM 2546 O O . PRO A 1 315 ? 0.438 -6.620 -15.571 1.00 87.25 315 PRO A O 1
ATOM 2549 N N . PHE A 1 316 ? -1.593 -7.498 -15.859 1.00 88.88 316 PHE A N 1
ATOM 2550 C CA . PHE A 1 316 ? -1.246 -8.857 -15.430 1.00 88.88 316 PHE A CA 1
ATOM 2551 C C . PHE A 1 316 ? -1.331 -9.864 -16.586 1.00 88.88 316 PHE A C 1
ATOM 2553 O O . PHE A 1 316 ? -1.333 -11.060 -16.362 1.00 88.88 316 PHE A O 1
ATOM 2560 N N . GLY A 1 317 ? -1.403 -9.397 -17.838 1.00 77.81 317 GLY A N 1
ATOM 2561 C CA . GLY A 1 317 ? -1.529 -10.255 -19.018 1.00 77.81 317 GLY A CA 1
ATOM 2562 C C . GLY A 1 317 ? -2.968 -10.686 -19.329 1.00 77.81 317 GLY A C 1
ATOM 2563 O O . GLY A 1 317 ? -3.897 -10.515 -18.528 1.00 77.81 317 GLY A O 1
ATOM 2564 N N . ALA A 1 318 ? -3.149 -11.209 -20.542 1.00 65.88 318 ALA A N 1
ATOM 2565 C CA . ALA A 1 318 ? -4.400 -11.801 -21.002 1.00 65.88 318 ALA A CA 1
ATOM 2566 C C . ALA A 1 318 ? -4.528 -13.244 -20.498 1.00 65.88 318 ALA A C 1
ATOM 2568 O O . ALA A 1 318 ? -3.535 -13.965 -20.439 1.00 65.88 318 ALA A O 1
ATOM 2569 N N . ASP A 1 319 ? -5.750 -13.685 -20.183 1.00 52.50 319 ASP A N 1
ATOM 2570 C CA . ASP A 1 319 ? -6.002 -15.098 -19.900 1.00 52.50 319 ASP A CA 1
ATOM 2571 C C . ASP A 1 319 ? -5.672 -15.924 -21.146 1.00 52.50 319 ASP A C 1
ATOM 2573 O O . ASP A 1 319 ? -6.325 -15.788 -22.181 1.00 52.50 319 ASP A O 1
ATOM 2577 N N . SER A 1 320 ? -4.715 -16.840 -21.035 1.00 33.22 320 SER A N 1
ATOM 2578 C CA . SER A 1 320 ? -4.422 -17.853 -22.057 1.00 33.22 320 SER A CA 1
ATOM 2579 C C . SER A 1 320 ? -5.581 -18.844 -22.283 1.00 33.22 320 SER A C 1
ATOM 2581 O O . SER A 1 320 ? -5.513 -19.684 -23.170 1.00 33.22 320 SER A O 1
ATOM 2583 N N . ARG A 1 321 ? -6.703 -18.721 -21.562 1.00 33.44 321 ARG A N 1
ATOM 2584 C CA . ARG A 1 321 ? -7.873 -19.615 -21.643 1.00 33.44 321 ARG A CA 1
ATOM 2585 C C . ARG A 1 321 ? -8.961 -19.163 -22.629 1.00 33.44 321 ARG A C 1
ATOM 2587 O O . ARG A 1 321 ? -10.148 -19.255 -22.321 1.00 33.44 321 ARG A O 1
ATOM 2594 N N . ARG A 1 322 ? -8.598 -18.667 -23.818 1.00 29.34 322 ARG A N 1
ATOM 2595 C CA . ARG A 1 322 ? -9.586 -18.440 -24.903 1.00 29.34 322 ARG A CA 1
ATOM 2596 C C . ARG A 1 322 ? -9.300 -19.117 -26.237 1.00 29.34 322 ARG A C 1
ATOM 2598 O O . ARG A 1 322 ? -10.206 -19.147 -27.059 1.00 29.34 322 ARG A O 1
ATOM 2605 N N . ASN A 1 323 ? -8.139 -19.732 -26.421 1.00 29.41 323 ASN A N 1
ATOM 2606 C CA . ASN A 1 323 ? -7.848 -20.540 -27.601 1.00 29.41 323 ASN A CA 1
ATOM 2607 C C . ASN A 1 323 ? -7.264 -21.865 -27.121 1.00 29.41 323 ASN A C 1
ATOM 2609 O O . ASN A 1 323 ? -6.081 -21.888 -26.836 1.00 29.41 323 ASN A O 1
ATOM 2613 N N . ASP A 1 324 ? -8.123 -22.869 -26.917 1.00 31.55 324 ASP A N 1
ATOM 2614 C CA . ASP A 1 324 ? -7.834 -24.318 -27.006 1.00 31.55 324 ASP A CA 1
ATOM 2615 C C . ASP A 1 324 ? -9.095 -25.119 -26.609 1.00 31.55 324 ASP A C 1
ATOM 2617 O O . ASP A 1 324 ? -9.091 -25.987 -25.742 1.00 31.55 324 ASP A O 1
ATOM 2621 N N . VAL A 1 325 ? -10.231 -24.809 -27.245 1.00 31.12 325 VAL A N 1
ATOM 2622 C CA . VAL A 1 325 ? -11.383 -25.728 -27.294 1.00 31.12 325 VAL A CA 1
ATOM 2623 C C . VAL A 1 325 ? -11.662 -26.012 -28.761 1.00 31.12 325 VAL A C 1
ATOM 2625 O O . VAL A 1 325 ? -12.573 -25.447 -29.355 1.00 31.12 325 VAL A O 1
ATOM 2628 N N . ASN A 1 326 ? -10.771 -26.795 -29.366 1.00 31.47 326 ASN A N 1
ATOM 2629 C CA . ASN A 1 326 ? -11.040 -27.652 -30.520 1.00 31.47 326 ASN A CA 1
ATOM 2630 C C . ASN A 1 326 ? -9.804 -28.520 -30.795 1.00 31.47 326 ASN A C 1
ATOM 2632 O O . ASN A 1 326 ? -9.093 -28.340 -31.779 1.00 31.47 326 ASN A O 1
ATOM 2636 N N . SER A 1 327 ? -9.571 -29.490 -29.919 1.00 27.88 327 SER A N 1
ATOM 2637 C CA . SER A 1 327 ? -8.864 -30.719 -30.269 1.00 27.88 327 SER A CA 1
ATOM 2638 C C . SER A 1 327 ? -9.504 -31.875 -29.501 1.00 27.88 327 SER A C 1
ATOM 2640 O O . SER A 1 327 ? -9.327 -32.057 -28.305 1.00 27.88 327 SER A O 1
ATOM 2642 N N . GLU A 1 328 ? -10.373 -32.566 -30.235 1.00 27.39 328 GLU A N 1
ATOM 2643 C CA . GLU A 1 328 ? -10.600 -34.011 -30.199 1.00 27.39 328 GLU A CA 1
ATOM 2644 C C . GLU A 1 328 ? -10.748 -34.680 -28.823 1.00 27.39 328 GLU A C 1
ATOM 2646 O O . GLU A 1 328 ? -9.801 -35.094 -28.162 1.00 27.39 328 GLU A O 1
ATOM 2651 N N . GLN A 1 329 ? -12.016 -34.900 -28.467 1.00 24.09 329 GLN A N 1
ATOM 2652 C CA . GLN A 1 329 ? -12.435 -35.976 -27.578 1.00 24.09 329 GLN A CA 1
ATOM 2653 C C . GLN A 1 329 ? -11.918 -37.327 -28.096 1.00 24.09 329 GLN A C 1
ATOM 2655 O O . GLN A 1 329 ? -12.340 -37.794 -29.155 1.00 24.09 329 GLN A O 1
ATOM 2660 N N . SER A 1 330 ? -11.109 -38.011 -27.290 1.00 25.89 330 SER A N 1
ATOM 2661 C CA . SER A 1 330 ? -10.987 -39.467 -27.339 1.00 25.89 330 SER A CA 1
ATOM 2662 C C . SER A 1 330 ? -11.219 -40.050 -25.947 1.00 25.89 330 SER A C 1
ATOM 2664 O O . SER A 1 330 ? -10.506 -39.734 -24.998 1.00 25.89 330 SER A O 1
ATOM 2666 N N . ASN A 1 331 ? -12.261 -40.874 -25.863 1.00 25.19 331 ASN A N 1
ATOM 2667 C CA . ASN A 1 331 ? -12.768 -41.570 -24.684 1.00 25.19 331 ASN A CA 1
ATOM 2668 C C . ASN A 1 331 ? -11.797 -42.623 -24.121 1.00 25.19 331 ASN A C 1
ATOM 2670 O O . ASN A 1 331 ? -11.251 -43.407 -24.894 1.00 25.19 331 ASN A O 1
ATOM 2674 N N . ALA A 1 332 ? -11.736 -42.722 -22.790 1.00 26.12 332 ALA A N 1
ATOM 2675 C CA . ALA A 1 332 ? -11.622 -43.962 -21.998 1.00 26.12 332 ALA A CA 1
ATOM 2676 C C . ALA A 1 332 ? -11.858 -43.579 -20.516 1.00 26.12 332 ALA A C 1
ATOM 2678 O O . ALA A 1 332 ? -11.041 -42.878 -19.931 1.00 26.12 332 ALA A O 1
ATOM 2679 N N . SER A 1 333 ? -13.090 -43.661 -20.004 1.00 24.05 333 SER A N 1
ATOM 2680 C CA . SER A 1 333 ? -13.655 -44.780 -19.222 1.00 24.05 333 SER A CA 1
ATOM 2681 C C . SER A 1 333 ? -12.868 -45.135 -17.952 1.00 24.05 333 SER A C 1
ATOM 2683 O O . SER A 1 333 ? -11.847 -45.809 -18.032 1.00 24.05 333 SER A O 1
ATOM 2685 N N . ASP A 1 334 ? -13.412 -44.657 -16.827 1.00 25.25 334 ASP A N 1
ATOM 2686 C CA . ASP A 1 334 ? -13.590 -45.312 -15.524 1.00 25.25 334 ASP A CA 1
ATOM 2687 C C . ASP A 1 334 ? -12.526 -46.308 -15.042 1.00 25.25 334 ASP A C 1
ATOM 2689 O O . ASP A 1 334 ? -12.427 -47.406 -15.573 1.00 25.25 334 ASP A O 1
ATOM 2693 N N . GLU A 1 335 ? -11.851 -45.968 -13.935 1.00 24.27 335 GLU A N 1
ATOM 2694 C CA . GLU A 1 335 ? -11.791 -46.817 -12.730 1.00 24.27 335 GLU A CA 1
ATOM 2695 C C . GLU A 1 335 ? -11.082 -46.097 -11.557 1.00 24.27 335 GLU A C 1
ATOM 2697 O O . GLU A 1 335 ? -9.923 -45.696 -11.624 1.00 24.27 335 GLU A O 1
ATOM 2702 N N . GLN A 1 336 ? -11.799 -45.964 -10.443 1.00 22.98 336 GLN A N 1
ATOM 2703 C CA . GLN A 1 336 ? -11.290 -45.818 -9.074 1.00 22.98 336 GLN A CA 1
ATOM 2704 C C . GLN A 1 336 ? -12.177 -46.719 -8.193 1.00 22.98 336 GLN A C 1
ATOM 2706 O O . GLN A 1 336 ? -13.328 -46.955 -8.572 1.00 22.98 336 GLN A O 1
ATOM 2711 N N . PRO A 1 337 ? -11.782 -47.097 -6.965 1.00 35.41 337 PRO A N 1
ATOM 2712 C CA . PRO A 1 337 ? -10.448 -47.133 -6.358 1.00 35.41 337 PRO A CA 1
ATOM 2713 C C . PRO A 1 337 ? -10.180 -48.503 -5.688 1.00 35.41 337 PRO A C 1
ATOM 2715 O O . PRO A 1 337 ? -11.073 -49.337 -5.570 1.00 35.41 337 PRO A O 1
ATOM 2718 N N . ASN A 1 338 ? -8.982 -48.721 -5.142 1.00 25.72 338 ASN A N 1
ATOM 2719 C CA . ASN A 1 338 ? -8.899 -49.498 -3.906 1.00 25.72 338 ASN A CA 1
ATOM 2720 C C . ASN A 1 338 ? -7.694 -49.093 -3.061 1.00 25.72 338 ASN A C 1
ATOM 2722 O O . ASN A 1 338 ? -6.576 -48.947 -3.551 1.00 25.72 338 ASN A O 1
ATOM 2726 N N . ALA A 1 339 ? -7.992 -48.878 -1.786 1.00 26.95 339 ALA A N 1
ATOM 2727 C CA . ALA A 1 339 ? -7.055 -48.640 -0.711 1.00 26.95 339 ALA A CA 1
ATOM 2728 C C . ALA A 1 339 ? -6.456 -49.966 -0.243 1.00 26.95 339 ALA A C 1
ATOM 2730 O O . ALA A 1 339 ? -7.181 -50.950 -0.164 1.00 26.95 339 ALA A O 1
ATOM 2731 N N . GLU A 1 340 ? -5.187 -49.956 0.149 1.00 24.70 340 GLU A N 1
ATOM 2732 C CA . GLU A 1 340 ? -4.675 -50.682 1.314 1.00 24.70 340 GLU A CA 1
ATOM 2733 C C . GLU A 1 340 ? -3.273 -50.141 1.625 1.00 24.70 340 GLU A C 1
ATOM 2735 O O . GLU A 1 340 ? -2.487 -49.850 0.724 1.00 24.70 340 GLU A O 1
ATOM 2740 N N . GLY A 1 341 ? -3.037 -49.849 2.904 1.00 24.05 341 GLY A N 1
ATOM 2741 C CA . GLY A 1 341 ? -1.891 -49.074 3.364 1.00 24.05 341 GLY A CA 1
ATOM 2742 C C . GLY A 1 341 ? -0.655 -49.904 3.675 1.00 24.05 341 GLY A C 1
ATOM 2743 O O . GLY A 1 341 ? -0.744 -51.107 3.858 1.00 24.05 341 GLY A O 1
ATOM 2744 N N . GLU A 1 342 ? 0.469 -49.207 3.827 1.00 26.16 342 GLU A N 1
ATOM 2745 C CA . GLU A 1 342 ? 1.611 -49.611 4.651 1.00 26.16 342 GLU A CA 1
ATOM 2746 C C . GLU A 1 342 ? 2.545 -48.396 4.835 1.00 26.16 342 GLU A C 1
ATOM 2748 O O . GLU A 1 342 ? 3.056 -47.830 3.872 1.00 26.16 342 GLU A O 1
ATOM 2753 N N . GLN A 1 343 ? 2.749 -47.962 6.085 1.00 27.02 343 GLN A N 1
ATOM 2754 C CA . GLN A 1 343 ? 3.981 -47.274 6.497 1.00 27.02 343 GLN A CA 1
ATOM 2755 C C . GLN A 1 343 ? 5.039 -48.358 6.750 1.00 27.02 343 GLN A C 1
ATOM 2757 O O . GLN A 1 343 ? 4.684 -49.398 7.315 1.00 27.02 343 GLN A O 1
ATOM 2762 N N . PRO A 1 344 ? 6.329 -48.131 6.431 1.00 31.73 344 PRO A N 1
ATOM 2763 C CA . PRO A 1 344 ? 7.218 -47.726 7.526 1.00 31.73 344 PRO A CA 1
ATOM 2764 C C . PRO A 1 344 ? 8.443 -46.857 7.158 1.00 31.73 344 PRO A C 1
ATOM 2766 O O . PRO A 1 344 ? 8.999 -46.918 6.071 1.00 31.73 344 PRO A O 1
ATOM 2769 N N . ASN A 1 345 ? 8.894 -46.165 8.208 1.00 25.48 345 ASN A N 1
ATOM 2770 C CA . ASN A 1 345 ? 10.261 -45.839 8.630 1.00 25.48 345 ASN A CA 1
ATOM 2771 C C . ASN A 1 345 ? 11.215 -44.944 7.824 1.00 25.48 345 ASN A C 1
ATOM 2773 O O . ASN A 1 345 ? 11.545 -45.146 6.664 1.00 25.48 345 ASN A O 1
ATOM 2777 N N . ALA A 1 346 ? 11.760 -44.015 8.612 1.00 25.95 346 ALA A N 1
ATOM 2778 C CA . ALA A 1 346 ? 12.881 -43.136 8.362 1.00 25.95 346 ALA A CA 1
ATOM 2779 C C . ALA A 1 346 ? 14.229 -43.871 8.346 1.00 25.95 346 ALA A C 1
ATOM 2781 O O . ALA A 1 346 ? 14.499 -44.700 9.218 1.00 25.95 346 ALA A O 1
ATOM 2782 N N . SER A 1 347 ? 15.102 -43.446 7.435 1.00 24.72 347 SER A N 1
ATOM 2783 C CA . SER A 1 347 ? 16.555 -43.421 7.623 1.00 24.72 347 SER A CA 1
ATOM 2784 C C . SER A 1 347 ? 17.201 -42.501 6.584 1.00 24.72 347 SER A C 1
ATOM 2786 O O . SER A 1 347 ? 17.046 -42.729 5.390 1.00 24.72 347 SER A O 1
ATOM 2788 N N . ASP A 1 348 ? 17.895 -41.480 7.087 1.00 26.41 348 ASP A N 1
ATOM 2789 C CA . ASP A 1 348 ? 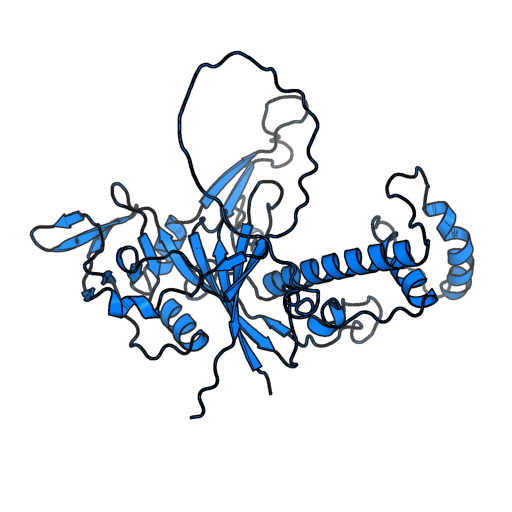19.126 -40.865 6.576 1.00 26.41 348 ASP A CA 1
ATOM 2790 C C . ASP A 1 348 ? 19.329 -40.719 5.057 1.00 26.41 348 ASP A C 1
ATOM 2792 O O . ASP A 1 348 ? 19.885 -41.606 4.415 1.00 26.41 348 ASP A O 1
ATOM 2796 N N . GLU A 1 349 ? 19.081 -39.513 4.528 1.00 27.75 349 GLU A N 1
ATOM 2797 C CA . GLU A 1 349 ? 19.785 -39.019 3.337 1.00 27.75 349 GLU A CA 1
ATOM 2798 C C . GLU A 1 349 ? 20.274 -37.574 3.532 1.00 27.75 349 GLU A C 1
ATOM 2800 O O . GLU A 1 349 ? 19.544 -36.672 3.948 1.00 27.75 349 GLU A O 1
ATOM 2805 N N . GLN A 1 350 ? 21.571 -37.387 3.276 1.00 26.80 350 GLN A N 1
ATOM 2806 C CA . GLN A 1 350 ? 22.292 -36.116 3.296 1.00 26.80 350 GLN A CA 1
ATOM 2807 C C . GLN A 1 350 ? 21.865 -35.230 2.107 1.00 26.80 350 GLN A C 1
ATOM 2809 O O . GLN A 1 350 ? 21.592 -35.762 1.032 1.00 26.80 350 GLN A O 1
ATOM 2814 N N . PRO A 1 351 ? 21.864 -33.889 2.234 1.00 27.45 351 PRO A N 1
ATOM 2815 C CA . PRO A 1 351 ? 21.418 -33.019 1.155 1.00 27.45 351 PRO A CA 1
ATOM 2816 C C . PRO A 1 351 ? 22.536 -32.824 0.123 1.00 27.45 351 PRO A C 1
ATOM 2818 O O . PRO A 1 351 ? 23.540 -32.162 0.396 1.00 27.45 351 PRO A O 1
ATOM 2821 N N . ASN A 1 352 ? 22.350 -33.369 -1.080 1.00 28.22 352 ASN A N 1
ATOM 2822 C CA . ASN A 1 352 ? 23.094 -32.928 -2.255 1.00 28.22 352 ASN A CA 1
ATOM 2823 C C . ASN A 1 352 ? 22.527 -31.581 -2.710 1.00 28.22 352 ASN A C 1
ATOM 2825 O O . ASN A 1 352 ? 21.373 -31.479 -3.118 1.00 28.22 352 ASN A O 1
ATOM 2829 N N . GLY A 1 353 ? 23.354 -30.544 -2.595 1.00 30.09 353 GLY A N 1
ATOM 2830 C CA . GLY A 1 353 ? 23.066 -29.218 -3.109 1.00 30.09 353 GLY A CA 1
ATOM 2831 C C . GLY A 1 353 ? 23.258 -29.167 -4.619 1.00 30.09 353 GLY A C 1
ATOM 2832 O O . GLY A 1 353 ? 24.387 -29.162 -5.099 1.00 30.09 353 GLY A O 1
ATOM 2833 N N . GLU A 1 354 ? 22.153 -29.031 -5.338 1.00 27.41 354 GLU A N 1
ATOM 2834 C CA . GLU A 1 354 ? 22.117 -28.363 -6.632 1.00 27.41 354 GLU A CA 1
ATOM 2835 C C . GLU A 1 354 ? 21.169 -27.174 -6.474 1.00 27.41 354 GLU A C 1
ATOM 2837 O O . GLU A 1 354 ? 20.023 -27.316 -6.053 1.00 27.41 354 GLU A O 1
ATOM 2842 N N . GLY A 1 355 ? 21.705 -25.970 -6.679 1.00 26.34 355 GLY A N 1
ATOM 2843 C CA . GLY A 1 355 ? 20.959 -24.731 -6.529 1.00 26.34 355 GLY A CA 1
ATOM 2844 C C . GLY A 1 355 ? 19.878 -24.635 -7.593 1.00 26.34 355 GLY A C 1
ATOM 2845 O O . GLY A 1 355 ? 20.168 -24.267 -8.730 1.00 26.34 355 GLY A O 1
ATOM 2846 N N . GLU A 1 356 ? 18.638 -24.927 -7.209 1.00 23.97 356 GLU A N 1
ATOM 2847 C CA . GLU A 1 356 ? 17.468 -24.541 -7.983 1.00 23.97 356 GLU A CA 1
ATOM 2848 C C . GLU A 1 356 ? 17.425 -23.017 -8.076 1.00 23.97 356 GLU A C 1
ATOM 2850 O O . GLU A 1 356 ? 17.294 -22.272 -7.101 1.00 23.97 356 GLU A O 1
ATOM 2855 N N . GLN A 1 357 ? 17.605 -22.554 -9.303 1.00 23.81 357 GLN A N 1
ATOM 2856 C CA . GLN A 1 357 ? 17.492 -21.170 -9.697 1.00 23.81 357 GLN A CA 1
ATOM 2857 C C . GLN A 1 357 ? 16.006 -20.796 -9.604 1.00 23.81 357 GLN A C 1
ATOM 2859 O O . GLN A 1 357 ? 15.253 -21.017 -10.545 1.00 23.81 357 GLN A O 1
ATOM 2864 N N . LEU A 1 358 ? 15.577 -20.276 -8.448 1.00 23.75 358 LEU A N 1
ATOM 2865 C CA . LEU A 1 358 ? 14.226 -19.751 -8.237 1.00 23.75 358 LEU A CA 1
ATOM 2866 C C . LEU A 1 358 ? 13.927 -18.680 -9.295 1.00 23.75 358 LEU A C 1
ATOM 2868 O O . LEU A 1 358 ? 14.400 -17.543 -9.223 1.00 23.75 358 LEU A O 1
ATOM 2872 N N . SER A 1 359 ? 13.157 -19.063 -10.308 1.00 24.83 359 SER A N 1
ATOM 2873 C CA . SER A 1 359 ? 12.538 -18.146 -11.248 1.00 24.83 359 SER A CA 1
ATOM 2874 C C . SER A 1 359 ? 11.494 -17.340 -10.485 1.00 24.83 359 SER A C 1
ATOM 2876 O O . SER A 1 359 ? 10.503 -17.890 -10.013 1.00 24.83 359 SER A O 1
ATOM 2878 N N . ALA A 1 360 ? 11.720 -16.033 -10.353 1.00 29.39 360 ALA A N 1
ATOM 2879 C CA . ALA A 1 360 ? 10.720 -15.086 -9.874 1.00 29.39 360 ALA A CA 1
ATOM 2880 C C . ALA A 1 360 ? 9.613 -14.927 -10.934 1.00 29.39 360 ALA A C 1
ATOM 2882 O O . ALA A 1 360 ? 9.527 -13.911 -11.624 1.00 29.39 360 ALA A O 1
ATOM 2883 N N . GLU A 1 361 ? 8.809 -15.969 -11.120 1.00 34.91 361 GLU A N 1
ATOM 2884 C CA . GLU A 1 361 ? 7.527 -15.877 -11.801 1.00 34.91 361 GLU A CA 1
ATOM 2885 C C . GLU A 1 361 ? 6.514 -15.424 -10.750 1.00 34.91 361 GLU A C 1
ATOM 2887 O O . GLU A 1 361 ? 6.232 -16.145 -9.798 1.00 34.91 361 GLU A O 1
ATOM 2892 N N . GLY A 1 362 ? 6.011 -14.192 -10.865 1.00 41.88 362 GLY A N 1
ATOM 2893 C CA . GLY A 1 362 ? 4.875 -13.769 -10.053 1.00 41.88 362 GLY A CA 1
ATOM 2894 C C . GLY A 1 362 ? 3.686 -14.665 -10.390 1.00 41.88 362 GLY A C 1
ATOM 2895 O O . GLY A 1 362 ? 3.176 -14.611 -11.512 1.00 41.88 362 GLY A O 1
ATOM 2896 N N . GLU A 1 363 ? 3.263 -15.513 -9.455 1.00 42.59 363 GLU A N 1
ATOM 2897 C CA . GLU A 1 363 ? 2.140 -16.417 -9.679 1.00 42.59 363 GLU A CA 1
ATOM 2898 C C . GLU A 1 363 ? 0.857 -15.610 -9.917 1.00 42.59 363 GLU A C 1
ATOM 2900 O O . GLU A 1 363 ? 0.456 -14.742 -9.137 1.00 42.59 363 GLU A O 1
ATOM 2905 N N . GLN A 1 364 ? 0.198 -15.882 -11.043 1.00 49.94 364 GLN A N 1
ATOM 2906 C CA . GLN A 1 364 ? -1.139 -15.371 -11.311 1.00 49.94 364 GLN A CA 1
ATOM 2907 C C . GLN A 1 364 ? -2.144 -16.254 -10.584 1.00 49.94 364 GLN A C 1
ATOM 2909 O O . GLN A 1 364 ? -2.468 -17.355 -11.028 1.00 49.94 364 GLN A O 1
ATOM 2914 N N . SER A 1 365 ? -2.663 -15.758 -9.471 1.00 51.44 365 SER A N 1
ATOM 2915 C CA . SER A 1 365 ? -3.721 -16.422 -8.720 1.00 51.44 365 SER A CA 1
ATOM 2916 C C . SER A 1 365 ? -5.082 -15.798 -9.036 1.00 51.44 365 SER A C 1
ATOM 2918 O O . SER A 1 365 ? -5.194 -14.673 -9.524 1.00 51.44 365 SER A O 1
ATOM 2920 N N . HIS A 1 366 ? -6.144 -16.567 -8.812 1.00 48.22 366 HIS A N 1
ATOM 2921 C CA . HIS A 1 366 ? -7.516 -16.074 -8.871 1.00 48.22 366 HIS A CA 1
ATOM 2922 C C . HIS A 1 366 ? -8.088 -16.150 -7.458 1.00 48.22 366 HIS A C 1
ATOM 2924 O O . HIS A 1 366 ? -8.553 -17.210 -7.047 1.00 48.22 366 HIS A O 1
ATOM 2930 N N . VAL A 1 367 ? -8.078 -15.043 -6.716 1.00 48.16 367 VAL A N 1
ATOM 2931 C CA . VAL A 1 367 ? -8.809 -14.968 -5.442 1.00 48.16 367 VAL A CA 1
ATOM 2932 C C . VAL A 1 367 ? -10.232 -14.499 -5.746 1.00 48.16 367 VAL A C 1
ATOM 2934 O O . VAL A 1 367 ? -10.439 -13.416 -6.296 1.00 48.16 367 VAL A O 1
ATOM 2937 N N . ASN A 1 368 ? -11.234 -15.335 -5.455 1.00 46.03 368 ASN A N 1
ATOM 2938 C CA . ASN A 1 368 ? -12.659 -15.034 -5.671 1.00 46.03 368 ASN A CA 1
ATOM 2939 C C . ASN A 1 368 ? -13.012 -14.586 -7.110 1.00 46.03 368 ASN A C 1
ATOM 2941 O O . ASN A 1 368 ? -13.837 -13.694 -7.317 1.00 46.03 368 ASN A O 1
ATOM 2945 N N . GLY A 1 369 ? -12.362 -15.183 -8.119 1.00 51.09 369 GLY A N 1
ATOM 2946 C CA . GLY A 1 369 ? -12.612 -14.899 -9.541 1.00 51.09 369 GLY A CA 1
ATOM 2947 C C . GLY A 1 369 ? -12.085 -13.547 -10.039 1.00 51.09 369 GLY A C 1
ATOM 2948 O O . GLY A 1 369 ? -12.403 -13.143 -11.158 1.00 51.09 369 GLY A O 1
ATOM 2949 N N . LYS A 1 370 ? -11.285 -12.840 -9.231 1.00 63.50 370 LYS A N 1
ATOM 2950 C CA . LYS A 1 370 ? -10.696 -11.532 -9.551 1.00 63.50 370 LYS A CA 1
ATOM 2951 C C . LYS A 1 370 ? -9.200 -11.689 -9.832 1.00 63.50 370 LYS A C 1
ATOM 2953 O O . LYS A 1 370 ? -8.535 -12.510 -9.208 1.00 63.50 370 LYS A O 1
ATOM 2958 N N . LYS A 1 371 ? -8.676 -10.918 -10.794 1.00 73.94 371 LYS A N 1
ATOM 2959 C CA . LYS A 1 371 ? -7.261 -10.986 -11.195 1.00 73.94 371 LYS A CA 1
ATOM 2960 C C . LYS A 1 371 ? -6.378 -10.403 -10.094 1.00 73.94 371 LYS A C 1
ATOM 2962 O O . LYS A 1 371 ? -6.404 -9.185 -9.887 1.00 73.94 371 LYS A O 1
ATOM 2967 N N . SER A 1 372 ? -5.607 -11.265 -9.438 1.00 86.88 372 SER A N 1
ATOM 2968 C CA . SER A 1 372 ? -4.567 -10.891 -8.484 1.00 86.88 372 SER A CA 1
ATOM 2969 C C . SER A 1 372 ? -3.180 -11.212 -9.033 1.00 86.88 372 SER A C 1
ATOM 2971 O O . SER A 1 372 ? -2.998 -12.154 -9.805 1.00 86.88 372 SER A O 1
ATOM 2973 N N . HIS A 1 373 ? -2.199 -10.403 -8.653 1.00 92.19 373 HIS A N 1
ATOM 2974 C CA . HIS A 1 373 ? -0.804 -10.634 -8.994 1.00 92.19 373 HIS A CA 1
ATOM 2975 C C . HIS A 1 373 ? 0.103 -10.133 -7.881 1.00 92.19 373 HIS A C 1
ATOM 2977 O O . HIS A 1 373 ? -0.147 -9.075 -7.294 1.00 92.19 373 HIS A O 1
ATOM 2983 N N . ASP A 1 374 ? 1.162 -10.883 -7.620 1.00 94.62 374 ASP A N 1
ATOM 2984 C CA . ASP A 1 374 ? 2.126 -10.548 -6.588 1.00 94.62 374 ASP A CA 1
ATOM 2985 C C . ASP A 1 374 ? 3.157 -9.554 -7.131 1.00 94.62 374 ASP A C 1
ATOM 2987 O O . ASP A 1 374 ? 3.745 -9.742 -8.195 1.00 94.62 374 ASP A O 1
ATOM 2991 N N . LEU A 1 375 ? 3.362 -8.457 -6.404 1.00 95.25 375 LEU A N 1
ATOM 2992 C CA . LEU A 1 375 ? 4.275 -7.377 -6.762 1.00 95.25 375 LEU A CA 1
ATOM 2993 C C . LEU A 1 375 ? 5.096 -6.939 -5.548 1.00 95.25 375 LEU A C 1
ATOM 2995 O O . LEU A 1 375 ? 4.592 -6.874 -4.430 1.00 95.25 375 LEU A O 1
ATOM 2999 N N . TYR A 1 376 ? 6.349 -6.553 -5.793 1.00 95.94 376 TYR A N 1
ATOM 3000 C CA . TYR A 1 376 ? 7.235 -5.992 -4.772 1.00 95.94 376 TYR A CA 1
ATOM 3001 C C . TYR A 1 376 ? 7.241 -4.463 -4.830 1.00 95.94 376 TYR A C 1
ATOM 3003 O O . TYR A 1 376 ? 7.696 -3.871 -5.813 1.00 95.94 376 TYR A O 1
ATOM 3011 N N . PHE A 1 377 ? 6.732 -3.805 -3.790 1.00 95.69 377 PHE A N 1
ATOM 3012 C CA . PHE A 1 377 ? 6.728 -2.346 -3.677 1.00 95.69 377 PHE A CA 1
ATOM 3013 C C . PHE A 1 377 ? 7.775 -1.835 -2.688 1.00 95.69 377 PHE A C 1
ATOM 3015 O O . PHE A 1 377 ? 8.092 -2.478 -1.694 1.00 95.69 377 PHE A O 1
ATOM 3022 N N . GLY A 1 378 ? 8.239 -0.606 -2.920 1.00 91.88 378 GLY A N 1
ATOM 3023 C CA . GLY A 1 378 ? 9.142 0.077 -2.000 1.00 91.88 378 GLY A CA 1
ATOM 3024 C C . GLY A 1 378 ? 10.601 -0.357 -2.139 1.00 91.88 378 GLY A C 1
ATOM 3025 O O . GLY A 1 378 ? 11.050 -0.735 -3.219 1.00 91.88 378 GLY A O 1
ATOM 3026 N N . GLY A 1 379 ? 11.357 -0.201 -1.055 1.00 90.38 379 GLY A N 1
ATOM 3027 C CA . GLY A 1 379 ? 12.754 -0.621 -0.954 1.00 90.38 379 GLY A CA 1
ATOM 3028 C C . GLY A 1 379 ? 12.914 -1.882 -0.106 1.00 90.38 379 GLY A C 1
ATOM 3029 O O . GLY A 1 379 ? 11.942 -2.427 0.405 1.00 90.38 379 GLY A O 1
ATOM 3030 N N . LEU A 1 380 ? 14.168 -2.301 0.096 1.00 91.12 380 LEU A N 1
ATOM 3031 C CA . LEU A 1 380 ? 14.529 -3.457 0.933 1.00 91.12 380 LEU A CA 1
ATOM 3032 C C . LEU A 1 380 ? 14.022 -4.818 0.394 1.00 91.12 380 LEU A C 1
ATOM 3034 O O . LEU A 1 380 ? 13.950 -5.797 1.130 1.00 91.12 380 LEU A O 1
ATOM 3038 N N . GLU A 1 381 ? 13.743 -4.910 -0.909 1.00 91.94 381 GLU A N 1
ATOM 3039 C CA . GLU A 1 381 ? 13.284 -6.143 -1.574 1.00 91.94 381 GLU A CA 1
ATOM 3040 C C . GLU A 1 381 ? 14.249 -7.324 -1.370 1.00 91.94 381 GLU A C 1
ATOM 3042 O O . GLU A 1 381 ? 13.828 -8.423 -1.021 1.00 91.94 381 GLU A O 1
ATOM 3047 N N . SER A 1 382 ? 15.564 -7.087 -1.469 1.00 91.19 382 SER A N 1
ATOM 3048 C CA . SER A 1 382 ? 16.608 -8.123 -1.343 1.00 91.19 382 SER A CA 1
ATOM 3049 C C . SER A 1 382 ? 16.692 -8.802 0.028 1.00 91.19 382 SER A C 1
ATOM 3051 O O . SER A 1 382 ? 17.470 -9.735 0.211 1.00 91.19 382 SER A O 1
ATOM 3053 N N . ILE A 1 383 ? 15.935 -8.310 1.004 1.00 90.88 383 ILE A N 1
ATOM 3054 C CA . ILE A 1 383 ? 15.904 -8.798 2.383 1.00 90.88 383 ILE A CA 1
ATOM 3055 C C . ILE A 1 383 ? 14.472 -9.108 2.837 1.00 90.88 383 ILE A C 1
ATOM 3057 O O . ILE A 1 383 ? 14.194 -9.097 4.036 1.00 90.88 383 ILE A O 1
ATOM 3061 N N . GLY A 1 384 ? 13.578 -9.370 1.879 1.00 92.62 384 GLY A N 1
ATOM 3062 C CA . GLY A 1 384 ? 12.232 -9.883 2.130 1.00 92.62 384 GLY A CA 1
ATOM 3063 C C . GLY A 1 384 ? 11.186 -8.821 2.462 1.00 92.62 384 GLY A C 1
ATOM 3064 O O . GLY A 1 384 ? 10.203 -9.145 3.115 1.00 92.62 384 GLY A O 1
ATOM 3065 N N . PHE A 1 385 ? 11.381 -7.562 2.059 1.00 96.06 385 PHE A N 1
ATOM 3066 C CA . PHE A 1 385 ? 10.366 -6.515 2.225 1.00 96.06 385 PHE A CA 1
ATOM 3067 C C . PHE A 1 385 ? 9.592 -6.293 0.928 1.00 96.06 385 PHE A C 1
ATOM 3069 O O . PHE A 1 385 ? 10.089 -6.532 -0.171 1.00 96.06 385 PHE A O 1
ATOM 3076 N N . GLY A 1 386 ? 8.383 -5.757 1.067 1.00 96.25 386 GLY A N 1
ATOM 3077 C CA . GLY A 1 386 ? 7.634 -5.180 -0.041 1.00 96.25 386 GLY A CA 1
ATOM 3078 C C . GLY A 1 386 ? 6.774 -6.150 -0.841 1.00 96.25 386 GLY A C 1
ATOM 3079 O O . GLY A 1 386 ? 6.046 -5.681 -1.714 1.00 96.25 386 GLY A O 1
ATOM 3080 N N . HIS A 1 387 ? 6.810 -7.454 -0.550 1.00 98.00 387 HIS A N 1
ATOM 3081 C CA . HIS A 1 387 ? 5.927 -8.440 -1.182 1.00 98.00 387 HIS A CA 1
ATOM 3082 C C . HIS A 1 387 ? 4.468 -8.110 -0.867 1.00 98.00 387 HIS A C 1
ATOM 3084 O O . HIS A 1 387 ? 4.073 -8.033 0.296 1.00 98.00 387 HIS A O 1
ATOM 3090 N N . CYS A 1 388 ? 3.679 -7.868 -1.907 1.00 97.69 388 CYS A N 1
ATOM 3091 C CA . CYS A 1 388 ? 2.267 -7.550 -1.794 1.00 97.69 388 CYS A CA 1
ATOM 3092 C C . CYS A 1 388 ? 1.462 -8.310 -2.842 1.00 97.69 388 CYS A C 1
ATOM 3094 O O . CYS A 1 388 ? 1.902 -8.443 -3.984 1.00 97.69 388 CYS A O 1
ATOM 3096 N N . ARG A 1 389 ? 0.236 -8.690 -2.496 1.00 96.88 389 ARG A N 1
ATOM 3097 C CA . ARG A 1 389 ? -0.769 -9.132 -3.460 1.00 96.88 389 ARG A CA 1
ATOM 3098 C C . ARG A 1 389 ? -1.553 -7.931 -3.962 1.00 96.88 389 ARG A C 1
ATOM 3100 O O . ARG A 1 389 ? -2.025 -7.116 -3.169 1.00 96.88 389 ARG A O 1
ATOM 3107 N N . VAL A 1 390 ? -1.706 -7.812 -5.278 1.00 96.56 390 VAL A N 1
ATOM 3108 C CA . VAL A 1 390 ? -2.440 -6.708 -5.904 1.00 96.56 390 VAL A CA 1
ATOM 3109 C C . VAL A 1 390 ? -3.624 -7.221 -6.694 1.00 96.56 390 VAL A C 1
ATOM 3111 O O . VAL A 1 390 ? -3.454 -7.968 -7.652 1.00 96.56 390 VAL A O 1
ATOM 3114 N N . THR A 1 391 ? -4.813 -6.737 -6.352 1.00 94.81 391 THR A N 1
ATOM 3115 C CA . THR A 1 391 ? -6.067 -7.091 -7.022 1.00 94.81 391 THR A CA 1
ATOM 3116 C C . THR A 1 391 ? -6.638 -5.864 -7.717 1.00 94.81 391 THR A C 1
ATOM 3118 O O . THR A 1 391 ? -6.805 -4.819 -7.091 1.00 94.81 391 THR A O 1
ATOM 3121 N N . LEU A 1 392 ? -6.963 -5.972 -9.007 1.00 92.81 392 LEU A N 1
ATOM 3122 C CA . LEU A 1 392 ? -7.569 -4.876 -9.774 1.00 92.81 392 LEU A CA 1
ATOM 3123 C C . LEU A 1 392 ? -9.077 -5.066 -9.915 1.00 92.81 392 LEU A C 1
ATOM 3125 O O . LEU A 1 392 ? -9.552 -6.181 -10.122 1.00 92.81 392 LEU A O 1
ATOM 3129 N N . GLN A 1 393 ? -9.823 -3.971 -9.813 1.00 90.12 393 GLN A N 1
ATOM 3130 C CA . GLN A 1 393 ? -11.279 -3.924 -9.884 1.00 90.12 393 GLN A CA 1
ATOM 3131 C C . GLN A 1 393 ? -11.726 -2.849 -10.874 1.00 90.12 393 GLN A C 1
ATOM 3133 O O . GLN A 1 393 ? -11.267 -1.707 -10.820 1.00 90.12 393 GLN A O 1
ATOM 3138 N N . GLU A 1 394 ? -12.656 -3.196 -11.759 1.00 84.25 394 GLU A N 1
ATOM 3139 C CA . GLU A 1 394 ? -13.380 -2.198 -12.544 1.00 84.25 394 GLU A CA 1
ATOM 3140 C C . GLU A 1 394 ? -14.541 -1.643 -11.717 1.00 84.25 394 GLU A C 1
ATOM 3142 O O . GLU A 1 394 ? -15.224 -2.388 -11.013 1.00 84.25 394 GLU A O 1
ATOM 3147 N N . VAL A 1 395 ? -14.783 -0.334 -11.804 1.00 76.06 395 VAL A N 1
ATOM 3148 C CA . VAL A 1 395 ? -15.967 0.263 -11.181 1.00 76.06 395 VAL A CA 1
ATOM 3149 C C . VAL A 1 395 ? -17.138 0.064 -12.139 1.00 76.06 395 VAL A C 1
ATOM 3151 O O . VAL A 1 395 ? -17.167 0.677 -13.210 1.00 76.06 395 VAL A O 1
ATOM 3154 N N . SER A 1 396 ? -18.098 -0.790 -11.776 1.00 59.97 396 SER A N 1
ATOM 3155 C CA . SER A 1 396 ? -19.343 -0.946 -12.528 1.00 59.97 396 SER A CA 1
ATOM 3156 C C . SER A 1 396 ? -20.088 0.391 -12.561 1.00 59.97 396 SER A C 1
ATOM 3158 O O . SER A 1 396 ? -20.507 0.928 -11.535 1.00 59.97 396 SER A O 1
ATOM 3160 N N . GLN A 1 397 ? -20.225 0.958 -13.760 1.00 53.12 397 GLN A N 1
ATOM 3161 C CA . GLN A 1 397 ? -21.127 2.079 -14.000 1.00 53.12 397 GLN A CA 1
ATOM 3162 C C . GLN A 1 397 ? -22.543 1.511 -14.084 1.00 53.12 397 GLN A C 1
ATOM 3164 O O . GLN A 1 397 ? -23.018 1.177 -15.167 1.00 53.12 397 GLN A O 1
ATOM 3169 N N . GLU A 1 398 ? -23.206 1.342 -12.945 1.00 42.88 398 GLU A N 1
ATOM 3170 C CA . GLU A 1 398 ? -24.664 1.256 -12.973 1.00 42.88 398 GLU A CA 1
ATOM 3171 C C . GLU A 1 398 ? -25.184 2.626 -13.417 1.00 42.88 398 GLU A C 1
ATOM 3173 O O . GLU A 1 398 ? -24.789 3.654 -12.862 1.00 42.88 398 GLU A O 1
ATOM 3178 N N . ALA A 1 399 ? -25.966 2.631 -14.499 1.00 32.19 399 ALA A N 1
ATOM 3179 C CA . ALA A 1 399 ? -26.595 3.830 -15.032 1.00 32.19 399 ALA A CA 1
ATOM 3180 C C . ALA A 1 399 ? -27.446 4.479 -13.929 1.00 32.19 399 ALA A C 1
ATOM 3182 O O . ALA A 1 399 ? -28.261 3.789 -13.317 1.00 32.19 399 ALA A O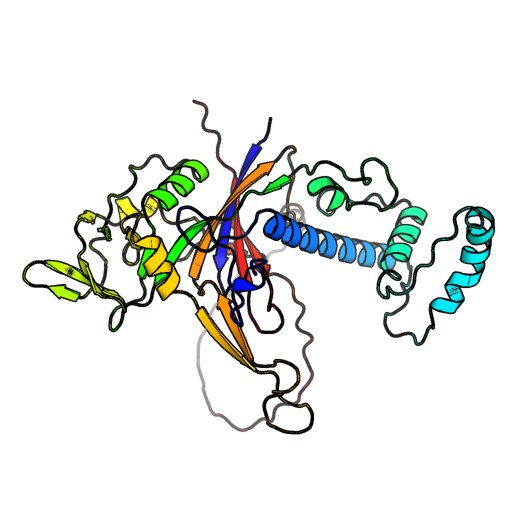 1
ATOM 3183 N N . GLU A 1 400 ? -27.200 5.766 -13.666 1.00 32.44 400 GLU A N 1
ATOM 3184 C CA . GLU A 1 400 ? -28.024 6.596 -12.773 1.00 32.44 400 GLU A CA 1
ATOM 3185 C C . GLU A 1 400 ? -29.500 6.614 -13.179 1.00 32.44 400 GLU A C 1
ATOM 3187 O O . GLU A 1 400 ? -29.785 6.640 -14.403 1.00 32.44 400 GLU A O 1
#

pLDDT: mean 75.12, std 24.69, range [22.98, 98.62]

Secondary structure (DSSP, 8-state):
-PEEEEEEEEESS-BB-B----GGGTTEEPBPB-TTT--BEE-HHHHHHHHHHHHHHHHHHHHHHHHHHTT-PPPPTT----TTTTSHHHHHHHHHHHTTS--------S-HHHHHHHHHHHHTT-PPPGGG-HHHHH-PPPPTT-TTTT----SEEE--EEEEEEEE--TTS--EEEE-HHHHHHHHHHHT--SPPPPTTEEETT---EEETTTEEEEEETTEEEE--EEE-HHHHGGGSPTT----GGGEEE--TTTHHHHHHHHSEEEEEEPEETTEEEE-TTTT-EEEEEEBPTT-EEEEEEEESSS---TT---STTS---S------------------------------------EEEETTEEEEEEE-SB-GGGT--EEEEEEEE------

Sequence (400 aa):
MYQKAYGIIETLAPLHVGASAGEETGNLNLIFRDQFTQTGIIPGSSIRGRFRADMRLRRQQWFKKKFEENNIELPERNSEVDWRAVDQAWLKHLETQLEEQNINLSSRNNATDWKLVRREAKRLNLDIPNDINENYWYGYEAVAGQEDGGTTEALIKFEYASLVWLPVFCPGQPVVWVTCPWLLKRYKNLANIKSKIPEPYTASKGLIGRGSESRGIVLFFNLGFLEIEHEVDSEDLQPWIPPGTDLEPSDLVVVDNNDIGMLHDMALYRQSRVKLLDEMKKVDTERGAFFNVEALPEGSILAFPIACKDKGWQPFGADSRRNDVNSEQSNASDEQPNAEGEQPNASDEQPNGEGEQLSAEGEQSHVNGKKSHDLYFGGLESIGFGHCRVTLQEVSQEAE